Protein AF-A0A2N6G264-F1 (afdb_monomer)

Sequence (601 aa):
MFINRYLQTLRTTRLFMIGFGLAMGFVFPFYSAVFFGASAFNPLYAVGCVIAGLLVGLFSYWCIRQVLSNNLANQCNELTSLIGMDTERMLTGEGDHLTVQTELQRELNQRVGRLIEVVQTIADEFTPIHRILDQGAIHLADGNRAQIDKFVETSVAAENMARAFREIIKEVEDLAARASDRTALSTEMSATTDEISERADQFHASILETSASIEEMAASIRETAQNVEYLSESTEQTSGSIIQISATTGHMRDNAQRTAEASRKVREQAQEGITAMNSMQRAVEQIETNSQQSLHAIKRLAEHTTEIGSFLSIITEIVEQTNLLSLNASIIAAQAGDKGRAFAVVAEEVRSLAQRTAASTQEIEGLVENIQRETKAVEKTVSDGVQSVSDGVETSRSANDALHRIDQSAEEASEMVQRIATGTIEQATGSNLIAKEAEKNLDRVRQSRQAIQEQEGRILHIVHALEQMKILAQQINTATTEQAKGNRKYLESVVNDNEKAQLLKEAAIQQLVYGDQVKTFVTETSEVLQHNSNTADDLIAQIADALRLTEKLEKEVALFRSHDSQPVESEDDSKNSGGGGELSEENLDAQLDEFFSETTN

Structure (mmCIF, N/CA/C/O backbone):
data_AF-A0A2N6G264-F1
#
_entry.id   AF-A0A2N6G264-F1
#
loop_
_atom_site.group_PDB
_atom_site.id
_atom_site.type_symbol
_atom_site.label_atom_id
_atom_site.label_alt_id
_atom_site.label_comp_id
_atom_site.label_asym_id
_atom_site.label_entity_id
_atom_site.label_seq_id
_atom_site.pdbx_PDB_ins_code
_atom_site.Cartn_x
_atom_site.Cartn_y
_atom_site.Cartn_z
_atom_site.occupancy
_atom_site.B_iso_or_equiv
_atom_site.auth_seq_id
_atom_site.auth_comp_id
_atom_site.auth_asym_id
_atom_site.auth_atom_id
_atom_site.pdbx_PDB_model_num
ATOM 1 N N . MET A 1 1 ? 106.641 9.450 -156.238 1.00 45.97 1 MET A N 1
ATOM 2 C CA . MET A 1 1 ? 108.122 9.531 -156.367 1.00 45.97 1 MET A CA 1
ATOM 3 C C . MET A 1 1 ? 108.865 8.268 -155.885 1.00 45.97 1 MET A C 1
ATOM 5 O O . MET A 1 1 ? 109.874 7.921 -156.484 1.00 45.97 1 MET A O 1
ATOM 9 N N . PHE A 1 2 ? 108.366 7.529 -154.880 1.00 40.12 2 PHE A N 1
ATOM 10 C CA . PHE A 1 2 ? 108.993 6.298 -154.347 1.00 40.12 2 PHE A CA 1
ATOM 11 C C . PHE A 1 2 ? 108.910 5.063 -155.287 1.00 40.12 2 PHE A C 1
ATOM 13 O O . PHE A 1 2 ? 109.825 4.245 -155.327 1.00 40.12 2 PHE A O 1
ATOM 20 N N . ILE A 1 3 ? 107.857 4.958 -156.108 1.00 51.81 3 ILE A N 1
ATOM 21 C CA . ILE A 1 3 ? 107.565 3.778 -156.956 1.00 51.81 3 ILE A CA 1
ATOM 22 C C . ILE A 1 3 ? 108.454 3.699 -158.213 1.00 51.81 3 ILE A C 1
ATOM 24 O O . ILE A 1 3 ? 108.846 2.614 -158.641 1.00 51.81 3 ILE A O 1
ATOM 28 N N . ASN A 1 4 ? 108.851 4.838 -158.786 1.00 51.44 4 ASN A N 1
ATOM 29 C CA . ASN A 1 4 ? 109.628 4.839 -160.032 1.00 51.44 4 ASN A CA 1
ATOM 30 C C . ASN A 1 4 ? 111.089 4.385 -159.812 1.00 51.44 4 ASN A C 1
ATOM 32 O O . ASN A 1 4 ? 111.670 3.705 -160.655 1.00 51.44 4 ASN A O 1
ATOM 36 N N . ARG A 1 5 ? 111.657 4.660 -158.626 1.00 55.72 5 ARG A N 1
ATOM 37 C CA . ARG A 1 5 ? 112.966 4.119 -158.202 1.00 55.72 5 ARG A CA 1
ATOM 38 C C . ARG A 1 5 ? 112.918 2.608 -157.939 1.00 55.72 5 ARG A C 1
ATOM 40 O O . ARG A 1 5 ? 113.916 1.922 -158.131 1.00 55.72 5 ARG A O 1
ATOM 47 N N . TYR A 1 6 ? 111.760 2.089 -157.535 1.00 58.16 6 TYR A N 1
ATOM 48 C CA . TYR A 1 6 ? 111.543 0.677 -157.212 1.00 58.16 6 TYR A CA 1
ATOM 49 C C . TYR A 1 6 ? 111.500 -0.214 -158.466 1.00 58.16 6 TYR A C 1
ATOM 51 O O . TYR A 1 6 ? 112.130 -1.273 -158.510 1.00 58.16 6 TYR A O 1
ATOM 59 N N . LEU A 1 7 ? 110.832 0.247 -159.530 1.00 59.34 7 LEU A N 1
ATOM 60 C CA . LEU A 1 7 ? 110.725 -0.486 -160.800 1.00 59.34 7 LEU A CA 1
ATOM 61 C C . LEU A 1 7 ? 112.061 -0.590 -161.557 1.00 59.34 7 LEU A C 1
ATOM 63 O O . LEU A 1 7 ? 112.302 -1.585 -162.245 1.00 59.34 7 LEU A O 1
ATOM 67 N N . GLN A 1 8 ? 112.954 0.394 -161.408 1.00 63.66 8 GLN A N 1
ATOM 68 C CA . GLN A 1 8 ? 114.252 0.391 -162.087 1.00 63.66 8 GLN A CA 1
ATOM 69 C C . GLN A 1 8 ? 115.208 -0.665 -161.505 1.00 63.66 8 GLN A C 1
ATOM 71 O O . GLN A 1 8 ? 115.878 -1.366 -162.262 1.00 63.66 8 GLN A O 1
ATOM 76 N N . THR A 1 9 ? 115.209 -0.856 -160.182 1.00 61.34 9 THR A N 1
ATOM 77 C CA . THR A 1 9 ? 116.062 -1.843 -159.498 1.00 61.34 9 THR A CA 1
ATOM 78 C C . THR A 1 9 ? 115.693 -3.284 -159.873 1.00 61.34 9 THR A C 1
ATOM 80 O O . THR A 1 9 ? 116.575 -4.119 -160.060 1.00 61.34 9 THR A O 1
ATOM 83 N N . LEU A 1 10 ? 114.403 -3.571 -160.089 1.00 59.09 10 LEU A N 1
ATOM 84 C CA . LEU A 1 10 ? 113.899 -4.916 -160.407 1.00 59.09 10 LEU A CA 1
ATOM 85 C C . LEU A 1 10 ? 114.323 -5.427 -161.798 1.00 59.09 10 LEU A C 1
ATOM 87 O O . LEU A 1 10 ? 114.483 -6.635 -162.003 1.00 59.09 10 LEU A O 1
ATOM 91 N N . ARG A 1 11 ? 114.522 -4.522 -162.767 1.00 63.53 11 ARG A N 1
ATOM 92 C CA . ARG A 1 11 ? 114.963 -4.881 -164.128 1.00 63.53 11 ARG A CA 1
ATOM 93 C C . ARG A 1 11 ? 116.435 -5.299 -164.159 1.00 63.53 11 ARG A C 1
ATOM 95 O O . ARG A 1 11 ? 116.777 -6.241 -164.876 1.00 63.53 11 ARG A O 1
ATOM 102 N N . THR A 1 12 ? 117.279 -4.646 -163.361 1.00 65.44 12 THR A N 1
ATOM 103 C CA . THR A 1 12 ? 118.732 -4.882 -163.318 1.00 65.44 12 THR A CA 1
ATOM 104 C C . THR A 1 12 ? 119.071 -6.232 -162.683 1.00 65.44 12 THR A C 1
ATOM 106 O O . THR A 1 12 ? 119.936 -6.953 -163.178 1.00 65.44 12 THR A O 1
ATOM 109 N N . THR A 1 13 ? 118.329 -6.645 -161.651 1.00 64.06 13 THR A N 1
ATOM 110 C CA . THR A 1 13 ? 118.554 -7.925 -160.954 1.00 64.06 13 THR A CA 1
ATOM 111 C C . THR A 1 13 ? 118.198 -9.144 -161.815 1.00 64.06 13 THR A C 1
ATOM 113 O O . THR A 1 13 ? 118.854 -10.180 -161.718 1.00 64.06 13 THR A O 1
ATOM 116 N N . ARG A 1 14 ? 117.205 -9.022 -162.714 1.00 66.75 14 ARG A N 1
ATOM 117 C CA . ARG A 1 14 ? 116.789 -10.107 -163.625 1.00 66.75 14 ARG A CA 1
ATOM 118 C C . ARG A 1 14 ? 117.893 -10.491 -164.612 1.00 66.75 14 ARG A C 1
ATOM 120 O O . ARG A 1 14 ? 118.112 -11.673 -164.855 1.00 66.75 14 ARG A O 1
ATOM 127 N N . LEU A 1 15 ? 118.573 -9.499 -165.192 1.00 68.12 15 LEU A N 1
ATOM 128 C CA . LEU A 1 15 ? 119.595 -9.742 -166.215 1.00 68.12 15 LEU A CA 1
ATOM 129 C C . LEU A 1 15 ? 120.838 -10.417 -165.619 1.00 68.12 15 LEU A C 1
ATOM 131 O O . LEU A 1 15 ? 121.398 -11.334 -166.216 1.00 68.12 15 LEU A O 1
ATOM 135 N N . PHE A 1 16 ? 121.228 -9.988 -164.417 1.00 72.06 16 PHE A N 1
ATOM 136 C CA . PHE A 1 16 ? 122.414 -10.490 -163.732 1.00 72.06 16 PHE A CA 1
ATOM 137 C C . PHE A 1 16 ? 122.282 -11.973 -163.347 1.00 72.06 16 PHE A C 1
ATOM 139 O O . PHE A 1 16 ? 123.205 -12.756 -163.564 1.00 72.06 16 PHE A O 1
ATOM 146 N N . MET A 1 17 ? 121.110 -12.390 -162.854 1.00 72.44 17 MET A N 1
ATOM 147 C CA . MET A 1 17 ? 120.889 -13.773 -162.404 1.00 72.44 17 MET A CA 1
ATOM 148 C C . MET A 1 17 ? 120.764 -14.785 -163.553 1.00 72.44 17 MET A C 1
ATOM 150 O O . MET A 1 17 ? 121.235 -15.913 -163.422 1.00 72.44 17 MET A O 1
ATOM 154 N N . ILE A 1 18 ? 120.206 -14.384 -164.703 1.00 68.94 18 ILE A N 1
ATOM 155 C CA . ILE A 1 18 ? 120.155 -15.238 -165.906 1.00 68.94 18 ILE A CA 1
ATOM 156 C C . ILE A 1 18 ? 121.567 -15.449 -166.480 1.00 68.94 18 ILE A C 1
ATOM 158 O O . ILE A 1 18 ? 121.916 -16.565 -166.866 1.00 68.94 18 ILE A O 1
ATOM 162 N N . GLY A 1 19 ? 122.399 -14.399 -166.493 1.00 67.50 19 GLY A N 1
ATOM 163 C CA . GLY A 1 19 ? 123.782 -14.479 -166.978 1.00 67.50 19 GLY A CA 1
ATOM 164 C C . GLY A 1 19 ? 124.673 -15.383 -166.121 1.00 67.50 19 GLY A C 1
ATOM 165 O O . GLY A 1 19 ? 125.451 -16.171 -166.657 1.00 67.50 19 GLY A O 1
ATOM 166 N N . PHE A 1 20 ? 124.516 -15.331 -164.797 1.00 73.31 20 PHE A N 1
ATOM 167 C CA . PHE A 1 20 ? 125.292 -16.162 -163.875 1.00 73.31 20 PHE A CA 1
ATOM 168 C C . PHE A 1 20 ? 124.964 -17.663 -164.005 1.00 73.31 20 PHE A C 1
ATOM 170 O O . PHE A 1 20 ? 125.871 -18.496 -164.029 1.00 73.31 20 PHE A O 1
ATOM 177 N N . GLY A 1 21 ? 123.680 -18.014 -164.166 1.00 66.81 21 GLY A N 1
ATOM 178 C CA . GLY A 1 21 ? 123.245 -19.407 -164.354 1.00 66.81 21 GLY A CA 1
ATOM 179 C C . GLY A 1 21 ? 123.739 -20.035 -165.664 1.00 66.81 21 GLY A C 1
ATOM 180 O O . GLY A 1 21 ? 124.156 -21.193 -165.680 1.00 66.81 21 GLY A O 1
ATOM 181 N N . LEU A 1 22 ? 123.768 -19.255 -166.751 1.00 71.38 22 LEU A N 1
ATOM 182 C CA . LEU A 1 22 ? 124.309 -19.685 -168.048 1.00 71.38 22 LEU A CA 1
ATOM 183 C C . LEU A 1 22 ? 125.824 -19.923 -168.003 1.00 71.38 22 LEU A C 1
ATOM 185 O O . LEU A 1 22 ? 126.303 -20.914 -168.553 1.00 71.38 22 LEU A O 1
ATOM 189 N N . ALA A 1 23 ? 126.571 -19.046 -167.326 1.00 69.88 23 ALA A N 1
ATOM 190 C CA . ALA A 1 23 ? 128.021 -19.170 -167.203 1.00 69.88 23 ALA A CA 1
ATOM 191 C C . ALA A 1 23 ? 128.427 -20.447 -166.446 1.00 69.88 23 ALA A C 1
ATOM 193 O O . ALA A 1 23 ? 129.313 -21.176 -166.891 1.00 69.88 23 ALA A O 1
ATOM 194 N N . MET A 1 24 ? 127.733 -20.770 -165.349 1.00 70.56 24 MET A N 1
ATOM 195 C CA . MET A 1 24 ? 128.002 -21.995 -164.585 1.00 70.56 24 MET A CA 1
ATOM 196 C C . MET A 1 24 ? 127.630 -23.269 -165.352 1.00 70.56 24 MET A C 1
ATOM 198 O O . MET A 1 24 ?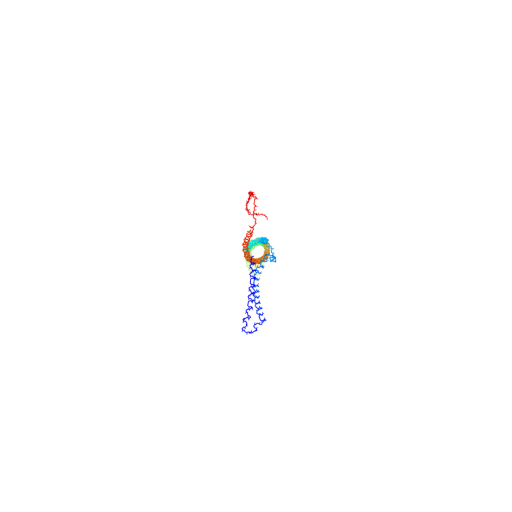 128.374 -24.248 -165.298 1.00 70.56 24 MET A O 1
ATOM 202 N N . GLY A 1 25 ? 126.536 -23.252 -166.124 1.00 67.44 25 GLY A N 1
ATOM 203 C CA . GLY A 1 25 ? 126.138 -24.390 -166.961 1.00 67.44 25 GLY A CA 1
ATOM 204 C C . GLY A 1 25 ? 127.162 -24.748 -168.046 1.00 67.44 25 GLY A C 1
ATOM 205 O O . GLY A 1 25 ? 127.277 -25.915 -168.415 1.00 67.44 25 GLY A O 1
ATOM 206 N N . PHE A 1 26 ? 127.939 -23.769 -168.524 1.00 72.50 26 PHE A N 1
ATOM 207 C CA . PHE A 1 26 ? 128.917 -23.958 -169.601 1.00 72.50 26 PHE A CA 1
ATOM 208 C C . PHE A 1 26 ? 130.279 -24.479 -169.119 1.00 72.50 26 PHE A C 1
ATOM 210 O O . PHE A 1 26 ? 130.958 -25.210 -169.836 1.00 72.50 26 PHE A O 1
ATOM 217 N N . VAL A 1 27 ? 130.692 -24.115 -167.903 1.00 70.69 27 VAL A N 1
ATOM 218 C CA . VAL A 1 27 ? 131.999 -24.506 -167.343 1.00 70.69 27 VAL A CA 1
ATOM 219 C C . VAL A 1 27 ? 131.971 -25.938 -166.791 1.00 70.69 27 VAL A C 1
ATOM 221 O O . VAL A 1 27 ? 132.986 -26.636 -166.784 1.00 70.69 27 VAL A O 1
ATOM 224 N N . PHE A 1 28 ? 130.799 -26.413 -166.374 1.00 69.75 28 PHE A N 1
ATOM 225 C CA . PHE A 1 28 ? 130.657 -27.691 -165.678 1.00 69.75 28 PHE A CA 1
ATOM 226 C C . PHE A 1 28 ? 131.028 -28.952 -166.495 1.00 69.75 28 PHE A C 1
ATOM 228 O O . PHE A 1 28 ? 131.689 -29.832 -165.935 1.00 69.75 28 PHE A O 1
ATOM 235 N N . PRO A 1 29 ? 130.703 -29.074 -167.803 1.00 64.38 29 PRO A N 1
ATOM 236 C CA . PRO A 1 29 ? 131.052 -30.259 -168.595 1.00 64.38 29 PRO A CA 1
ATOM 237 C C . PRO A 1 29 ? 132.562 -30.491 -168.674 1.00 64.38 29 PRO A C 1
ATOM 239 O O . PRO A 1 29 ? 133.025 -31.626 -168.551 1.00 64.38 29 PRO A O 1
ATOM 242 N N . PHE A 1 30 ? 133.337 -29.409 -168.782 1.00 66.06 30 PHE A N 1
ATOM 243 C CA . PHE A 1 30 ? 134.796 -29.477 -168.802 1.00 66.06 30 PHE A CA 1
ATOM 244 C C . PHE A 1 30 ? 135.370 -30.003 -167.488 1.00 66.06 30 PHE A C 1
ATOM 246 O O . PHE A 1 30 ? 136.318 -30.782 -167.503 1.00 66.06 30 PHE A O 1
ATOM 253 N N . TYR A 1 31 ? 134.763 -29.643 -166.358 1.00 68.88 31 TYR A N 1
ATOM 254 C CA . TYR A 1 31 ? 135.174 -30.175 -165.063 1.00 68.88 31 TYR A CA 1
ATOM 255 C C . TYR A 1 31 ? 134.807 -31.664 -164.913 1.00 68.88 31 TYR A C 1
ATOM 257 O O . TYR A 1 31 ? 135.575 -32.452 -164.363 1.00 68.88 31 TYR A O 1
ATOM 265 N N . SER A 1 32 ? 133.665 -32.084 -165.472 1.00 66.25 32 SER A N 1
ATOM 266 C CA . SER A 1 32 ? 133.183 -33.474 -165.406 1.00 66.25 32 SER A CA 1
ATOM 267 C C . SER A 1 32 ? 133.976 -34.484 -166.258 1.00 66.25 32 SER A C 1
ATOM 269 O O . SER A 1 32 ? 133.820 -35.695 -166.085 1.00 66.25 32 SER A O 1
ATOM 271 N N . ALA A 1 33 ? 134.882 -34.016 -167.125 1.00 57.28 33 ALA A N 1
ATOM 272 C CA . ALA A 1 33 ? 135.723 -34.859 -167.980 1.00 57.28 33 ALA A CA 1
ATOM 273 C C . ALA A 1 33 ? 136.740 -35.731 -167.209 1.00 57.28 33 ALA A C 1
ATOM 275 O O . ALA A 1 33 ? 137.192 -36.746 -167.736 1.00 57.28 33 ALA A O 1
ATOM 276 N N . VAL A 1 34 ? 137.065 -35.384 -165.956 1.00 56.84 34 VAL A N 1
ATOM 277 C CA . VAL A 1 34 ? 138.061 -36.095 -165.125 1.00 56.84 34 VAL A CA 1
ATOM 278 C C . VAL A 1 34 ? 137.615 -37.513 -164.720 1.00 56.84 34 VAL A C 1
ATOM 280 O O . VAL A 1 34 ? 138.468 -38.368 -164.499 1.00 56.84 34 VAL A O 1
ATOM 283 N N . PHE A 1 35 ? 136.307 -37.803 -164.663 1.00 56.50 35 PHE A N 1
ATOM 284 C CA . PHE A 1 35 ? 135.786 -39.086 -164.153 1.00 56.50 35 PHE A CA 1
ATOM 285 C C . PHE A 1 35 ? 135.198 -40.035 -165.213 1.00 56.50 35 PHE A C 1
ATOM 287 O O . PHE A 1 35 ? 135.209 -41.244 -165.002 1.00 56.50 35 PHE A O 1
ATOM 294 N N . PHE A 1 36 ? 134.687 -39.536 -166.343 1.00 58.56 36 PHE A N 1
ATOM 295 C CA . PHE A 1 36 ? 133.864 -40.343 -167.266 1.00 58.56 36 PHE A CA 1
ATOM 296 C C . PHE A 1 36 ? 134.476 -40.611 -168.651 1.00 58.56 36 PHE A C 1
ATOM 298 O O . PHE A 1 36 ? 133.818 -41.217 -169.503 1.00 58.56 36 PHE A O 1
ATOM 305 N N . GLY A 1 37 ? 135.715 -40.183 -168.914 1.00 56.53 37 GLY A N 1
ATOM 306 C CA . GLY A 1 37 ? 136.307 -40.306 -170.251 1.00 56.53 37 GLY A CA 1
ATOM 307 C C . GLY A 1 37 ? 135.387 -39.719 -171.338 1.00 56.53 37 GLY A C 1
ATOM 308 O O . GLY A 1 37 ? 134.671 -38.749 -171.092 1.00 56.53 37 GLY A O 1
ATOM 309 N N . ALA A 1 38 ? 135.346 -40.318 -172.533 1.00 57.91 38 ALA A N 1
ATOM 310 C CA . ALA A 1 38 ? 134.622 -39.777 -173.695 1.00 57.91 38 ALA A CA 1
ATOM 311 C C . ALA A 1 38 ? 133.098 -39.521 -173.506 1.00 57.91 38 ALA A C 1
ATOM 313 O O . ALA A 1 38 ? 132.507 -38.818 -174.322 1.00 57.91 38 ALA A O 1
ATOM 314 N N . SER A 1 39 ? 132.448 -40.014 -172.438 1.00 58.53 39 SER A N 1
ATOM 315 C CA . SER A 1 39 ? 130.998 -39.838 -172.195 1.00 58.53 39 SER A CA 1
ATOM 316 C C . SER A 1 39 ? 130.609 -38.529 -171.496 1.00 58.53 39 SER A C 1
ATOM 318 O O . SER A 1 39 ? 129.432 -38.168 -171.502 1.00 58.53 39 SER A O 1
ATOM 320 N N . ALA A 1 40 ? 131.567 -37.785 -170.931 1.00 56.97 40 ALA A N 1
ATOM 321 C CA . ALA A 1 40 ? 131.306 -36.463 -170.343 1.00 56.97 40 ALA A CA 1
ATOM 322 C C . ALA A 1 40 ? 130.782 -35.440 -171.378 1.00 56.97 40 ALA A C 1
ATOM 324 O O . ALA A 1 40 ? 130.179 -34.432 -171.016 1.00 56.97 40 ALA A O 1
ATOM 325 N N . PHE A 1 41 ? 130.968 -35.735 -172.670 1.00 63.28 41 PHE A N 1
ATOM 326 C CA . PHE A 1 41 ? 130.506 -34.938 -173.809 1.00 63.28 41 PHE A CA 1
ATOM 327 C C . PHE A 1 41 ? 129.245 -35.500 -174.475 1.00 63.28 41 PHE A C 1
ATOM 329 O O . PHE A 1 41 ? 128.941 -35.170 -175.621 1.00 63.28 41 PHE A O 1
ATOM 336 N N . ASN A 1 42 ? 128.483 -36.343 -173.771 1.00 70.69 42 ASN A N 1
ATOM 337 C CA . ASN A 1 42 ? 127.180 -36.759 -174.264 1.00 70.69 42 ASN A CA 1
ATOM 338 C C . ASN A 1 42 ? 126.252 -35.527 -174.342 1.00 70.69 42 ASN A C 1
ATOM 340 O O . ASN A 1 42 ? 126.074 -34.841 -173.328 1.00 70.69 42 ASN A O 1
ATOM 344 N N . PRO A 1 43 ? 125.649 -35.227 -175.510 1.00 69.88 43 PRO A N 1
ATOM 345 C CA . PRO A 1 43 ? 124.820 -34.037 -175.684 1.00 69.88 43 PRO A CA 1
ATOM 346 C C . PRO A 1 43 ? 123.657 -33.975 -174.685 1.00 69.88 43 PRO A C 1
ATOM 348 O O . PRO A 1 43 ? 123.301 -32.883 -174.251 1.00 69.88 43 PRO A O 1
ATOM 351 N N . LEU A 1 44 ? 123.126 -35.121 -174.233 1.00 70.31 44 LEU A N 1
ATOM 352 C CA . LEU A 1 44 ? 122.068 -35.154 -173.215 1.00 70.31 44 LEU A CA 1
ATOM 353 C C . LEU A 1 44 ? 122.538 -34.624 -171.847 1.00 70.31 44 LEU A C 1
ATOM 355 O O . LEU A 1 44 ? 121.773 -33.990 -171.125 1.00 70.31 44 LEU A O 1
ATOM 359 N N . TYR A 1 45 ? 123.804 -34.856 -171.500 1.00 73.75 45 TYR A N 1
ATOM 360 C CA . TYR A 1 45 ? 124.385 -34.462 -170.218 1.00 73.75 45 TYR A CA 1
ATOM 361 C C . TYR A 1 45 ? 124.777 -32.978 -170.200 1.00 73.75 45 TYR A C 1
ATOM 363 O O . TYR A 1 45 ? 124.445 -32.263 -169.257 1.00 73.75 45 TYR A O 1
ATOM 371 N N . ALA A 1 46 ? 125.384 -32.478 -171.283 1.00 69.25 46 ALA A N 1
ATOM 372 C CA . ALA A 1 46 ? 125.686 -31.053 -171.438 1.00 69.25 46 ALA A CA 1
ATOM 373 C C . ALA A 1 46 ? 124.406 -30.194 -171.452 1.00 69.25 46 ALA A C 1
ATOM 375 O O . ALA A 1 46 ? 124.349 -29.147 -170.805 1.00 69.25 46 ALA A O 1
ATOM 376 N N . VAL A 1 47 ? 123.348 -30.675 -1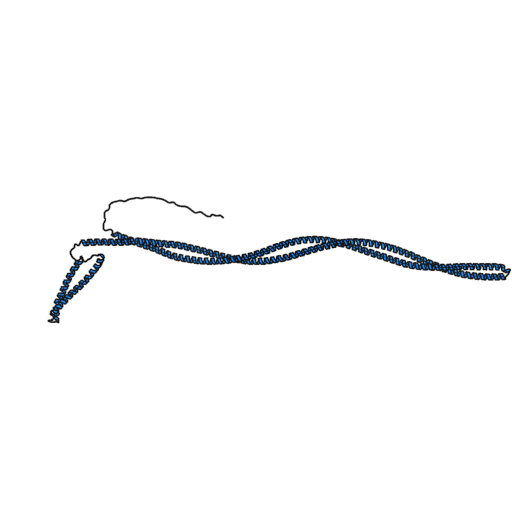72.117 1.00 71.56 47 VAL A N 1
ATOM 377 C CA . VAL A 1 47 ? 122.017 -30.049 -172.072 1.00 71.56 47 VAL A CA 1
ATOM 378 C C . VAL A 1 47 ? 121.432 -30.110 -170.655 1.00 71.56 47 VAL A C 1
ATOM 380 O O . VAL A 1 47 ? 120.887 -29.113 -170.183 1.00 71.56 47 VAL A O 1
ATOM 383 N N . GLY A 1 48 ? 121.621 -31.217 -169.930 1.00 69.19 48 GLY A N 1
ATOM 384 C CA . GLY A 1 48 ? 121.230 -31.346 -168.522 1.00 69.19 48 GLY A CA 1
ATOM 385 C C . GLY A 1 48 ? 121.887 -30.309 -167.600 1.00 69.19 48 GLY A C 1
ATOM 386 O O . GLY A 1 48 ? 121.200 -29.696 -166.783 1.00 69.19 48 GLY A O 1
ATOM 387 N N . CYS A 1 49 ? 123.184 -30.037 -167.766 1.00 71.69 49 CYS A N 1
ATOM 388 C CA . CYS A 1 49 ? 123.901 -29.029 -166.975 1.00 71.69 49 CYS A CA 1
ATOM 389 C C . CYS A 1 49 ? 123.428 -27.593 -167.257 1.00 71.69 49 CYS A C 1
ATOM 391 O O . CYS A 1 49 ? 123.289 -26.796 -166.327 1.00 71.69 49 CYS A O 1
ATOM 393 N N . VAL A 1 50 ? 123.129 -27.262 -168.518 1.00 72.94 50 VAL A N 1
ATOM 394 C CA . VAL A 1 50 ? 122.605 -25.936 -168.898 1.00 72.94 50 VAL A CA 1
ATOM 395 C C . VAL A 1 50 ? 121.173 -25.735 -168.388 1.00 72.94 50 VAL A C 1
ATOM 397 O O . VAL A 1 50 ? 120.847 -24.660 -167.880 1.00 72.94 50 VAL A O 1
ATOM 400 N N . ILE A 1 51 ? 120.330 -26.772 -168.446 1.00 72.38 51 ILE A N 1
ATOM 401 C CA . ILE A 1 51 ? 118.958 -26.729 -167.914 1.00 72.38 51 ILE A CA 1
ATOM 402 C C . ILE A 1 51 ? 118.966 -26.590 -166.384 1.00 72.38 51 ILE A C 1
ATOM 404 O O . ILE A 1 51 ? 118.224 -25.768 -165.843 1.00 72.38 51 ILE A O 1
ATOM 408 N N . ALA A 1 52 ? 119.835 -27.321 -165.680 1.00 71.62 52 ALA A N 1
ATOM 409 C CA . ALA A 1 52 ? 119.977 -27.200 -164.228 1.00 71.62 52 ALA A CA 1
ATOM 410 C C . ALA A 1 52 ? 120.455 -25.794 -163.806 1.00 71.62 52 ALA A C 1
ATOM 412 O O . ALA A 1 52 ? 119.910 -25.217 -162.864 1.00 71.62 52 ALA A O 1
ATOM 413 N N . GLY A 1 53 ? 121.405 -25.203 -164.543 1.00 67.88 53 GLY A N 1
ATOM 414 C CA . GLY A 1 53 ? 121.874 -23.829 -164.313 1.00 67.88 53 GLY A CA 1
ATOM 415 C C . GLY A 1 53 ? 120.791 -22.761 -164.525 1.00 67.88 53 GLY A C 1
ATOM 416 O O . GLY A 1 53 ? 120.700 -21.807 -163.749 1.00 67.88 53 GLY A O 1
ATOM 417 N N . LEU A 1 54 ? 119.915 -22.940 -165.522 1.00 74.00 54 LEU A N 1
ATOM 418 C CA . LEU A 1 54 ? 118.772 -22.052 -165.780 1.00 74.00 54 LEU A CA 1
ATOM 419 C C . LEU A 1 54 ? 117.680 -22.147 -164.703 1.00 74.00 54 LEU A C 1
ATOM 421 O O . LEU A 1 54 ? 117.114 -21.123 -164.313 1.00 74.00 54 LEU A O 1
ATOM 425 N N . LEU A 1 55 ? 117.400 -23.350 -164.193 1.00 73.12 55 LEU A N 1
ATOM 426 C CA . LEU A 1 55 ? 116.378 -23.566 -163.163 1.00 73.12 55 LEU A CA 1
ATOM 427 C C . LEU A 1 55 ? 116.761 -22.934 -161.818 1.00 73.12 55 LEU A C 1
ATOM 429 O O . LEU A 1 55 ? 115.922 -22.294 -161.183 1.00 73.12 55 LEU A O 1
ATOM 433 N N . VAL A 1 56 ? 118.033 -23.029 -161.417 1.00 74.00 56 VAL A N 1
ATOM 434 C CA . VAL A 1 56 ? 118.535 -22.385 -160.189 1.00 74.00 56 VAL A CA 1
ATOM 435 C C . VAL A 1 56 ? 118.484 -20.854 -160.305 1.00 74.00 56 VAL A C 1
ATOM 437 O O . VAL A 1 56 ? 118.084 -20.173 -159.358 1.00 74.00 56 VAL A O 1
ATOM 440 N N . GLY A 1 57 ? 118.805 -20.302 -161.483 1.00 66.88 57 GLY A N 1
ATOM 441 C CA . GLY A 1 57 ? 118.701 -18.863 -161.754 1.00 66.88 57 GLY A CA 1
ATOM 442 C C . GLY A 1 57 ? 117.262 -18.325 -161.712 1.00 66.88 57 GLY A C 1
ATOM 443 O O . GLY A 1 57 ? 117.023 -17.238 -161.181 1.00 66.88 57 GLY A O 1
ATOM 444 N N . LEU A 1 58 ? 116.286 -19.089 -162.216 1.00 73.25 58 LEU A N 1
ATOM 445 C CA . LEU A 1 58 ? 114.861 -18.722 -162.193 1.00 73.25 58 LEU A CA 1
ATOM 446 C C . LEU A 1 58 ? 114.242 -18.817 -160.790 1.00 73.25 58 LEU A C 1
ATOM 448 O O . LEU A 1 58 ? 113.438 -17.960 -160.420 1.00 73.25 58 LEU A O 1
ATOM 452 N N . PHE A 1 59 ? 114.641 -19.811 -159.993 1.00 72.75 59 PHE A N 1
ATOM 453 C CA . PHE A 1 59 ? 114.119 -20.004 -158.638 1.00 72.75 59 PHE A CA 1
ATOM 454 C C . PHE A 1 59 ? 114.575 -18.896 -157.670 1.00 72.75 59 PHE A C 1
ATOM 456 O O . PHE A 1 59 ? 113.759 -18.340 -156.934 1.00 72.75 59 PHE A O 1
ATOM 463 N N . SER A 1 60 ? 115.845 -18.477 -157.743 1.00 66.88 60 SER A N 1
ATOM 464 C CA . SER A 1 60 ? 116.352 -17.337 -156.958 1.00 66.88 60 SER A CA 1
ATOM 465 C C . SER A 1 60 ? 115.667 -16.008 -157.310 1.00 66.88 60 SER A C 1
ATOM 467 O O . SER A 1 60 ? 115.410 -15.193 -156.423 1.00 66.88 60 SER A O 1
ATOM 469 N N . TYR A 1 61 ? 115.314 -15.786 -158.583 1.00 72.75 61 TYR A N 1
ATOM 470 C CA . TYR A 1 61 ? 114.540 -14.609 -159.007 1.00 72.75 61 TYR A CA 1
ATOM 471 C C . TYR A 1 61 ? 113.105 -14.620 -158.449 1.00 72.75 61 TYR A C 1
ATOM 473 O O . TYR A 1 61 ? 112.580 -13.575 -158.056 1.00 72.75 61 TYR A O 1
ATOM 481 N N . TRP A 1 62 ? 112.479 -15.797 -158.377 1.00 74.44 62 TRP A N 1
ATOM 482 C CA . TRP A 1 62 ? 111.117 -15.959 -157.870 1.00 74.44 62 TRP A CA 1
ATOM 483 C C . TRP A 1 62 ? 111.000 -15.635 -156.367 1.00 74.44 62 TRP A C 1
ATOM 485 O O . TRP A 1 62 ? 110.113 -14.871 -155.984 1.00 74.44 62 TRP A O 1
ATOM 495 N N . CYS A 1 63 ? 111.942 -16.092 -155.530 1.00 70.38 63 CYS A N 1
ATOM 496 C CA . CYS A 1 63 ? 111.938 -15.789 -154.088 1.00 70.38 63 CYS A CA 1
ATOM 497 C C . CYS A 1 63 ? 112.066 -14.286 -153.774 1.00 70.38 63 CYS A C 1
ATOM 499 O O . CYS A 1 63 ? 111.368 -13.775 -152.897 1.00 70.38 63 CYS A O 1
ATOM 501 N N . ILE A 1 64 ? 112.913 -13.551 -154.506 1.00 68.81 64 ILE A N 1
ATOM 502 C CA . ILE A 1 64 ? 113.119 -12.107 -154.279 1.00 68.81 64 ILE A CA 1
ATOM 503 C C . ILE A 1 64 ? 111.867 -11.301 -154.662 1.00 68.81 64 ILE A C 1
ATOM 505 O O . ILE A 1 64 ? 111.517 -10.337 -153.981 1.00 68.81 64 ILE A O 1
ATOM 509 N N . ARG A 1 65 ? 111.151 -11.712 -155.717 1.00 69.06 65 ARG A N 1
ATOM 510 C CA . ARG A 1 65 ? 109.905 -11.064 -156.156 1.00 69.06 65 ARG A CA 1
ATOM 511 C C . ARG A 1 65 ? 108.770 -11.226 -155.136 1.00 69.06 65 ARG A C 1
ATOM 513 O O . ARG A 1 65 ? 108.005 -10.286 -154.936 1.00 69.06 65 ARG A O 1
ATOM 520 N N . GLN A 1 66 ? 108.673 -12.384 -154.483 1.00 67.94 66 GLN A N 1
ATOM 521 C CA . GLN A 1 66 ? 107.566 -12.698 -153.575 1.00 67.94 66 GLN A CA 1
ATOM 522 C C . GLN A 1 66 ? 107.632 -11.907 -152.252 1.00 67.94 66 GLN A C 1
ATOM 524 O O . GLN A 1 66 ? 106.615 -11.401 -151.784 1.00 67.94 66 GLN A O 1
ATOM 529 N N . VAL A 1 67 ? 108.824 -11.732 -151.670 1.00 67.81 67 VAL A N 1
ATOM 530 C CA . VAL A 1 67 ? 108.999 -11.028 -150.379 1.00 67.81 67 VAL A CA 1
ATOM 531 C C . VAL A 1 67 ? 108.763 -9.516 -150.505 1.00 67.81 67 VAL A C 1
ATOM 533 O O . VAL A 1 67 ? 108.212 -8.885 -149.606 1.00 67.81 67 VAL A O 1
ATOM 536 N N . LEU A 1 68 ? 109.118 -8.931 -151.649 1.00 61.62 68 LEU A N 1
ATOM 537 C CA . LEU A 1 68 ? 108.958 -7.500 -151.927 1.00 61.62 68 LEU A CA 1
ATOM 538 C C . LEU A 1 68 ? 107.510 -7.107 -152.288 1.00 61.62 68 LEU A C 1
ATOM 540 O O . LEU A 1 68 ? 107.120 -5.965 -152.050 1.00 61.62 68 LEU A O 1
ATOM 544 N N . SER A 1 69 ? 106.706 -8.057 -152.779 1.00 58.22 69 SER A N 1
ATOM 545 C CA . SER A 1 69 ? 105.283 -7.878 -153.112 1.00 58.22 69 SER A CA 1
ATOM 546 C C . SER A 1 69 ? 104.370 -7.775 -151.882 1.00 58.22 69 SER A C 1
ATOM 548 O O . SER A 1 69 ? 103.380 -7.052 -151.920 1.00 58.22 69 SER A O 1
ATOM 550 N N . ASN A 1 70 ? 104.685 -8.467 -150.782 1.00 63.59 70 ASN A N 1
ATOM 551 C CA . ASN A 1 70 ? 103.783 -8.528 -149.623 1.00 63.59 70 ASN A CA 1
ATOM 552 C C . ASN A 1 70 ? 103.896 -7.327 -148.671 1.00 63.59 70 ASN A C 1
ATOM 554 O O . ASN A 1 70 ? 102.938 -7.022 -147.968 1.00 63.59 70 ASN A O 1
ATOM 558 N N . ASN A 1 71 ? 105.027 -6.614 -148.654 1.00 58.38 71 ASN A N 1
ATOM 559 C CA . ASN A 1 71 ? 105.230 -5.522 -147.693 1.00 58.38 71 ASN A CA 1
ATOM 560 C C . ASN A 1 71 ? 104.667 -4.167 -148.178 1.00 58.38 71 ASN A C 1
ATOM 562 O O . ASN A 1 71 ? 104.313 -3.323 -147.364 1.00 58.38 71 ASN A O 1
ATOM 566 N N . LEU A 1 72 ? 104.511 -3.972 -149.497 1.00 55.69 72 LEU A N 1
ATOM 567 C CA . LEU A 1 72 ? 103.852 -2.778 -150.055 1.00 55.69 72 LEU A CA 1
ATOM 568 C C . LEU A 1 72 ? 102.315 -2.903 -150.081 1.00 55.69 72 LEU A C 1
ATOM 570 O O . LEU A 1 72 ? 101.621 -1.900 -149.945 1.00 55.69 72 LEU A O 1
ATOM 574 N N . ALA A 1 73 ? 101.778 -4.122 -150.214 1.00 56.56 73 ALA A N 1
ATOM 575 C CA . ALA A 1 73 ? 100.333 -4.366 -150.269 1.00 56.56 73 ALA A CA 1
ATOM 576 C C . ALA A 1 73 ? 99.622 -4.092 -148.927 1.00 56.56 73 ALA A C 1
ATOM 578 O O . ALA A 1 73 ? 98.501 -3.590 -148.917 1.00 56.56 73 ALA A O 1
ATOM 579 N N . ASN A 1 74 ? 100.287 -4.338 -147.793 1.00 58.44 74 ASN A N 1
ATOM 580 C CA . ASN A 1 74 ? 99.682 -4.105 -146.477 1.00 58.44 74 ASN A CA 1
ATOM 581 C C . ASN A 1 74 ? 99.641 -2.620 -146.083 1.00 58.44 74 ASN A C 1
ATOM 583 O O . ASN A 1 74 ? 98.670 -2.196 -145.468 1.00 58.44 74 ASN A O 1
ATOM 587 N N . GLN A 1 75 ? 100.619 -1.804 -146.496 1.00 47.94 75 GLN A N 1
ATOM 588 C CA . GLN A 1 75 ? 100.596 -0.359 -146.216 1.00 47.94 75 GLN A CA 1
ATOM 589 C C . GLN A 1 75 ? 99.622 0.420 -147.122 1.00 47.94 75 GLN A C 1
ATOM 591 O O . GLN A 1 75 ? 99.179 1.504 -146.752 1.00 47.94 75 GLN A O 1
ATOM 596 N N . CYS A 1 76 ? 99.225 -0.131 -148.276 1.00 47.66 76 CYS A N 1
ATOM 597 C CA . CYS A 1 76 ? 98.191 0.466 -149.130 1.00 47.66 76 CYS A CA 1
ATOM 598 C C . CYS A 1 76 ? 96.753 0.083 -148.726 1.00 47.66 76 CYS A C 1
ATOM 600 O O . CYS A 1 76 ? 95.831 0.844 -149.022 1.00 47.66 76 CYS A O 1
ATOM 602 N N . ASN A 1 77 ? 96.534 -1.027 -148.011 1.00 47.88 77 ASN A N 1
ATOM 603 C CA . ASN A 1 77 ? 95.185 -1.433 -147.588 1.00 47.88 77 ASN A CA 1
ATOM 604 C C . ASN A 1 77 ? 94.607 -0.580 -146.442 1.00 47.88 77 ASN A C 1
ATOM 606 O O . ASN A 1 77 ? 93.396 -0.382 -146.404 1.00 47.88 77 ASN A O 1
ATOM 610 N N . GLU A 1 78 ? 95.434 0.012 -145.572 1.00 50.81 78 GLU A N 1
ATOM 611 C CA . GLU A 1 78 ? 94.952 0.975 -144.562 1.00 50.81 78 GLU A CA 1
ATOM 612 C C . GLU A 1 78 ? 94.668 2.369 -145.144 1.00 50.81 78 GLU A C 1
ATOM 614 O O . GLU A 1 78 ? 93.717 3.024 -144.725 1.00 50.81 78 GLU A O 1
ATOM 619 N N . LEU A 1 79 ? 95.400 2.808 -146.178 1.00 45.16 79 LEU A N 1
ATOM 620 C CA . LEU A 1 79 ? 95.061 4.057 -146.879 1.00 45.16 79 LEU A CA 1
ATOM 621 C C . LEU A 1 79 ? 93.799 3.930 -147.754 1.00 45.16 79 LEU A C 1
ATOM 623 O O . LEU A 1 79 ? 93.145 4.934 -148.034 1.00 45.16 79 LEU A O 1
ATOM 627 N N . THR A 1 80 ? 93.420 2.712 -148.154 1.00 46.94 80 THR A N 1
ATOM 628 C CA . THR A 1 80 ? 92.250 2.466 -149.016 1.00 46.94 80 THR A CA 1
ATOM 629 C C . THR A 1 80 ? 90.922 2.521 -148.243 1.00 46.94 80 THR A C 1
ATOM 631 O O . THR A 1 80 ? 89.909 2.913 -148.822 1.00 46.94 80 THR A O 1
ATOM 634 N N . SER A 1 81 ? 90.903 2.252 -146.929 1.00 51.19 81 SER A N 1
ATOM 635 C CA . SER A 1 81 ? 89.684 2.415 -146.111 1.00 51.19 81 SER A CA 1
ATOM 636 C C . SER A 1 81 ? 89.381 3.880 -145.760 1.00 51.19 81 SER A C 1
ATOM 638 O O . SER A 1 81 ? 88.217 4.242 -145.584 1.00 51.19 81 SER A O 1
ATOM 640 N N . LEU A 1 82 ? 90.400 4.749 -145.725 1.00 46.84 82 LEU A N 1
ATOM 641 C CA . LEU A 1 82 ? 90.220 6.180 -145.463 1.00 46.84 82 LEU A CA 1
ATOM 642 C C . LEU A 1 82 ? 89.903 7.017 -146.717 1.00 46.84 82 LEU A C 1
ATOM 644 O O . LEU A 1 82 ? 89.267 8.061 -146.569 1.00 46.84 82 LEU A O 1
ATOM 648 N N . ILE A 1 83 ? 90.308 6.589 -147.924 1.00 50.34 83 ILE A N 1
ATOM 649 C CA . ILE A 1 83 ? 90.314 7.453 -149.129 1.00 50.34 83 ILE A CA 1
ATOM 650 C C . ILE A 1 83 ? 89.291 7.053 -150.213 1.00 50.34 83 ILE A C 1
ATOM 652 O O . ILE A 1 83 ? 88.962 7.889 -151.046 1.00 50.34 83 ILE A O 1
ATOM 656 N N . GLY A 1 84 ? 88.710 5.845 -150.196 1.00 49.00 84 GLY A N 1
ATOM 657 C CA . GLY A 1 84 ? 87.512 5.528 -151.000 1.00 49.00 84 GLY A CA 1
ATOM 658 C C . GLY A 1 84 ? 87.587 5.864 -152.502 1.00 49.00 84 GLY A C 1
ATOM 659 O O . GLY A 1 84 ? 86.594 6.311 -153.068 1.00 49.00 84 GLY A O 1
ATOM 660 N N . MET A 1 85 ? 88.744 5.670 -153.144 1.00 45.50 85 MET A N 1
ATOM 661 C CA . MET A 1 85 ? 88.919 5.854 -154.591 1.00 45.50 85 MET A CA 1
ATOM 662 C C . MET A 1 85 ? 89.512 4.603 -155.249 1.00 45.50 85 MET A C 1
ATOM 664 O O . MET A 1 85 ? 90.534 4.081 -154.797 1.00 45.50 85 MET A O 1
ATOM 668 N N . ASP A 1 86 ? 88.882 4.172 -156.349 1.00 45.12 86 ASP A N 1
ATOM 669 C CA . ASP A 1 86 ? 89.335 3.108 -157.254 1.00 45.12 86 ASP A CA 1
ATOM 670 C C . ASP A 1 86 ? 90.739 3.414 -157.797 1.00 45.12 86 ASP A C 1
ATOM 672 O O . ASP A 1 86 ? 90.943 4.222 -158.708 1.00 45.12 86 ASP A O 1
ATOM 676 N N . THR A 1 87 ? 91.737 2.735 -157.240 1.00 45.75 87 THR A N 1
ATOM 677 C CA . THR A 1 87 ? 93.160 2.892 -157.581 1.00 45.75 87 THR A CA 1
ATOM 678 C C . THR A 1 87 ? 93.559 2.179 -158.879 1.00 45.75 87 THR A C 1
ATOM 680 O O . THR A 1 87 ? 94.733 2.165 -159.248 1.00 45.75 87 THR A O 1
ATOM 683 N N . GLU A 1 88 ? 92.590 1.654 -159.633 1.00 45.66 88 GLU A N 1
ATOM 684 C CA . GLU A 1 88 ? 92.816 0.970 -160.911 1.00 45.66 88 GLU A CA 1
ATOM 685 C C . GLU A 1 88 ? 93.071 1.944 -162.084 1.00 45.66 88 GLU A C 1
ATOM 687 O O . GLU A 1 88 ? 93.609 1.547 -163.115 1.00 45.66 88 GLU A O 1
ATOM 692 N N . ARG A 1 89 ? 92.786 3.249 -161.922 1.00 46.09 89 ARG A N 1
ATOM 693 C CA . ARG A 1 89 ? 92.969 4.278 -162.974 1.00 46.09 89 ARG A CA 1
ATOM 694 C C . ARG A 1 89 ? 94.295 5.050 -162.946 1.00 46.09 89 ARG A C 1
ATOM 696 O O . ARG A 1 89 ? 94.569 5.795 -163.879 1.00 46.09 89 ARG A O 1
ATOM 703 N N . MET A 1 90 ? 95.139 4.878 -161.926 1.00 42.09 90 MET A N 1
ATOM 704 C CA . MET A 1 90 ? 96.402 5.634 -161.787 1.00 42.09 90 MET A CA 1
ATOM 705 C C . MET A 1 90 ? 97.630 4.961 -162.428 1.00 42.09 90 MET A C 1
ATOM 707 O O . MET A 1 90 ? 98.710 5.549 -162.449 1.00 42.09 90 MET A O 1
ATOM 711 N N . LEU A 1 91 ? 97.501 3.739 -162.957 1.00 46.59 91 LEU A N 1
ATOM 712 C CA . LEU A 1 91 ? 98.639 2.954 -163.463 1.00 46.59 91 LEU A CA 1
ATOM 713 C C . LEU A 1 91 ? 98.787 2.943 -164.994 1.00 46.59 91 LEU A C 1
ATOM 715 O O . LEU A 1 91 ? 99.689 2.283 -165.512 1.00 46.59 91 LEU A O 1
ATOM 719 N N . THR A 1 92 ? 97.978 3.707 -165.731 1.00 38.41 92 THR A N 1
ATOM 720 C CA . THR A 1 92 ? 98.011 3.716 -167.202 1.00 38.41 92 THR A CA 1
ATOM 721 C C . THR A 1 92 ? 97.824 5.121 -167.785 1.00 38.41 92 THR A C 1
ATOM 723 O O . THR A 1 92 ? 96.698 5.574 -167.930 1.00 38.41 92 THR A O 1
ATOM 726 N N . GLY A 1 93 ? 98.928 5.759 -168.186 1.00 35.12 93 GLY A N 1
ATOM 727 C CA . GLY A 1 93 ? 98.969 6.723 -169.300 1.00 35.12 93 GLY A CA 1
ATOM 728 C C . GLY A 1 93 ? 98.509 8.168 -169.042 1.00 35.12 93 GLY A C 1
ATOM 729 O O . GLY A 1 93 ? 97.330 8.426 -168.863 1.00 35.12 93 GLY A O 1
ATOM 730 N N . GLU A 1 94 ? 99.475 9.091 -169.120 1.00 39.25 94 GLU A N 1
ATOM 731 C CA . GLU A 1 94 ? 99.366 10.494 -169.579 1.00 39.25 94 GLU A CA 1
ATOM 732 C C . GLU A 1 94 ? 98.118 11.317 -169.177 1.00 39.25 94 GLU A C 1
ATOM 734 O O . GLU A 1 94 ? 97.138 11.402 -169.911 1.00 39.25 94 GLU A O 1
ATOM 739 N N . GLY A 1 95 ? 98.217 12.041 -168.053 1.00 38.34 95 GLY A N 1
ATOM 740 C CA . GLY A 1 95 ? 97.294 13.111 -167.652 1.00 38.34 95 GLY A CA 1
ATOM 741 C C . GLY A 1 95 ? 97.880 13.971 -166.521 1.00 38.34 95 GLY A C 1
ATOM 742 O O . GLY A 1 95 ? 98.530 13.446 -165.622 1.00 38.34 95 GLY A O 1
ATOM 743 N N . ASP A 1 96 ? 97.705 15.289 -166.613 1.00 39.56 96 ASP A N 1
ATOM 744 C CA . ASP A 1 96 ? 98.394 16.352 -165.864 1.00 39.56 96 ASP A CA 1
ATOM 745 C C . ASP A 1 96 ? 98.203 16.302 -164.325 1.00 39.56 96 ASP A C 1
ATOM 747 O O . ASP A 1 96 ? 97.117 16.051 -163.806 1.00 39.56 96 ASP A O 1
ATOM 751 N N . HIS A 1 97 ? 99.279 16.555 -163.573 1.00 46.31 97 HIS A N 1
ATOM 752 C CA . HIS A 1 97 ? 99.428 16.242 -162.138 1.00 46.31 97 HIS A CA 1
ATOM 753 C C . HIS A 1 97 ? 98.727 17.238 -161.183 1.00 46.31 97 HIS A C 1
ATOM 755 O O . HIS A 1 97 ? 98.781 17.058 -159.965 1.00 46.31 97 HIS A O 1
ATOM 761 N N . LEU A 1 98 ? 98.075 18.282 -161.711 1.00 50.97 98 LEU A N 1
ATOM 762 C CA . LEU A 1 98 ? 97.533 19.406 -160.935 1.00 50.97 98 LEU A CA 1
ATOM 763 C C . LEU A 1 98 ? 96.050 19.237 -160.543 1.00 50.97 98 LEU A C 1
ATOM 765 O O . LEU A 1 98 ? 95.623 19.780 -159.527 1.00 50.97 98 LEU A O 1
ATOM 769 N N . THR A 1 99 ? 95.272 18.438 -161.283 1.00 53.66 99 THR A N 1
ATOM 770 C CA . THR A 1 99 ? 93.828 18.228 -161.030 1.00 53.66 99 THR A CA 1
ATOM 771 C C . THR A 1 99 ? 93.563 17.223 -159.901 1.00 53.66 99 THR A C 1
ATOM 773 O O . THR A 1 99 ? 92.578 17.326 -159.181 1.00 53.66 99 THR A O 1
ATOM 776 N N . VAL A 1 100 ? 94.484 16.282 -159.671 1.00 56.34 100 VAL A N 1
ATOM 777 C CA . VAL A 1 100 ? 94.368 15.261 -158.608 1.00 56.34 100 VAL A CA 1
ATOM 778 C C . VAL A 1 100 ? 94.682 15.836 -157.216 1.00 56.34 100 VAL A C 1
ATOM 780 O O . VAL A 1 100 ? 94.202 15.324 -156.208 1.00 56.34 100 VAL A O 1
ATOM 783 N N . GLN A 1 101 ? 95.447 16.930 -157.135 1.00 52.69 101 GLN A N 1
ATOM 784 C CA . GLN A 1 101 ? 95.795 17.574 -155.863 1.00 52.69 101 GLN A CA 1
ATOM 785 C C . GLN A 1 101 ? 94.665 18.472 -155.323 1.00 52.69 101 GLN A C 1
ATOM 787 O O . GLN A 1 101 ? 94.495 18.577 -154.111 1.00 52.69 101 GLN A O 1
ATOM 792 N N . THR A 1 102 ? 93.856 19.075 -156.200 1.00 55.84 102 THR A N 1
ATOM 793 C CA . THR A 1 102 ? 92.720 19.930 -155.810 1.00 55.84 102 THR A CA 1
ATOM 794 C C . THR A 1 102 ? 91.512 19.113 -155.342 1.00 55.84 102 THR A C 1
ATOM 796 O O . THR A 1 102 ? 90.862 19.494 -154.368 1.00 55.84 102 THR A O 1
ATOM 799 N N . GLU A 1 103 ? 91.260 17.951 -155.952 1.00 56.81 103 GLU A N 1
ATOM 800 C CA . GLU A 1 103 ? 90.192 17.035 -155.522 1.00 56.81 103 GLU A CA 1
ATOM 801 C C . GLU A 1 103 ? 90.486 16.429 -154.130 1.00 56.81 103 GLU A C 1
ATOM 803 O O . GLU A 1 103 ? 89.599 16.344 -153.282 1.00 56.81 103 GLU A O 1
ATOM 808 N N . LEU A 1 104 ? 91.755 16.098 -153.837 1.00 55.38 104 LEU A N 1
ATOM 809 C CA . LEU A 1 104 ? 92.172 15.521 -152.548 1.00 55.38 104 LEU A CA 1
ATOM 810 C C . LEU A 1 104 ? 92.043 16.513 -151.375 1.00 55.38 104 LEU A C 1
ATOM 812 O O . LEU A 1 104 ? 91.692 16.128 -150.261 1.00 55.38 104 LEU A O 1
ATOM 816 N N . GLN A 1 105 ? 92.308 17.798 -151.619 1.00 54.91 105 GLN A N 1
ATOM 817 C CA . GLN A 1 105 ? 92.230 18.844 -150.596 1.00 54.91 105 GLN A CA 1
ATOM 818 C C . GLN A 1 105 ? 90.770 19.220 -150.270 1.00 54.91 105 GLN A C 1
ATOM 820 O O . GLN A 1 105 ? 90.443 19.510 -149.118 1.00 54.91 105 GLN A O 1
ATOM 825 N N . ARG A 1 106 ? 89.870 19.136 -151.260 1.00 56.44 106 ARG A N 1
ATOM 826 C CA . ARG A 1 106 ? 88.428 19.373 -151.087 1.00 56.44 106 ARG A CA 1
ATOM 827 C C . ARG A 1 106 ? 87.747 18.261 -150.276 1.00 56.44 106 ARG A C 1
ATOM 829 O O . ARG A 1 106 ? 86.942 18.566 -149.397 1.00 56.44 106 ARG A O 1
ATOM 836 N N . GLU A 1 107 ? 88.112 17.000 -150.504 1.00 58.06 107 GLU A N 1
ATOM 837 C CA . GLU A 1 107 ? 87.540 15.855 -149.776 1.00 58.06 107 GLU A CA 1
ATOM 838 C C . GLU A 1 107 ? 88.033 15.778 -148.311 1.00 58.06 107 GLU A C 1
ATOM 840 O O . GLU A 1 107 ? 87.266 15.434 -147.406 1.00 58.06 107 GLU A O 1
ATOM 845 N N . LEU A 1 108 ? 89.289 16.170 -148.037 1.00 59.34 108 LEU A N 1
ATOM 846 C CA . LEU A 1 108 ? 89.847 16.212 -146.675 1.00 59.34 108 LEU A CA 1
ATOM 847 C C . LEU A 1 108 ? 89.150 17.274 -145.802 1.00 59.34 108 LEU A C 1
ATOM 849 O O . LEU A 1 108 ? 88.754 16.976 -144.673 1.00 59.34 108 LEU A O 1
ATOM 853 N N . ASN A 1 109 ? 88.920 18.478 -146.341 1.00 58.69 109 ASN A N 1
ATOM 854 C CA . ASN A 1 109 ? 88.202 19.541 -145.626 1.00 58.69 109 ASN A CA 1
ATOM 855 C C . ASN A 1 109 ? 86.738 19.165 -145.334 1.00 58.69 109 ASN A C 1
ATOM 857 O O . ASN A 1 109 ? 86.234 19.466 -144.252 1.00 58.69 109 ASN A O 1
ATOM 861 N N . GLN A 1 110 ? 86.061 18.434 -146.230 1.00 60.59 110 GLN A N 1
ATOM 862 C CA . GLN A 1 110 ? 84.698 17.950 -145.968 1.00 60.59 110 GLN A C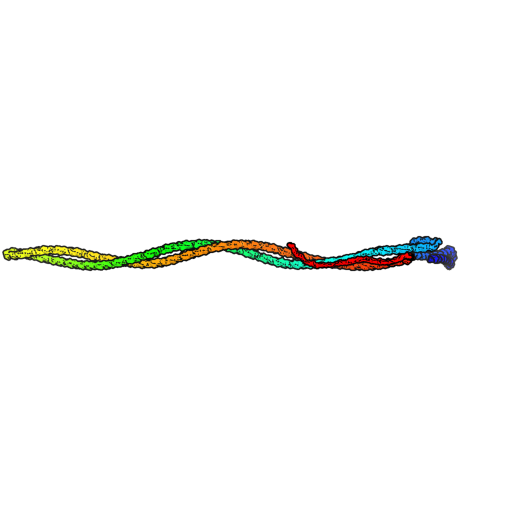A 1
ATOM 863 C C . GLN A 1 110 ? 84.617 16.896 -144.853 1.00 60.59 110 GLN A C 1
ATOM 865 O O . GLN A 1 110 ? 83.609 16.828 -144.145 1.00 60.59 110 GLN A O 1
ATOM 870 N N . ARG A 1 111 ? 85.644 16.057 -144.669 1.00 60.50 111 ARG A N 1
ATOM 871 C CA . ARG A 1 111 ? 85.649 15.052 -143.591 1.00 60.50 111 ARG A CA 1
ATOM 872 C C . ARG A 1 111 ? 86.064 15.627 -142.235 1.00 60.50 111 ARG A C 1
ATOM 874 O O . ARG A 1 111 ? 85.463 15.235 -141.239 1.00 60.50 111 ARG A O 1
ATOM 881 N N . VAL A 1 112 ? 86.999 16.582 -142.186 1.00 64.06 112 VAL A N 1
ATOM 882 C CA . VAL A 1 112 ? 87.320 17.319 -140.943 1.00 64.06 112 VAL A CA 1
ATOM 883 C C . VAL A 1 112 ? 86.111 18.135 -140.470 1.00 64.06 112 VAL A C 1
ATOM 885 O O . VAL A 1 112 ? 85.796 18.109 -139.283 1.00 64.06 112 VAL A O 1
ATOM 888 N N . GLY A 1 113 ? 85.359 18.749 -141.395 1.00 59.69 113 GLY A N 1
ATOM 889 C CA . GLY A 1 113 ? 84.091 19.418 -141.079 1.00 59.69 113 GLY A CA 1
ATOM 890 C C . GLY A 1 113 ? 83.052 18.487 -140.439 1.00 59.69 113 GLY A C 1
ATOM 891 O O . GLY A 1 113 ? 82.472 18.837 -139.417 1.00 59.69 113 GLY A O 1
ATOM 892 N N . ARG A 1 114 ? 82.885 17.262 -140.963 1.00 64.56 114 ARG A N 1
ATOM 893 C CA . ARG A 1 114 ? 81.976 16.254 -140.378 1.00 64.56 114 ARG A CA 1
ATOM 894 C C . ARG A 1 114 ? 82.408 15.761 -138.995 1.00 64.56 114 ARG A C 1
ATOM 896 O O . ARG A 1 114 ? 81.562 15.447 -138.169 1.00 64.56 114 ARG A O 1
ATOM 903 N N . LEU A 1 115 ? 83.710 15.653 -138.734 1.00 61.97 115 LEU A N 1
ATOM 904 C CA . LEU A 1 115 ? 84.218 15.158 -137.449 1.00 61.97 115 LEU A CA 1
ATOM 905 C C . LEU A 1 115 ? 84.033 16.205 -136.336 1.00 61.97 115 LEU A C 1
ATOM 907 O O . LEU A 1 115 ? 83.651 15.852 -135.224 1.00 61.97 115 LEU A O 1
ATOM 911 N N . ILE A 1 116 ? 84.207 17.490 -136.666 1.00 63.69 116 ILE A N 1
ATOM 912 C CA . ILE A 1 116 ? 83.870 18.622 -135.786 1.00 63.69 116 ILE A CA 1
ATOM 913 C C . ILE A 1 116 ? 82.366 18.639 -135.469 1.00 63.69 116 ILE A C 1
ATOM 915 O O . ILE A 1 116 ? 81.991 18.804 -134.312 1.00 63.69 116 ILE A O 1
ATOM 919 N N . GLU A 1 117 ? 81.516 18.384 -136.467 1.00 61.94 117 GLU A N 1
ATOM 920 C CA . GLU A 1 117 ? 80.057 18.328 -136.302 1.00 61.94 117 GLU A CA 1
ATOM 921 C C . GLU A 1 117 ? 79.608 17.173 -135.380 1.00 61.94 117 GLU A C 1
ATOM 923 O O . GLU A 1 117 ? 78.748 17.366 -134.522 1.00 61.94 117 GLU A O 1
ATOM 928 N N . VAL A 1 118 ? 80.239 15.992 -135.464 1.00 70.12 118 VAL A N 1
ATOM 929 C CA . VAL A 1 118 ? 79.947 14.852 -134.566 1.00 70.12 118 VAL A CA 1
ATOM 930 C C . VAL A 1 118 ? 80.396 15.118 -133.126 1.00 70.12 118 VAL A C 1
ATOM 932 O O . VAL A 1 118 ? 79.652 14.814 -132.197 1.00 70.12 118 VAL A O 1
ATOM 935 N N . VAL A 1 119 ? 81.585 15.695 -132.914 1.00 67.56 119 VAL A N 1
ATOM 936 C CA . VAL A 1 119 ? 82.062 16.023 -131.556 1.00 67.56 119 VAL A CA 1
ATOM 937 C C . VAL A 1 119 ? 81.205 17.125 -130.925 1.00 67.56 119 VAL A C 1
ATOM 939 O O . VAL A 1 119 ? 80.899 17.028 -129.739 1.00 67.56 119 VAL A O 1
ATOM 942 N N . GLN A 1 120 ? 80.753 18.114 -131.707 1.00 63.50 120 GLN A N 1
ATOM 943 C CA . GLN A 1 120 ? 79.775 19.101 -131.235 1.00 63.50 120 GLN A CA 1
ATOM 944 C C . GLN A 1 120 ? 78.435 18.461 -130.892 1.00 63.50 120 GLN A C 1
ATOM 946 O O . GLN A 1 120 ? 77.917 18.731 -129.822 1.00 63.50 120 GLN A O 1
ATOM 951 N N . THR A 1 121 ? 77.919 17.552 -131.722 1.00 68.81 121 THR A N 1
ATOM 952 C CA . THR A 1 121 ? 76.652 16.863 -131.423 1.00 68.81 121 THR A CA 1
ATOM 953 C C . THR A 1 121 ? 76.742 16.067 -130.114 1.00 68.81 121 THR A C 1
ATOM 955 O O . THR A 1 121 ? 75.819 16.106 -129.308 1.00 68.81 121 THR A O 1
ATOM 958 N N . ILE A 1 122 ? 77.871 15.395 -129.849 1.00 67.94 122 ILE A N 1
ATOM 959 C CA . ILE A 1 122 ? 78.082 14.666 -128.588 1.00 67.94 122 ILE A CA 1
ATOM 960 C C . ILE A 1 122 ? 78.189 15.630 -127.395 1.00 67.94 122 ILE A C 1
ATOM 962 O O . ILE A 1 122 ? 77.613 15.341 -126.352 1.00 67.94 122 ILE A O 1
ATOM 966 N N . ALA A 1 123 ? 78.885 16.765 -127.524 1.00 65.31 123 ALA A N 1
ATOM 967 C CA . ALA A 1 123 ? 78.971 17.775 -126.461 1.00 65.31 123 ALA A CA 1
ATOM 968 C C . ALA A 1 123 ? 77.610 18.456 -126.185 1.00 65.31 123 ALA A C 1
ATOM 970 O O . ALA A 1 123 ? 77.217 18.618 -125.023 1.00 65.31 123 ALA A O 1
ATOM 971 N N . ASP A 1 124 ? 76.854 18.755 -127.245 1.00 63.97 124 ASP A N 1
ATOM 972 C CA . ASP A 1 124 ? 75.499 19.312 -127.187 1.00 63.97 124 ASP A CA 1
ATOM 973 C C . ASP A 1 124 ? 74.499 18.315 -126.567 1.00 63.97 124 ASP A C 1
ATOM 975 O O . ASP A 1 124 ? 73.593 18.732 -125.846 1.00 63.97 124 ASP A O 1
ATOM 979 N N . GLU A 1 125 ? 74.672 17.000 -126.764 1.00 72.00 125 GLU A N 1
ATOM 980 C CA . GLU A 1 125 ? 73.861 15.955 -126.111 1.00 72.00 125 GLU A CA 1
ATOM 981 C C . GLU A 1 125 ? 74.299 15.645 -124.664 1.00 72.00 125 GLU A C 1
ATOM 983 O O . GLU A 1 125 ? 73.463 15.276 -123.835 1.00 72.00 125 GLU A O 1
ATOM 988 N N . PHE A 1 126 ? 75.576 15.827 -124.306 1.00 72.06 126 PHE A N 1
ATOM 989 C CA . PHE A 1 126 ? 76.081 15.560 -122.946 1.00 72.06 126 PHE A CA 1
ATOM 990 C C . PHE A 1 126 ? 75.660 16.635 -121.932 1.00 72.06 126 PHE A C 1
ATOM 992 O O . PHE A 1 126 ? 75.388 16.336 -120.765 1.00 72.06 126 PHE A O 1
ATOM 999 N N . THR A 1 127 ? 75.555 17.886 -122.380 1.00 67.12 127 THR A N 1
ATOM 1000 C CA . THR A 1 127 ? 75.156 19.034 -121.552 1.00 67.12 127 THR A CA 1
ATOM 1001 C C . THR A 1 127 ? 73.771 18.870 -120.893 1.00 67.12 127 THR A C 1
ATOM 1003 O O . THR A 1 127 ? 73.671 19.040 -119.671 1.00 67.12 127 THR A O 1
ATOM 1006 N N . PRO A 1 128 ? 72.687 18.499 -121.610 1.00 71.75 128 PRO A N 1
ATOM 1007 C CA . PRO A 1 128 ? 71.388 18.262 -120.981 1.00 71.75 128 PRO A CA 1
ATOM 1008 C C . PRO A 1 128 ? 71.384 17.037 -120.051 1.00 71.75 128 PRO A C 1
ATOM 1010 O O . PRO A 1 128 ? 70.702 17.075 -119.028 1.00 71.75 128 PRO A O 1
ATOM 1013 N N . ILE A 1 129 ? 72.164 15.985 -120.337 1.00 74.81 129 ILE A N 1
ATOM 1014 C CA . ILE A 1 129 ? 72.266 14.794 -119.471 1.00 74.81 129 ILE A CA 1
ATOM 1015 C C . ILE A 1 129 ? 72.906 15.149 -118.125 1.00 74.81 129 ILE A C 1
ATOM 1017 O O . ILE A 1 129 ? 72.373 14.776 -117.079 1.00 74.81 129 ILE A O 1
ATOM 1021 N N . HIS A 1 130 ? 73.999 15.917 -118.129 1.00 70.44 130 HIS A N 1
ATOM 1022 C CA . HIS A 1 130 ? 74.620 16.394 -116.892 1.00 70.44 130 HIS A CA 1
ATOM 1023 C C . HIS A 1 130 ? 73.687 17.278 -116.081 1.00 70.44 130 HIS A C 1
ATOM 1025 O O . HIS A 1 130 ? 73.600 17.109 -114.870 1.00 70.44 130 HIS A O 1
ATOM 1031 N N . ARG A 1 131 ? 72.946 18.171 -116.742 1.00 70.50 131 ARG A N 1
ATOM 1032 C CA . ARG A 1 131 ? 71.977 19.033 -116.063 1.00 70.50 131 ARG A CA 1
ATOM 1033 C C . ARG A 1 131 ? 70.868 18.228 -115.379 1.00 70.50 131 ARG A C 1
ATOM 1035 O O . ARG A 1 131 ? 70.456 18.592 -114.285 1.00 70.50 131 ARG A O 1
ATOM 1042 N N . ILE A 1 132 ? 70.412 17.131 -115.989 1.00 78.44 132 ILE A N 1
ATOM 1043 C CA . ILE A 1 132 ? 69.429 16.221 -115.380 1.00 78.44 132 ILE A CA 1
ATOM 1044 C C . ILE A 1 132 ? 70.044 15.449 -114.206 1.00 78.44 132 ILE A C 1
ATOM 1046 O O . ILE A 1 132 ? 69.391 15.310 -113.174 1.00 78.44 132 ILE A O 1
ATOM 1050 N N . LEU A 1 133 ? 71.281 14.957 -114.334 1.00 77.81 133 LEU A N 1
ATOM 1051 C CA . LEU A 1 133 ? 71.962 14.242 -113.249 1.00 77.81 133 LEU A CA 1
ATOM 1052 C C . LEU A 1 133 ? 72.248 15.155 -112.047 1.00 77.81 133 LEU A C 1
ATOM 1054 O O . LEU A 1 133 ? 72.035 14.739 -110.914 1.00 77.81 133 LEU A O 1
ATOM 1058 N N . ASP A 1 134 ? 72.677 16.392 -112.300 1.00 76.88 134 ASP A N 1
ATOM 1059 C CA . ASP A 1 134 ? 72.941 17.414 -111.282 1.00 76.88 134 ASP A CA 1
ATOM 1060 C C . ASP A 1 134 ? 71.650 17.790 -110.545 1.00 76.88 134 ASP A C 1
ATOM 1062 O O . ASP A 1 134 ? 71.572 17.701 -109.321 1.00 76.88 134 ASP A O 1
ATOM 1066 N N . GLN A 1 135 ? 70.573 18.068 -111.291 1.00 77.88 135 GLN A N 1
ATOM 1067 C CA . GLN A 1 135 ? 69.252 18.302 -110.704 1.00 77.88 135 GLN A CA 1
ATOM 1068 C C . GLN A 1 135 ? 68.735 17.088 -109.924 1.00 77.88 135 GLN A C 1
ATOM 1070 O O . GLN A 1 135 ? 68.149 17.257 -108.858 1.00 77.88 135 GLN A O 1
ATOM 1075 N N . GLY A 1 136 ? 68.956 15.868 -110.419 1.00 79.12 136 GLY A N 1
ATOM 1076 C CA . GLY A 1 136 ? 68.570 14.634 -109.736 1.00 79.12 136 GLY A CA 1
ATOM 1077 C C . GLY A 1 136 ? 69.336 14.406 -108.432 1.00 79.12 136 GLY A C 1
ATOM 1078 O O . GLY A 1 136 ? 68.733 14.010 -107.437 1.00 79.12 136 GLY A O 1
ATOM 1079 N N . ALA A 1 137 ? 70.640 14.692 -108.413 1.00 79.62 137 ALA A N 1
ATOM 1080 C CA . ALA A 1 137 ? 71.479 14.556 -107.228 1.00 79.62 137 ALA A CA 1
ATOM 1081 C C . ALA A 1 137 ? 71.169 15.639 -106.179 1.00 79.62 137 ALA A C 1
ATOM 1083 O O . ALA A 1 137 ? 71.021 15.305 -105.005 1.00 79.62 137 ALA A O 1
ATOM 1084 N N . ILE A 1 138 ? 70.946 16.893 -106.597 1.00 80.69 138 ILE A N 1
ATOM 1085 C CA . ILE A 1 138 ? 70.475 17.975 -105.713 1.00 80.69 138 ILE A CA 1
ATOM 1086 C C . ILE A 1 138 ? 69.107 17.619 -105.115 1.00 80.69 138 ILE A C 1
ATOM 1088 O O . ILE A 1 138 ? 68.937 17.668 -103.900 1.00 80.69 138 ILE A O 1
ATOM 1092 N N . HIS A 1 139 ? 68.150 17.161 -105.932 1.00 83.19 139 HIS A N 1
ATOM 1093 C CA . HIS A 1 139 ? 66.844 16.718 -105.430 1.00 83.19 139 HIS A CA 1
ATOM 1094 C C . HIS A 1 139 ? 66.940 15.531 -104.462 1.00 83.19 139 HIS A C 1
ATOM 1096 O O . HIS A 1 139 ? 66.137 15.444 -103.532 1.00 83.19 139 HIS A O 1
ATOM 1102 N N . LEU A 1 140 ? 67.894 14.616 -104.659 1.00 84.50 140 LEU A N 1
ATOM 1103 C CA . LEU A 1 140 ? 68.115 13.482 -103.764 1.00 84.50 140 LEU A CA 1
ATOM 1104 C C . LEU A 1 140 ? 68.736 13.923 -102.429 1.00 84.50 140 LEU A C 1
ATOM 1106 O O . LEU A 1 140 ? 68.291 13.459 -101.380 1.00 84.50 140 LEU A O 1
ATOM 1110 N N . ALA A 1 141 ? 69.720 14.826 -102.453 1.00 80.94 141 ALA A N 1
ATOM 1111 C CA . ALA A 1 141 ? 70.327 15.399 -101.252 1.00 80.94 141 ALA A CA 1
ATOM 1112 C C . ALA A 1 141 ? 69.296 16.199 -100.437 1.00 80.94 141 ALA A C 1
ATOM 1114 O O . ALA A 1 141 ? 69.082 15.913 -99.257 1.00 80.94 141 ALA A O 1
ATOM 1115 N N . ASP A 1 142 ? 68.574 17.119 -101.084 1.00 83.31 142 ASP A N 1
ATOM 1116 C CA . ASP A 1 142 ? 67.530 17.927 -100.445 1.00 83.31 142 ASP A CA 1
ATOM 1117 C C . ASP A 1 142 ? 66.367 17.058 -99.942 1.00 83.31 142 ASP A C 1
ATOM 1119 O O . ASP A 1 142 ? 65.866 17.262 -98.834 1.00 83.31 142 ASP A O 1
ATOM 1123 N N . GLY A 1 143 ? 65.963 16.044 -100.716 1.00 83.88 143 GLY A N 1
ATOM 1124 C CA . GLY A 1 143 ? 64.917 15.095 -100.337 1.00 83.88 143 GLY A CA 1
ATOM 1125 C C . GLY A 1 143 ? 65.286 14.255 -99.113 1.00 83.88 143 GLY A C 1
ATOM 1126 O O . GLY A 1 143 ? 64.472 14.119 -98.198 1.00 83.88 143 GLY A O 1
ATOM 1127 N N . ASN A 1 144 ? 66.517 13.738 -99.051 1.00 86.31 144 ASN A N 1
ATOM 1128 C CA . ASN A 1 144 ? 67.007 12.993 -97.888 1.00 86.31 144 ASN A CA 1
ATOM 1129 C C . ASN A 1 144 ? 67.132 13.897 -96.658 1.00 86.31 144 ASN A C 1
ATOM 1131 O O . ASN A 1 144 ? 66.756 13.487 -95.562 1.00 86.31 144 ASN A O 1
ATOM 1135 N N . ARG A 1 145 ? 67.592 15.141 -96.829 1.00 83.56 145 ARG A N 1
ATOM 1136 C CA . ARG A 1 145 ? 67.718 16.112 -95.735 1.00 83.56 145 ARG A CA 1
ATOM 1137 C C . ARG A 1 145 ? 66.357 16.512 -95.164 1.00 83.56 145 ARG A C 1
ATOM 1139 O O . ARG A 1 145 ? 66.169 16.469 -93.952 1.00 83.56 145 ARG A O 1
ATOM 1146 N N . ALA A 1 146 ? 65.376 16.771 -96.029 1.00 84.81 146 ALA A N 1
ATOM 1147 C CA . ALA A 1 146 ? 63.994 17.015 -95.618 1.00 84.81 146 ALA A CA 1
ATOM 1148 C C . ALA A 1 146 ? 63.361 15.795 -94.918 1.00 84.81 146 ALA A C 1
ATOM 1150 O O . ALA A 1 146 ? 62.571 15.953 -93.985 1.00 84.81 146 ALA A O 1
ATOM 1151 N N . GLN A 1 147 ? 63.703 14.570 -95.337 1.00 85.06 147 GLN A N 1
ATOM 1152 C CA . GLN A 1 147 ? 63.261 13.357 -94.644 1.00 85.06 147 GLN A CA 1
ATOM 1153 C C . GLN A 1 147 ? 63.918 13.201 -93.268 1.00 85.06 147 GLN A C 1
ATOM 1155 O O . GLN A 1 147 ? 63.213 12.859 -92.321 1.00 85.06 147 GLN A O 1
ATOM 1160 N N . ILE A 1 148 ? 65.215 13.496 -93.121 1.00 85.06 148 ILE A N 1
ATOM 1161 C CA . ILE A 1 148 ? 65.908 13.488 -91.819 1.00 85.06 148 ILE A CA 1
ATOM 1162 C C . ILE A 1 148 ? 65.215 14.441 -90.838 1.00 85.06 148 ILE A C 1
ATOM 1164 O O . ILE A 1 148 ? 64.916 14.032 -89.718 1.00 85.06 148 ILE A O 1
ATOM 1168 N N . ASP A 1 149 ? 64.862 15.658 -91.261 1.00 84.69 149 ASP A N 1
ATOM 1169 C CA . ASP A 1 149 ? 64.144 16.614 -90.405 1.00 84.69 149 ASP A CA 1
ATOM 1170 C C . ASP A 1 149 ? 62.784 16.061 -89.933 1.00 84.69 149 ASP A C 1
ATOM 1172 O O . ASP A 1 149 ? 62.416 16.190 -88.762 1.00 84.69 149 ASP A O 1
ATOM 1176 N N . LYS A 1 150 ? 62.053 15.363 -90.814 1.00 86.06 150 LYS A N 1
ATOM 1177 C CA . LYS A 1 150 ? 60.788 14.688 -90.464 1.00 86.06 150 LYS A CA 1
ATOM 1178 C C . LYS A 1 150 ? 60.984 13.496 -89.523 1.00 86.06 150 LYS A C 1
ATOM 1180 O O . LYS A 1 150 ? 60.146 13.250 -88.651 1.00 86.06 150 LYS A O 1
ATOM 1185 N N . PHE A 1 151 ? 62.087 12.766 -89.657 1.00 86.69 151 PHE A N 1
ATOM 1186 C CA . PHE A 1 151 ? 62.460 11.693 -88.737 1.00 86.69 151 PHE A CA 1
ATOM 1187 C C . PHE A 1 151 ? 62.856 12.237 -87.356 1.00 86.69 151 PHE A C 1
ATOM 1189 O O . PHE A 1 151 ? 62.440 11.674 -86.343 1.00 86.69 151 PHE A O 1
ATOM 1196 N N . VAL A 1 152 ? 63.550 13.377 -87.291 1.00 85.12 152 VAL A N 1
ATOM 1197 C CA . VAL A 1 152 ? 63.832 14.087 -86.031 1.00 85.12 152 VAL A CA 1
ATOM 1198 C C . VAL A 1 152 ? 62.531 14.524 -85.350 1.00 85.12 152 VAL A C 1
ATOM 1200 O O . VAL A 1 152 ? 62.354 14.268 -84.159 1.00 85.12 152 VAL A O 1
ATOM 1203 N N . GLU A 1 153 ? 61.582 15.096 -86.098 1.00 86.31 153 GLU A N 1
ATOM 1204 C CA . GLU A 1 153 ? 60.248 15.450 -85.587 1.00 86.31 153 GLU A CA 1
ATOM 1205 C C . GLU A 1 153 ? 59.508 14.218 -85.025 1.00 86.31 153 GLU A C 1
ATOM 1207 O O . GLU A 1 153 ? 58.945 14.263 -83.928 1.00 86.31 153 GLU A O 1
ATOM 1212 N N . THR A 1 154 ? 59.589 13.081 -85.724 1.00 86.50 154 THR A N 1
ATOM 1213 C CA . THR A 1 154 ? 59.006 11.798 -85.287 1.00 86.50 154 THR A CA 1
ATOM 1214 C C . THR A 1 154 ? 59.666 11.269 -84.008 1.00 86.50 154 THR A C 1
ATOM 1216 O O . THR A 1 154 ? 58.972 10.777 -83.118 1.00 86.50 154 THR A O 1
ATOM 1219 N N . SER A 1 155 ? 60.988 11.413 -83.870 1.00 85.19 155 SER A N 1
ATOM 1220 C CA . SER A 1 155 ? 61.732 11.041 -82.656 1.00 85.1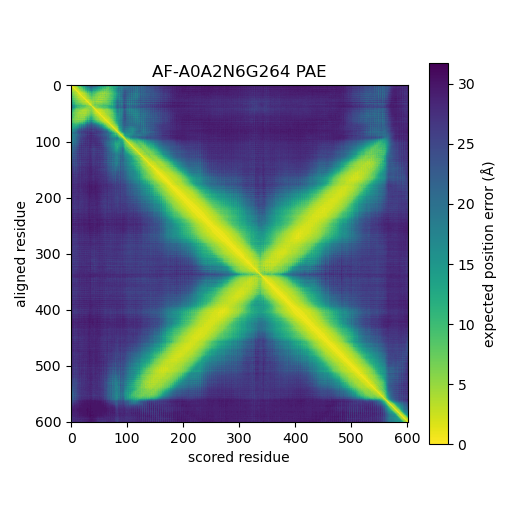9 155 SER A CA 1
ATOM 1221 C C . SER A 1 155 ? 61.271 11.853 -81.442 1.00 85.19 155 SER A C 1
ATOM 1223 O O . SER A 1 155 ? 60.958 11.293 -80.391 1.00 85.19 155 SER A O 1
ATOM 1225 N N . VAL A 1 156 ? 61.131 13.174 -81.604 1.00 87.69 156 VAL A N 1
ATOM 1226 C CA . VAL A 1 156 ? 60.646 14.070 -80.542 1.00 87.69 156 VAL A CA 1
ATOM 1227 C C . VAL A 1 156 ? 59.204 13.731 -80.148 1.00 87.69 156 VAL A C 1
ATOM 1229 O O . VAL A 1 156 ? 58.876 13.700 -78.959 1.00 87.69 156 VAL A O 1
ATOM 1232 N N . ALA A 1 157 ? 58.339 13.428 -81.120 1.00 86.50 157 ALA A N 1
ATOM 1233 C CA . ALA A 1 157 ? 56.973 12.982 -80.852 1.00 86.50 157 ALA A CA 1
ATOM 1234 C C . ALA A 1 157 ? 56.940 11.653 -80.072 1.00 86.50 157 ALA A C 1
ATOM 1236 O O . ALA A 1 157 ? 56.199 11.540 -79.092 1.00 86.50 157 ALA A O 1
ATOM 1237 N N . ALA A 1 158 ? 57.780 10.679 -80.442 1.00 87.25 158 ALA A N 1
ATOM 1238 C CA . ALA A 1 158 ? 57.907 9.405 -79.733 1.00 87.25 158 ALA A CA 1
ATOM 1239 C C . ALA A 1 158 ? 58.422 9.587 -78.291 1.00 87.25 158 ALA A C 1
ATOM 1241 O O . ALA A 1 158 ? 57.915 8.948 -77.368 1.00 87.25 158 ALA A O 1
ATOM 1242 N N . GLU A 1 159 ? 59.366 10.503 -78.057 1.00 86.50 159 GLU A N 1
ATOM 1243 C CA . GLU A 1 159 ? 59.862 10.816 -76.710 1.00 86.50 159 GLU A CA 1
ATOM 1244 C C . GLU A 1 159 ? 58.816 11.517 -75.834 1.00 86.50 159 GLU A C 1
ATOM 1246 O O . GLU A 1 159 ? 58.681 11.191 -74.650 1.00 86.50 159 GLU A O 1
ATOM 1251 N N . ASN A 1 160 ? 58.040 12.442 -76.405 1.00 89.12 160 ASN A N 1
ATOM 1252 C CA . ASN A 1 160 ? 56.923 13.077 -75.706 1.00 89.12 160 ASN A CA 1
ATOM 1253 C C . ASN A 1 160 ? 55.832 12.056 -75.357 1.00 89.12 160 ASN A C 1
ATOM 1255 O O . ASN A 1 160 ? 55.343 12.045 -74.227 1.00 89.12 160 ASN A O 1
ATOM 1259 N N . MET A 1 161 ? 55.515 11.144 -76.279 1.00 89.31 161 MET A N 1
ATOM 1260 C CA . MET A 1 161 ? 54.596 10.032 -76.038 1.00 89.31 161 MET A CA 1
ATOM 1261 C C . MET A 1 161 ? 55.116 9.105 -74.926 1.00 89.31 161 MET A C 1
ATOM 1263 O O . MET A 1 161 ? 54.369 8.735 -74.021 1.00 89.31 161 MET A O 1
ATOM 1267 N N . ALA A 1 162 ? 56.418 8.805 -74.912 1.00 88.31 162 ALA A N 1
ATOM 1268 C CA . ALA A 1 162 ? 57.037 8.013 -73.853 1.00 88.31 162 ALA A CA 1
ATOM 1269 C C . ALA A 1 162 ? 57.076 8.728 -72.490 1.00 88.31 162 ALA A C 1
ATOM 1271 O O . ALA A 1 162 ? 57.114 8.078 -71.442 1.00 88.31 162 ALA A O 1
ATOM 1272 N N . ARG A 1 163 ? 57.092 10.065 -72.459 1.00 90.69 163 ARG A N 1
ATOM 1273 C CA . ARG A 1 163 ? 56.919 10.834 -71.217 1.00 90.69 163 ARG A CA 1
ATOM 1274 C C . ARG A 1 163 ? 55.475 10.735 -70.722 1.00 90.69 163 ARG A C 1
ATOM 1276 O O . ARG A 1 163 ? 55.274 10.359 -69.572 1.00 90.69 163 ARG A O 1
ATOM 1283 N N . ALA A 1 164 ? 54.500 10.956 -71.604 1.00 90.81 164 ALA A N 1
ATOM 1284 C CA . ALA A 1 164 ? 53.077 10.872 -71.277 1.00 90.81 164 ALA A CA 1
ATOM 1285 C C . ALA A 1 164 ? 52.674 9.480 -70.754 1.00 90.81 164 ALA A C 1
ATOM 1287 O O . ALA A 1 164 ? 52.001 9.376 -69.733 1.00 90.81 164 ALA A O 1
ATOM 1288 N N . PHE A 1 165 ? 53.144 8.390 -71.375 1.00 91.94 165 PHE A N 1
ATOM 1289 C CA . PHE A 1 165 ? 52.854 7.039 -70.876 1.00 91.94 165 PHE A CA 1
ATOM 1290 C C . PHE A 1 165 ? 53.526 6.726 -69.534 1.00 91.94 165 PHE A C 1
ATOM 1292 O O . PHE A 1 165 ? 52.947 6.008 -68.721 1.00 91.94 165 PHE A O 1
ATOM 1299 N N . ARG A 1 166 ? 54.708 7.292 -69.250 1.00 90.81 166 ARG A N 1
ATOM 1300 C CA . ARG A 1 166 ? 55.332 7.181 -67.917 1.00 90.81 166 ARG A CA 1
ATOM 1301 C C . ARG A 1 166 ? 54.535 7.923 -66.844 1.00 90.81 166 ARG A C 1
ATOM 1303 O O . ARG A 1 166 ? 54.406 7.412 -65.735 1.00 90.81 166 ARG A O 1
ATOM 1310 N N . GLU A 1 167 ? 53.979 9.086 -67.173 1.00 91.81 167 GLU A N 1
ATOM 1311 C CA . GLU A 1 167 ? 53.060 9.809 -66.287 1.00 91.81 167 GLU A CA 1
ATOM 1312 C C . GLU A 1 167 ? 51.768 9.014 -66.053 1.00 91.81 167 GLU A C 1
ATOM 1314 O O . GLU A 1 167 ? 51.377 8.837 -64.903 1.00 91.81 167 GLU A O 1
ATOM 1319 N N . ILE A 1 168 ? 51.175 8.425 -67.101 1.00 91.44 168 ILE A N 1
ATOM 1320 C CA . ILE A 1 168 ? 49.998 7.543 -66.978 1.00 91.44 168 ILE A CA 1
ATOM 1321 C C . ILE A 1 168 ? 50.279 6.361 -66.040 1.00 91.44 168 ILE A C 1
ATOM 1323 O O . ILE A 1 168 ? 49.452 6.062 -65.184 1.00 91.44 168 ILE A O 1
ATOM 1327 N N . ILE A 1 169 ? 51.439 5.703 -66.157 1.00 91.25 169 ILE A N 1
ATOM 1328 C CA . ILE A 1 169 ? 51.810 4.593 -65.261 1.00 91.25 169 ILE A CA 1
ATOM 1329 C C . ILE A 1 169 ? 51.855 5.059 -63.801 1.00 91.25 169 ILE A C 1
ATOM 1331 O O . ILE A 1 169 ? 51.329 4.367 -62.931 1.00 91.25 169 ILE A O 1
ATOM 1335 N N . LYS A 1 170 ? 52.436 6.233 -63.531 1.00 91.50 170 LYS A N 1
ATOM 1336 C CA . LYS A 1 170 ? 52.510 6.800 -62.178 1.00 91.50 170 LYS A CA 1
ATOM 1337 C C . LYS A 1 170 ? 51.121 7.127 -61.615 1.00 91.50 170 LYS A C 1
ATOM 1339 O O . LYS A 1 170 ? 50.842 6.789 -60.469 1.00 91.50 170 LYS A O 1
ATOM 1344 N N . GLU A 1 171 ? 50.252 7.749 -62.410 1.00 90.06 171 GLU A N 1
ATOM 1345 C CA . GLU A 1 171 ? 48.868 8.053 -62.012 1.00 90.06 171 GLU A CA 1
ATOM 1346 C C . GLU A 1 171 ? 48.056 6.777 -61.743 1.00 90.06 171 GLU A C 1
ATOM 1348 O O . GLU A 1 171 ? 47.275 6.712 -60.797 1.00 90.06 171 GLU A O 1
ATOM 1353 N N . VAL A 1 172 ? 48.272 5.724 -62.534 1.00 91.31 172 VAL A N 1
ATOM 1354 C CA . VAL A 1 172 ? 47.640 4.414 -62.334 1.00 91.31 172 VAL A CA 1
ATOM 1355 C C . VAL A 1 172 ? 48.131 3.725 -61.055 1.00 91.31 172 VAL A C 1
ATOM 1357 O O . VAL A 1 172 ? 47.337 3.097 -60.355 1.00 91.31 172 VAL A O 1
ATOM 1360 N N . GLU A 1 173 ? 49.417 3.842 -60.718 1.00 88.81 173 GLU A N 1
ATOM 1361 C CA . GLU A 1 173 ? 49.961 3.326 -59.455 1.00 88.81 173 GLU A CA 1
ATOM 1362 C C . GLU A 1 173 ? 49.386 4.062 -58.239 1.00 88.81 173 GLU A C 1
ATOM 1364 O O . GLU A 1 173 ? 49.019 3.418 -57.254 1.00 88.81 173 GLU A O 1
ATOM 1369 N N . ASP A 1 174 ? 49.233 5.386 -58.325 1.00 89.50 174 ASP A N 1
ATOM 1370 C CA . ASP A 1 174 ? 48.564 6.177 -57.288 1.00 89.50 174 ASP A CA 1
ATOM 1371 C C . ASP A 1 174 ? 47.074 5.811 -57.169 1.00 89.50 174 ASP A C 1
ATOM 1373 O O . ASP A 1 174 ? 46.552 5.628 -56.067 1.00 89.50 174 ASP A O 1
ATOM 1377 N N . LEU A 1 175 ? 46.388 5.601 -58.299 1.00 89.44 175 LEU A N 1
ATOM 1378 C CA . LEU A 1 175 ? 45.002 5.133 -58.318 1.00 89.44 175 LEU A CA 1
ATOM 1379 C C . LEU A 1 175 ? 44.850 3.755 -57.655 1.00 89.44 175 LEU A C 1
ATOM 1381 O O . LEU A 1 175 ? 43.897 3.553 -56.901 1.00 89.44 175 LEU A O 1
ATOM 1385 N N . ALA A 1 176 ? 45.787 2.831 -57.884 1.00 87.00 176 ALA A N 1
ATOM 1386 C CA . ALA A 1 176 ? 45.787 1.509 -57.256 1.00 87.00 176 ALA A CA 1
ATOM 1387 C C . ALA A 1 176 ? 45.986 1.592 -55.731 1.00 87.00 176 ALA A C 1
ATOM 1389 O O . ALA A 1 176 ? 45.287 0.907 -54.980 1.00 87.00 176 ALA A O 1
ATOM 1390 N N . ALA A 1 177 ? 46.877 2.469 -55.255 1.00 87.94 177 ALA A N 1
ATOM 1391 C CA . ALA A 1 177 ? 47.049 2.722 -53.823 1.00 87.94 177 ALA A CA 1
ATOM 1392 C C . ALA A 1 177 ? 45.754 3.270 -53.194 1.00 87.94 177 ALA A C 1
ATOM 1394 O O . ALA A 1 177 ? 45.249 2.715 -52.216 1.00 87.94 177 ALA A O 1
ATOM 1395 N N . ARG A 1 178 ? 45.135 4.277 -53.826 1.00 88.94 178 ARG A N 1
ATOM 1396 C CA . ARG A 1 178 ? 43.844 4.833 -53.383 1.00 88.94 178 ARG A CA 1
ATOM 1397 C C . ARG A 1 178 ? 42.711 3.801 -53.424 1.00 88.94 178 ARG A C 1
ATOM 1399 O O . ARG A 1 178 ? 41.823 3.835 -52.574 1.00 88.94 178 ARG A O 1
ATOM 1406 N N . ALA A 1 179 ? 42.703 2.888 -54.396 1.00 89.31 179 ALA A N 1
ATOM 1407 C CA . ALA A 1 179 ? 41.719 1.807 -54.474 1.00 89.31 179 ALA A CA 1
ATOM 1408 C C . ALA A 1 179 ? 41.870 0.805 -53.315 1.00 89.31 179 ALA A C 1
ATOM 1410 O O . ALA A 1 179 ? 40.866 0.356 -52.753 1.00 89.31 179 ALA A O 1
ATOM 1411 N N . SER A 1 180 ? 43.106 0.505 -52.907 1.00 87.69 180 SER A N 1
ATOM 1412 C CA . SER A 1 180 ? 43.387 -0.305 -51.717 1.00 87.69 180 SER A CA 1
ATOM 1413 C C . SER A 1 180 ? 42.859 0.365 -50.443 1.00 87.69 180 SER A C 1
ATOM 1415 O O . SER A 1 180 ? 42.139 -0.272 -49.671 1.00 87.69 180 SER A O 1
ATOM 1417 N N . ASP A 1 181 ? 43.118 1.662 -50.256 1.00 90.56 181 ASP A N 1
ATOM 1418 C CA . ASP A 1 181 ? 42.611 2.419 -49.101 1.00 90.56 181 ASP A CA 1
ATOM 1419 C C . ASP A 1 181 ? 41.073 2.448 -49.069 1.00 90.56 181 ASP A C 1
ATOM 1421 O O . ASP A 1 181 ? 40.451 2.192 -48.036 1.00 90.56 181 ASP A O 1
ATOM 1425 N N . ARG A 1 182 ? 40.429 2.672 -50.224 1.00 90.88 182 ARG A N 1
ATOM 1426 C CA . ARG A 1 182 ? 38.960 2.618 -50.363 1.00 90.88 182 ARG A CA 1
ATOM 1427 C C . ARG A 1 182 ? 38.392 1.233 -50.041 1.00 90.88 182 ARG A C 1
ATOM 1429 O O . ARG A 1 182 ? 37.301 1.144 -49.480 1.00 90.88 182 ARG A O 1
ATOM 1436 N N . THR A 1 183 ? 39.113 0.163 -50.374 1.00 91.44 183 THR A N 1
ATOM 1437 C CA . THR A 1 183 ? 38.727 -1.221 -50.053 1.00 91.44 183 THR A CA 1
ATOM 1438 C C . THR A 1 183 ? 38.778 -1.479 -48.547 1.00 91.44 183 THR A C 1
ATOM 1440 O O . THR A 1 183 ? 37.846 -2.066 -47.990 1.00 91.44 183 THR A O 1
ATOM 1443 N N . ALA A 1 184 ? 39.827 -1.001 -47.871 1.00 90.00 184 ALA A N 1
ATOM 1444 C CA . ALA A 1 184 ? 39.945 -1.096 -46.418 1.00 90.00 184 ALA A CA 1
ATOM 1445 C C . ALA A 1 184 ? 38.803 -0.343 -45.714 1.00 90.00 184 ALA A C 1
ATOM 1447 O O . ALA A 1 184 ? 38.101 -0.935 -44.894 1.00 90.00 184 ALA A O 1
ATOM 1448 N N . LEU A 1 185 ? 38.539 0.906 -46.120 1.00 91.00 185 LEU A N 1
ATOM 1449 C CA . LEU A 1 185 ? 37.425 1.712 -45.602 1.00 91.00 185 LEU A CA 1
ATOM 1450 C C . LEU A 1 185 ? 36.064 1.049 -45.842 1.00 91.00 185 LEU A C 1
ATOM 1452 O O . LEU A 1 185 ? 35.211 1.034 -44.960 1.00 91.00 185 LEU A O 1
ATOM 1456 N N . SER A 1 186 ? 35.849 0.467 -47.023 1.00 92.56 186 SER A N 1
ATOM 1457 C CA . SER A 1 186 ? 34.616 -0.264 -47.323 1.00 92.56 186 SER A CA 1
ATOM 1458 C C . SER A 1 186 ? 34.471 -1.522 -46.457 1.00 92.56 186 SER A C 1
ATOM 1460 O O . SER A 1 186 ? 33.376 -1.837 -45.997 1.00 92.56 186 SER A O 1
ATOM 1462 N N . THR A 1 187 ? 35.562 -2.226 -46.157 1.00 91.44 187 THR A N 1
ATOM 1463 C CA . THR A 1 187 ? 35.528 -3.390 -45.256 1.00 91.44 187 THR A CA 1
ATOM 1464 C C . THR A 1 187 ? 35.175 -2.978 -43.825 1.00 91.44 187 THR A C 1
ATOM 1466 O O . THR A 1 187 ? 34.301 -3.588 -43.209 1.00 91.44 187 THR A O 1
ATOM 1469 N N . GLU A 1 188 ? 35.775 -1.897 -43.325 1.00 92.75 188 GLU A N 1
ATOM 1470 C CA . GLU A 1 188 ? 35.434 -1.304 -42.026 1.00 92.75 188 GLU A CA 1
ATOM 1471 C C . GLU A 1 188 ? 33.972 -0.821 -41.989 1.00 92.75 188 GLU A C 1
ATOM 1473 O O . GLU A 1 188 ? 33.243 -1.067 -41.026 1.00 92.75 188 GLU A O 1
ATOM 1478 N N . MET A 1 189 ? 33.486 -0.221 -43.080 1.00 92.81 189 MET A N 1
ATOM 1479 C CA . MET A 1 189 ? 32.089 0.192 -43.211 1.00 92.81 189 MET A CA 1
ATOM 1480 C C . MET A 1 189 ? 31.121 -1.001 -43.187 1.00 92.81 189 MET A C 1
ATOM 1482 O O . MET A 1 189 ? 30.030 -0.887 -42.633 1.00 92.81 189 MET A O 1
ATOM 1486 N N . SER A 1 190 ? 31.503 -2.161 -43.735 1.00 92.12 190 SER A N 1
ATOM 1487 C CA . SER A 1 190 ? 30.696 -3.387 -43.615 1.00 92.12 190 SER A CA 1
ATOM 1488 C C . SER A 1 190 ? 30.614 -3.842 -42.162 1.00 92.12 190 SER A C 1
ATOM 1490 O O . SER A 1 190 ? 29.514 -4.038 -41.659 1.00 92.12 190 SER A O 1
ATOM 1492 N N . ALA A 1 191 ? 31.757 -3.926 -41.472 1.00 92.69 191 ALA A N 1
ATOM 1493 C CA . ALA A 1 191 ? 31.806 -4.362 -40.077 1.00 92.69 191 ALA A CA 1
ATOM 1494 C C . ALA A 1 191 ? 30.982 -3.450 -39.151 1.00 92.69 191 ALA A C 1
ATOM 1496 O O . ALA A 1 191 ? 30.224 -3.931 -38.314 1.00 92.69 191 ALA A O 1
ATOM 1497 N N . THR A 1 192 ? 31.073 -2.131 -39.341 1.00 93.75 192 THR A N 1
ATOM 1498 C CA . THR A 1 192 ? 30.268 -1.165 -38.574 1.00 93.75 192 THR A CA 1
ATOM 1499 C C . THR A 1 192 ? 28.778 -1.260 -38.899 1.00 93.75 192 THR A C 1
ATOM 1501 O O . THR A 1 192 ? 27.950 -1.120 -38.005 1.00 93.75 192 THR A O 1
ATOM 1504 N N . THR A 1 193 ? 28.411 -1.536 -40.154 1.00 94.00 193 THR A N 1
ATOM 1505 C CA . THR A 1 193 ? 27.006 -1.738 -40.543 1.00 94.00 193 THR A CA 1
ATOM 1506 C C . THR A 1 193 ? 26.428 -3.006 -39.903 1.00 94.00 193 THR A C 1
ATOM 1508 O O . THR A 1 193 ? 25.304 -2.969 -39.403 1.00 94.00 193 THR A O 1
ATOM 1511 N N . ASP A 1 194 ? 27.200 -4.095 -39.852 1.00 91.56 194 ASP A N 1
ATOM 1512 C CA . ASP A 1 194 ? 26.799 -5.332 -39.170 1.00 91.56 194 ASP A CA 1
ATOM 1513 C C . ASP A 1 194 ? 26.616 -5.098 -37.658 1.00 91.56 194 ASP A C 1
ATOM 1515 O O . ASP A 1 194 ? 25.594 -5.491 -37.093 1.00 91.56 194 ASP A O 1
ATOM 1519 N N . GLU A 1 195 ? 27.539 -4.371 -37.014 1.00 93.88 195 GLU A N 1
ATOM 1520 C CA . GLU A 1 195 ? 27.425 -4.012 -35.592 1.00 93.88 195 GLU A CA 1
ATOM 1521 C C . GLU A 1 195 ? 26.195 -3.127 -35.314 1.00 93.88 195 GLU A C 1
ATOM 1523 O O . GLU A 1 195 ? 25.484 -3.331 -34.326 1.00 93.88 195 GLU A O 1
ATOM 1528 N N . ILE A 1 196 ? 25.903 -2.152 -36.186 1.00 94.44 196 ILE A N 1
ATOM 1529 C CA . ILE A 1 196 ? 24.697 -1.319 -36.069 1.00 94.44 196 ILE A CA 1
ATOM 1530 C C . ILE A 1 196 ? 23.437 -2.181 -36.202 1.00 94.44 196 ILE A C 1
ATOM 1532 O O . ILE A 1 196 ? 22.488 -1.958 -35.452 1.00 94.44 196 ILE A O 1
ATOM 1536 N N . SER A 1 197 ? 23.416 -3.154 -37.118 1.00 91.81 197 SER A N 1
ATOM 1537 C CA . SER A 1 197 ? 22.272 -4.059 -37.293 1.00 91.81 197 SER A CA 1
ATOM 1538 C C . SER A 1 197 ? 22.018 -4.884 -36.033 1.00 91.81 197 SER A C 1
ATOM 1540 O O . SER A 1 197 ? 20.889 -4.938 -35.552 1.00 91.81 197 SER A O 1
ATOM 1542 N N . GLU A 1 198 ? 23.068 -5.468 -35.449 1.00 93.38 198 GLU A N 1
ATOM 1543 C CA . GLU A 1 198 ? 22.950 -6.242 -34.210 1.00 93.38 198 GLU A CA 1
ATOM 1544 C C . GLU A 1 198 ? 22.433 -5.373 -33.052 1.00 93.38 198 GLU A C 1
ATOM 1546 O O . GLU A 1 198 ? 21.509 -5.758 -32.329 1.00 93.38 198 GLU A O 1
ATOM 1551 N N . ARG A 1 199 ? 22.979 -4.160 -32.897 1.00 93.69 199 ARG A N 1
ATOM 1552 C CA . ARG A 1 199 ? 22.532 -3.212 -31.865 1.00 93.69 199 ARG A CA 1
ATOM 1553 C C . ARG A 1 199 ? 21.097 -2.734 -32.090 1.00 93.69 199 ARG A C 1
ATOM 1555 O O . ARG A 1 199 ? 20.382 -2.507 -31.116 1.00 93.69 199 ARG A O 1
ATOM 1562 N N . ALA A 1 200 ? 20.665 -2.574 -33.338 1.00 92.31 200 ALA A N 1
ATOM 1563 C CA . ALA A 1 200 ? 19.298 -2.185 -33.669 1.00 92.31 200 ALA A CA 1
ATOM 1564 C C . ALA A 1 200 ? 18.289 -3.291 -33.317 1.00 92.31 200 ALA A C 1
ATOM 1566 O O . ALA A 1 200 ? 17.233 -2.990 -32.757 1.00 92.31 200 ALA A O 1
ATOM 1567 N N . ASP A 1 201 ? 18.638 -4.559 -33.544 1.00 91.69 201 ASP A N 1
ATOM 1568 C CA . ASP A 1 201 ? 17.815 -5.701 -33.135 1.00 91.69 201 ASP A CA 1
ATOM 1569 C C . ASP A 1 201 ? 17.724 -5.818 -31.605 1.00 91.69 201 ASP A C 1
ATOM 1571 O O . ASP A 1 201 ? 16.633 -5.995 -31.054 1.00 91.69 201 ASP A O 1
ATOM 1575 N N . GLN A 1 202 ? 18.842 -5.630 -30.893 1.00 93.56 202 GLN A N 1
ATOM 1576 C CA . GLN A 1 202 ? 18.848 -5.565 -29.424 1.00 93.56 202 GLN A CA 1
ATOM 1577 C C . GLN A 1 202 ? 17.996 -4.398 -28.902 1.00 93.56 202 GLN A C 1
ATOM 1579 O O . GLN A 1 202 ? 17.223 -4.559 -27.955 1.00 93.56 202 GLN A O 1
ATOM 1584 N N . PHE A 1 203 ? 18.093 -3.227 -29.536 1.00 93.88 203 PHE A N 1
ATOM 1585 C CA . PHE A 1 203 ? 17.279 -2.064 -29.191 1.00 93.88 203 PHE A CA 1
ATOM 1586 C C . PHE A 1 203 ? 15.784 -2.335 -29.412 1.00 93.88 203 PHE A C 1
ATOM 1588 O O . PHE A 1 203 ? 14.966 -2.002 -28.555 1.00 93.88 203 PHE A O 1
ATOM 1595 N N . HIS A 1 204 ? 15.420 -3.011 -30.505 1.00 92.50 204 HIS A N 1
ATOM 1596 C CA . HIS A 1 204 ? 14.042 -3.423 -30.763 1.00 92.50 204 HIS A CA 1
ATOM 1597 C C . HIS A 1 204 ? 13.510 -4.386 -29.693 1.00 92.50 204 HIS A C 1
ATOM 1599 O O . HIS A 1 204 ? 12.400 -4.195 -29.191 1.00 92.50 204 HIS A O 1
ATOM 1605 N N . ALA A 1 205 ? 14.307 -5.380 -29.290 1.00 93.88 205 ALA A N 1
ATOM 1606 C CA . ALA A 1 205 ? 13.945 -6.289 -28.205 1.00 93.88 205 ALA A CA 1
ATOM 1607 C C . ALA A 1 205 ? 13.720 -5.538 -26.878 1.00 93.88 205 ALA A C 1
ATOM 1609 O O . ALA A 1 205 ? 12.726 -5.783 -26.194 1.00 93.88 205 ALA A O 1
ATOM 1610 N N . SER A 1 206 ? 14.577 -4.562 -26.559 1.00 95.44 206 SER A N 1
ATOM 1611 C CA . SER A 1 206 ? 14.437 -3.724 -25.360 1.00 95.44 206 SER A CA 1
ATOM 1612 C C . SER A 1 206 ? 13.165 -2.860 -25.379 1.00 95.44 206 SER A C 1
ATOM 1614 O O . SER A 1 206 ? 12.517 -2.689 -24.343 1.00 95.44 206 SER A O 1
ATOM 1616 N N . ILE A 1 207 ? 12.743 -2.366 -26.551 1.00 95.88 207 ILE A N 1
ATOM 1617 C CA . ILE A 1 207 ? 11.461 -1.655 -26.709 1.00 95.88 207 ILE A CA 1
ATOM 1618 C C . ILE A 1 207 ? 10.276 -2.582 -26.402 1.00 95.88 207 ILE A C 1
ATOM 1620 O O . ILE A 1 207 ? 9.339 -2.162 -25.720 1.00 95.88 207 ILE A O 1
ATOM 1624 N N . LEU A 1 208 ? 10.300 -3.831 -26.885 1.00 93.44 208 LEU A N 1
ATOM 1625 C CA . LEU A 1 208 ? 9.232 -4.807 -26.626 1.00 93.44 208 LEU A CA 1
ATOM 1626 C C . LEU A 1 208 ? 9.139 -5.166 -25.140 1.00 93.44 208 LEU A C 1
ATOM 1628 O O . LEU A 1 208 ? 8.043 -5.178 -24.584 1.00 93.44 208 LEU A O 1
ATOM 1632 N N . GLU A 1 209 ? 10.280 -5.394 -24.490 1.00 95.56 209 GLU A N 1
ATOM 1633 C CA . GLU A 1 209 ? 10.343 -5.651 -23.049 1.00 95.56 209 GLU A CA 1
ATOM 1634 C C . GLU A 1 209 ? 9.797 -4.461 -22.248 1.00 95.56 209 GLU A C 1
ATOM 1636 O O . GLU A 1 209 ? 8.911 -4.626 -21.409 1.00 95.56 209 GLU A O 1
ATOM 1641 N N . THR A 1 210 ? 10.238 -3.243 -22.578 1.00 95.31 210 THR A N 1
ATOM 1642 C CA . THR A 1 210 ? 9.751 -2.020 -21.922 1.00 95.31 210 THR A CA 1
ATOM 1643 C C . THR A 1 210 ? 8.247 -1.825 -22.141 1.00 95.31 210 THR A C 1
ATOM 1645 O O . THR A 1 210 ? 7.543 -1.392 -21.229 1.00 95.31 210 THR A O 1
ATOM 1648 N N . SER A 1 211 ? 7.728 -2.176 -23.322 1.00 95.06 211 SER A N 1
ATOM 1649 C CA . SER A 1 211 ? 6.290 -2.116 -23.615 1.00 95.06 211 SER A CA 1
ATOM 1650 C C . SER A 1 211 ? 5.493 -3.064 -22.719 1.00 95.06 211 SER A C 1
ATOM 1652 O O . SER A 1 211 ? 4.505 -2.640 -22.122 1.00 95.06 211 SER A O 1
ATOM 1654 N N . ALA A 1 212 ? 5.960 -4.304 -22.547 1.00 94.88 212 ALA A N 1
ATOM 1655 C CA . ALA A 1 212 ? 5.330 -5.266 -21.645 1.00 94.88 212 ALA A CA 1
ATOM 1656 C C . ALA A 1 212 ? 5.342 -4.777 -20.184 1.00 94.88 212 ALA A C 1
ATOM 1658 O O . ALA A 1 212 ? 4.314 -4.828 -19.507 1.00 94.88 212 ALA A O 1
ATOM 1659 N N . SER A 1 213 ? 6.463 -4.217 -19.710 1.00 96.31 213 SER A N 1
ATOM 1660 C CA . SER A 1 213 ? 6.541 -3.630 -18.363 1.00 96.31 213 SER A CA 1
ATOM 1661 C C . SER A 1 213 ? 5.574 -2.457 -18.167 1.00 96.31 213 SER A C 1
ATOM 1663 O O . SER A 1 213 ? 5.048 -2.262 -17.072 1.00 96.31 213 SER A O 1
ATOM 1665 N N . ILE A 1 214 ? 5.313 -1.669 -19.213 1.00 95.62 214 ILE A N 1
ATOM 1666 C CA . ILE A 1 214 ? 4.359 -0.555 -19.154 1.00 95.62 214 ILE A CA 1
ATOM 1667 C C . ILE A 1 214 ? 2.909 -1.038 -19.127 1.00 95.62 214 ILE A C 1
ATOM 1669 O O . ILE A 1 214 ? 2.095 -0.457 -18.407 1.00 95.62 214 ILE A O 1
ATOM 1673 N N . GLU A 1 215 ? 2.577 -2.113 -19.841 1.00 93.62 215 GLU A N 1
ATOM 1674 C CA . GLU A 1 215 ? 1.258 -2.747 -19.740 1.00 93.62 215 GLU A CA 1
ATOM 1675 C C . GLU A 1 215 ? 0.998 -3.296 -18.330 1.00 93.62 215 GLU A C 1
ATOM 1677 O O . GLU A 1 215 ? -0.078 -3.069 -17.765 1.00 93.62 215 GLU A O 1
ATOM 1682 N N . GLU A 1 216 ? 1.995 -3.951 -17.728 1.00 95.81 216 GLU A N 1
ATOM 1683 C CA . GLU A 1 216 ? 1.930 -4.433 -16.345 1.00 95.81 216 GLU A CA 1
ATOM 1684 C C . GLU A 1 216 ? 1.788 -3.270 -15.352 1.00 95.81 216 GLU A C 1
ATOM 1686 O O . GLU A 1 216 ? 0.925 -3.298 -14.471 1.00 95.81 216 GLU A O 1
ATOM 1691 N N . MET A 1 217 ? 2.549 -2.189 -15.546 1.00 95.62 217 MET A N 1
ATOM 1692 C CA . MET A 1 217 ? 2.427 -0.972 -14.740 1.00 95.62 217 MET A CA 1
ATOM 1693 C C . MET A 1 217 ? 1.022 -0.362 -14.845 1.00 95.62 217 MET A C 1
ATOM 1695 O O . MET A 1 217 ? 0.432 0.014 -13.834 1.00 95.62 217 MET A O 1
ATOM 1699 N N . ALA A 1 218 ? 0.441 -0.318 -16.047 1.00 94.62 218 ALA A N 1
ATOM 1700 C CA . ALA A 1 218 ? -0.919 0.175 -16.260 1.00 94.62 218 ALA A CA 1
ATOM 1701 C C . ALA A 1 218 ? -1.982 -0.712 -15.595 1.00 94.62 218 ALA A C 1
ATOM 1703 O O . ALA A 1 218 ? -3.035 -0.216 -15.184 1.00 94.62 218 ALA A O 1
ATOM 1704 N N . ALA A 1 219 ? -1.751 -2.023 -15.507 1.00 95.44 219 ALA A N 1
ATOM 1705 C CA . ALA A 1 219 ? -2.611 -2.933 -14.755 1.00 95.44 219 ALA A CA 1
ATOM 1706 C C . ALA A 1 219 ? -2.486 -2.698 -13.240 1.00 95.44 219 ALA A C 1
ATOM 1708 O O . ALA A 1 219 ? -3.503 -2.543 -12.564 1.00 95.44 219 ALA A O 1
ATOM 1709 N N . SER A 1 220 ? -1.258 -2.569 -12.732 1.00 96.88 220 SER A N 1
ATOM 1710 C CA . SER A 1 220 ? -0.974 -2.320 -11.313 1.00 96.88 220 SER A CA 1
ATOM 1711 C C . SER A 1 220 ? -1.551 -0.987 -10.814 1.00 96.88 220 SER A C 1
ATOM 1713 O O . SER A 1 220 ? -2.111 -0.919 -9.717 1.00 96.88 220 SER A O 1
ATOM 1715 N N . ILE A 1 221 ? -1.513 0.070 -11.632 1.00 96.69 221 ILE A N 1
ATOM 1716 C CA . ILE A 1 221 ? -2.159 1.351 -11.300 1.00 96.69 221 ILE A CA 1
ATOM 1717 C C . ILE A 1 221 ? -3.677 1.198 -11.196 1.00 96.69 221 ILE A C 1
ATOM 1719 O O . ILE A 1 221 ? -4.271 1.707 -10.247 1.00 96.69 221 ILE A O 1
ATOM 1723 N N . ARG A 1 222 ? -4.313 0.474 -12.127 1.00 94.81 222 ARG A N 1
ATOM 1724 C CA . ARG A 1 222 ? -5.764 0.221 -12.084 1.00 94.81 222 ARG A CA 1
ATOM 1725 C C . ARG A 1 222 ? -6.172 -0.561 -10.837 1.00 94.81 222 ARG A C 1
ATOM 1727 O O . ARG A 1 222 ? -7.166 -0.216 -10.206 1.00 94.81 222 ARG A O 1
ATOM 1734 N N . GLU A 1 223 ? -5.400 -1.575 -10.461 1.00 96.88 223 GLU A N 1
ATOM 1735 C CA . GLU A 1 223 ? -5.614 -2.323 -9.217 1.00 96.88 223 GLU A CA 1
ATOM 1736 C C . GLU A 1 223 ? -5.437 -1.422 -7.985 1.00 96.88 223 GLU A C 1
ATOM 1738 O O . GLU A 1 223 ? -6.278 -1.404 -7.087 1.00 96.88 223 GLU A O 1
ATOM 1743 N N . THR A 1 224 ? -4.384 -0.602 -7.964 1.00 96.62 224 THR A N 1
ATOM 1744 C CA . THR A 1 224 ? -4.145 0.363 -6.882 1.00 96.62 224 THR A CA 1
ATOM 1745 C C . THR A 1 224 ? -5.297 1.364 -6.768 1.00 96.62 224 THR A C 1
ATOM 1747 O O . THR A 1 224 ? -5.728 1.674 -5.659 1.00 96.62 224 THR A O 1
ATOM 1750 N N . ALA A 1 225 ? -5.858 1.820 -7.891 1.00 95.94 225 ALA A N 1
ATOM 1751 C CA . ALA A 1 225 ? -7.026 2.694 -7.912 1.00 95.94 225 ALA A CA 1
ATOM 1752 C C . ALA A 1 225 ? -8.262 2.041 -7.283 1.00 95.94 225 ALA A C 1
ATOM 1754 O O . ALA A 1 225 ? -8.937 2.670 -6.468 1.00 95.94 225 ALA A O 1
ATOM 1755 N N . GLN A 1 226 ? -8.519 0.770 -7.597 1.00 96.50 226 GLN A N 1
ATOM 1756 C CA . GLN A 1 226 ? -9.598 0.004 -6.968 1.00 96.50 226 GLN A CA 1
ATOM 1757 C C . GLN A 1 226 ? -9.373 -0.145 -5.459 1.00 96.50 226 GLN A C 1
ATOM 1759 O O . GLN A 1 226 ? -10.292 0.078 -4.675 1.00 96.50 226 GLN A O 1
ATOM 1764 N N . ASN A 1 227 ? -8.144 -0.449 -5.037 1.00 96.69 227 ASN A N 1
ATOM 1765 C CA . ASN A 1 227 ? -7.794 -0.567 -3.621 1.00 96.69 227 ASN A CA 1
ATOM 1766 C C . ASN A 1 227 ? -7.973 0.754 -2.858 1.00 96.69 227 ASN A C 1
ATOM 1768 O O . ASN A 1 227 ? -8.423 0.744 -1.713 1.00 96.69 227 ASN A O 1
ATOM 1772 N N . VAL A 1 228 ? -7.657 1.892 -3.481 1.00 97.50 228 VAL A N 1
ATOM 1773 C CA . VAL A 1 228 ? -7.882 3.223 -2.894 1.00 97.50 228 VAL A CA 1
ATOM 1774 C C . VAL A 1 228 ? -9.375 3.521 -2.735 1.00 97.50 228 VAL A C 1
ATOM 1776 O O . VAL A 1 228 ? -9.762 4.087 -1.713 1.00 97.50 228 VAL A O 1
ATOM 1779 N N . GLU A 1 229 ? -10.219 3.103 -3.681 1.00 95.44 229 GLU A N 1
ATOM 1780 C CA . GLU A 1 229 ? -11.677 3.247 -3.570 1.00 95.44 229 GLU A CA 1
ATOM 1781 C C . GLU A 1 229 ? -12.238 2.392 -2.422 1.00 95.44 229 GLU A C 1
ATOM 1783 O O . GLU A 1 229 ? -12.939 2.912 -1.553 1.00 95.44 229 GLU A O 1
ATOM 1788 N N . TYR A 1 230 ? -11.841 1.116 -2.335 1.00 96.81 230 TYR A N 1
ATOM 1789 C CA . TYR A 1 230 ? -12.222 0.245 -1.215 1.00 96.81 230 TYR A CA 1
ATOM 1790 C C . TYR A 1 230 ? -11.753 0.794 0.136 1.00 96.81 230 TYR A C 1
ATOM 1792 O O . TYR A 1 230 ? -12.478 0.726 1.131 1.00 96.81 230 TYR A O 1
ATOM 1800 N N . LEU A 1 231 ? -10.544 1.360 0.190 1.00 95.69 231 LEU A N 1
ATOM 1801 C CA . LEU A 1 231 ? -10.031 1.990 1.403 1.00 95.69 231 LEU A CA 1
ATOM 1802 C C . LEU A 1 231 ? -10.863 3.220 1.794 1.00 95.69 231 LEU A C 1
ATOM 1804 O O . LEU A 1 231 ? -11.090 3.436 2.987 1.00 95.69 231 LEU A O 1
ATOM 1808 N N . SER A 1 232 ? -11.336 3.999 0.816 1.00 96.75 232 SER A N 1
ATOM 1809 C CA . SER A 1 232 ? -12.245 5.127 1.043 1.00 96.75 232 SER A CA 1
ATOM 1810 C C . SER A 1 232 ? -13.544 4.658 1.695 1.00 96.75 232 SER A C 1
ATOM 1812 O O . SER A 1 232 ? -13.872 5.105 2.794 1.00 96.75 232 SER A O 1
ATOM 1814 N N . GLU A 1 233 ? -14.231 3.697 1.071 1.00 96.56 233 GLU A N 1
ATOM 1815 C CA . GLU A 1 233 ? -15.502 3.146 1.559 1.00 96.56 233 GLU A CA 1
ATOM 1816 C C . GLU A 1 233 ? -15.351 2.539 2.963 1.00 96.56 233 GLU A C 1
ATOM 1818 O O . GLU A 1 233 ? -16.110 2.853 3.884 1.00 96.56 233 GLU A O 1
ATOM 1823 N N . SER A 1 234 ? -14.303 1.737 3.177 1.00 96.44 234 SER A N 1
ATOM 1824 C CA . SER A 1 234 ? -14.018 1.140 4.484 1.00 96.44 234 SER A CA 1
ATOM 1825 C C . SER A 1 234 ? -13.736 2.196 5.560 1.00 96.44 234 SER A C 1
ATOM 1827 O O . SER A 1 234 ? -14.086 1.997 6.730 1.00 96.44 234 SER A O 1
ATOM 1829 N N . THR A 1 235 ? -13.094 3.310 5.202 1.00 96.38 235 THR A N 1
ATOM 1830 C CA . THR A 1 235 ? -12.807 4.403 6.143 1.00 96.38 235 THR A CA 1
ATOM 1831 C C . THR A 1 235 ? -14.076 5.188 6.478 1.00 96.38 235 THR A C 1
ATOM 1833 O O . THR A 1 235 ? -14.298 5.518 7.646 1.00 96.38 235 THR A O 1
ATOM 1836 N N . GLU A 1 236 ? -14.957 5.422 5.504 1.00 93.94 236 GLU A N 1
ATOM 1837 C CA . GLU A 1 236 ? -16.272 6.036 5.728 1.00 93.94 236 GLU A CA 1
ATOM 1838 C C . GLU A 1 236 ? -17.162 5.168 6.629 1.00 93.94 236 GLU A C 1
ATOM 1840 O O . GLU A 1 236 ? -17.735 5.671 7.601 1.00 93.94 236 GLU A O 1
ATOM 1845 N N . GLN A 1 237 ? -17.206 3.853 6.396 1.00 95.62 237 GLN A N 1
ATOM 1846 C CA . GLN A 1 237 ? -17.933 2.916 7.258 1.00 95.62 237 GLN A CA 1
ATOM 1847 C C . GLN A 1 237 ? -17.373 2.903 8.691 1.00 95.62 237 GLN A C 1
ATOM 1849 O O . GLN A 1 237 ? -18.127 2.857 9.672 1.00 95.62 237 GLN A O 1
ATOM 1854 N N . THR A 1 238 ? -16.047 2.974 8.826 1.00 94.69 238 THR A N 1
ATOM 1855 C CA . THR A 1 238 ? -15.375 3.088 10.127 1.00 94.69 238 THR A CA 1
ATOM 1856 C C . THR A 1 238 ? -15.788 4.379 10.837 1.00 94.69 238 THR A C 1
ATOM 1858 O O . THR A 1 238 ? -16.172 4.337 12.006 1.00 94.69 238 THR A O 1
ATOM 1861 N N . SER A 1 239 ? -15.809 5.509 10.125 1.00 93.56 239 SER A N 1
ATOM 1862 C CA . SER A 1 239 ? -16.284 6.796 10.649 1.00 93.56 239 SER A CA 1
ATOM 1863 C C . SER A 1 239 ? -17.738 6.722 11.135 1.00 93.56 239 SER A C 1
ATOM 1865 O O . SER A 1 239 ? -18.040 7.106 12.268 1.00 93.56 239 SER A O 1
ATOM 1867 N N . GLY A 1 240 ? -18.631 6.120 10.340 1.00 92.19 240 GLY A N 1
ATOM 1868 C CA . GLY A 1 240 ? -20.026 5.889 10.732 1.00 92.19 240 GLY A CA 1
ATOM 1869 C C . GLY A 1 240 ? -20.160 5.043 12.003 1.00 92.19 240 GLY A C 1
ATOM 1870 O O . GLY A 1 240 ? -20.918 5.389 12.913 1.00 92.19 240 GLY A O 1
ATOM 1871 N N . SER A 1 241 ? -19.359 3.981 12.120 1.00 95.50 241 SER A N 1
ATOM 1872 C CA . SER A 1 241 ? -19.330 3.125 13.315 1.00 95.50 241 SER A CA 1
ATOM 1873 C C . SER A 1 241 ? -18.884 3.897 14.562 1.00 95.50 241 SER A C 1
ATOM 1875 O O . SER A 1 241 ? -19.442 3.714 15.643 1.00 95.50 241 SER A O 1
ATOM 1877 N N . ILE A 1 242 ? -17.926 4.817 14.425 1.00 94.69 242 ILE A N 1
ATOM 1878 C CA . ILE A 1 242 ? -17.432 5.642 15.538 1.00 94.69 242 ILE A CA 1
ATOM 1879 C C . ILE A 1 242 ? -18.482 6.651 16.012 1.00 94.69 242 ILE A C 1
ATOM 1881 O O . ILE A 1 242 ? -18.596 6.890 17.218 1.00 94.69 242 ILE A O 1
ATOM 1885 N N . ILE A 1 243 ? -19.291 7.205 15.105 1.00 91.44 243 ILE A N 1
ATOM 1886 C CA . ILE A 1 243 ? -20.433 8.058 15.474 1.00 91.44 243 ILE A CA 1
ATOM 1887 C C . ILE A 1 243 ? -21.419 7.262 16.342 1.00 91.44 243 ILE A C 1
ATOM 1889 O O . ILE A 1 243 ? -21.852 7.740 17.394 1.00 91.44 243 ILE A O 1
ATOM 1893 N N . GLN A 1 244 ? -21.716 6.016 15.962 1.00 94.19 244 GLN A N 1
ATOM 1894 C CA . GLN A 1 244 ? -22.594 5.140 16.740 1.00 94.19 244 GLN A CA 1
ATOM 1895 C C . GLN A 1 244 ? -21.988 4.755 18.101 1.00 94.19 244 GLN A C 1
ATOM 1897 O O . GLN A 1 244 ? -22.695 4.759 19.116 1.00 94.19 244 GLN A O 1
ATOM 1902 N N . ILE A 1 245 ? -20.683 4.467 18.161 1.00 94.44 245 ILE A N 1
ATOM 1903 C CA . ILE A 1 245 ? -19.980 4.210 19.428 1.00 94.44 245 ILE A CA 1
ATOM 1904 C C . ILE A 1 245 ? -20.032 5.451 20.323 1.00 94.44 245 ILE A C 1
ATOM 1906 O O . ILE A 1 245 ? -20.302 5.325 21.518 1.00 94.44 245 ILE A O 1
ATOM 1910 N N . SER A 1 246 ? -19.840 6.646 19.766 1.00 91.44 246 SER A N 1
ATOM 1911 C CA . SER A 1 246 ? -19.897 7.907 20.515 1.00 91.44 246 SER A CA 1
ATOM 1912 C C . SER A 1 246 ? -21.278 8.128 21.136 1.00 91.44 246 SER A C 1
ATOM 1914 O O . SER A 1 246 ? -21.376 8.442 22.324 1.00 91.44 246 SER A O 1
ATOM 1916 N N . ALA A 1 247 ? -22.350 7.871 20.379 1.00 92.25 247 ALA A N 1
ATOM 1917 C CA . ALA A 1 247 ? -23.719 7.922 20.892 1.00 92.25 247 ALA A CA 1
ATOM 1918 C C . ALA A 1 247 ? -23.951 6.892 22.015 1.00 92.25 247 ALA A C 1
ATOM 1920 O O . ALA A 1 247 ? -24.443 7.234 23.091 1.00 92.25 247 ALA A O 1
ATOM 1921 N N . THR A 1 248 ? -23.526 5.643 21.803 1.00 94.75 248 THR A N 1
ATOM 1922 C CA . THR A 1 248 ? -23.665 4.552 22.786 1.00 94.75 248 THR A CA 1
ATOM 1923 C C . THR A 1 248 ? -22.901 4.849 24.078 1.00 94.75 248 THR A C 1
ATOM 1925 O O . THR A 1 248 ? -23.408 4.623 25.174 1.00 94.75 248 THR A O 1
ATOM 1928 N N . THR A 1 249 ? -21.707 5.426 23.961 1.00 94.81 249 THR A N 1
ATOM 1929 C CA . THR A 1 249 ? -20.877 5.860 25.093 1.00 94.81 249 THR A CA 1
ATOM 1930 C C . THR A 1 249 ? -21.561 6.994 25.867 1.00 94.81 249 THR A C 1
ATOM 1932 O O . THR A 1 249 ? -21.569 6.996 27.099 1.00 94.81 249 THR A O 1
ATOM 1935 N N . GLY A 1 250 ? -22.232 7.916 25.165 1.00 90.88 250 GLY A N 1
ATOM 1936 C CA . GLY A 1 250 ? -23.086 8.935 25.779 1.00 90.88 250 GLY A CA 1
ATOM 1937 C C . GLY A 1 250 ? -24.239 8.340 26.598 1.00 90.88 250 GLY A C 1
ATOM 1938 O O . GLY A 1 250 ? -24.442 8.743 27.744 1.00 90.88 250 GLY A O 1
ATOM 1939 N N . HIS A 1 251 ? -24.945 7.344 26.053 1.00 93.88 251 HIS A N 1
ATOM 1940 C CA . HIS A 1 251 ? -26.008 6.627 26.769 1.00 93.88 251 HIS A CA 1
ATOM 1941 C C . HIS A 1 251 ? -25.482 5.832 27.970 1.00 93.88 251 HIS A C 1
ATOM 1943 O O . HIS A 1 251 ? -26.114 5.816 29.024 1.00 93.88 251 HIS A O 1
ATOM 1949 N N . MET A 1 252 ? -24.313 5.200 27.842 1.00 95.69 252 MET A N 1
ATOM 1950 C CA . MET A 1 252 ? -23.687 4.452 28.933 1.00 95.69 252 MET A CA 1
ATOM 1951 C C . MET A 1 252 ? -23.326 5.365 30.107 1.00 95.69 252 MET A C 1
ATOM 1953 O O . MET A 1 252 ? -23.570 5.002 31.256 1.00 95.69 252 MET A O 1
ATOM 1957 N N . ARG A 1 253 ? -22.840 6.581 29.825 1.00 93.06 253 ARG A N 1
ATOM 1958 C CA . ARG A 1 253 ? -22.575 7.599 30.849 1.00 93.06 253 ARG A CA 1
ATOM 1959 C C . ARG A 1 253 ? -23.845 7.999 31.606 1.00 93.06 253 ARG A C 1
ATOM 1961 O O . ARG A 1 253 ? -23.816 8.051 32.832 1.00 93.06 253 ARG A O 1
ATOM 1968 N N . ASP A 1 254 ? -24.942 8.265 30.893 1.00 93.06 254 ASP A N 1
ATOM 1969 C CA . ASP A 1 254 ? -26.231 8.609 31.519 1.00 93.06 254 ASP A CA 1
ATOM 1970 C C . ASP A 1 254 ? -26.762 7.454 32.384 1.00 93.06 254 ASP A C 1
ATOM 1972 O O . ASP A 1 254 ? -27.124 7.645 33.546 1.00 93.06 254 ASP A O 1
ATOM 1976 N N . ASN A 1 255 ? -26.716 6.227 31.859 1.00 94.62 255 ASN A N 1
ATOM 1977 C CA . ASN A 1 255 ? -27.132 5.033 32.593 1.00 94.62 255 ASN A CA 1
ATOM 1978 C C . ASN A 1 255 ? -26.278 4.790 33.842 1.00 94.62 255 ASN A C 1
ATOM 1980 O O . ASN A 1 255 ? -26.827 4.463 34.895 1.00 94.62 255 ASN A O 1
ATOM 1984 N N . ALA A 1 256 ? -24.959 4.979 33.757 1.00 94.88 256 ALA A N 1
ATOM 1985 C CA . ALA A 1 256 ? -24.073 4.893 34.912 1.00 94.88 256 ALA A CA 1
ATOM 1986 C C . ALA A 1 256 ? -24.472 5.932 35.972 1.00 94.88 256 ALA A C 1
ATOM 1988 O O . ALA A 1 256 ? -24.726 5.571 37.117 1.00 94.88 256 ALA A O 1
ATOM 1989 N N . GLN A 1 257 ? -24.651 7.201 35.594 1.00 91.69 257 GLN A N 1
ATOM 1990 C CA . GLN A 1 257 ? -25.057 8.252 36.533 1.00 91.69 257 GLN A CA 1
ATOM 1991 C C . GLN A 1 257 ? -26.400 7.942 37.217 1.00 91.69 257 GLN A C 1
ATOM 1993 O O . GLN A 1 257 ? -26.518 8.054 38.439 1.00 91.69 257 GLN A O 1
ATOM 1998 N N . ARG A 1 258 ? -27.400 7.492 36.451 1.00 94.94 258 ARG A N 1
ATOM 1999 C CA . ARG A 1 258 ? -28.718 7.108 36.982 1.00 94.94 258 ARG A CA 1
ATOM 2000 C C . ARG A 1 258 ? -28.639 5.904 37.921 1.00 94.94 258 ARG A C 1
ATOM 2002 O O . ARG A 1 258 ? -29.329 5.881 38.938 1.00 94.94 258 ARG A O 1
ATOM 2009 N N . THR A 1 259 ? -27.791 4.925 37.610 1.00 95.62 259 THR A N 1
ATOM 2010 C CA . THR A 1 259 ? -27.606 3.727 38.447 1.00 95.62 259 THR A CA 1
ATOM 2011 C C . THR A 1 259 ? -26.866 4.060 39.744 1.00 95.62 259 THR A C 1
ATOM 2013 O O . THR A 1 259 ? -27.244 3.551 40.798 1.00 95.62 259 THR A O 1
ATOM 2016 N N . ALA A 1 260 ? -25.876 4.960 39.708 1.00 94.25 260 ALA A N 1
ATOM 2017 C CA . ALA A 1 260 ? -25.207 5.460 40.912 1.00 94.25 260 ALA A CA 1
ATOM 2018 C C . ALA A 1 260 ? -26.197 6.180 41.840 1.00 94.25 260 ALA A C 1
ATOM 2020 O O . ALA A 1 260 ? -26.225 5.925 43.043 1.00 94.25 260 ALA A O 1
ATOM 2021 N N . GLU A 1 261 ? -27.055 7.043 41.286 1.00 95.12 261 GLU A N 1
ATOM 2022 C CA . GLU A 1 261 ? -28.077 7.738 42.073 1.00 95.12 261 GLU A CA 1
ATOM 2023 C C . GLU A 1 261 ? -29.098 6.764 42.678 1.00 95.12 261 GLU A C 1
ATOM 2025 O O . GLU A 1 261 ? -29.445 6.891 43.854 1.00 95.12 261 GLU A O 1
ATOM 2030 N N . ALA A 1 262 ? -29.561 5.780 41.900 1.00 96.75 262 ALA A N 1
ATOM 2031 C CA . ALA A 1 262 ? -30.477 4.751 42.382 1.00 96.75 262 ALA A CA 1
ATOM 2032 C C . ALA A 1 262 ? -29.849 3.908 43.502 1.00 96.75 262 ALA A C 1
ATOM 2034 O O . ALA A 1 262 ? -30.481 3.713 44.537 1.00 96.75 262 ALA A O 1
ATOM 2035 N N . SER A 1 263 ? -28.593 3.483 43.338 1.00 97.38 263 SER A N 1
ATOM 2036 C CA . SER A 1 263 ? -27.858 2.712 44.351 1.00 97.38 263 SER A CA 1
ATOM 2037 C C . SER A 1 263 ? -27.695 3.513 45.644 1.00 97.38 263 SER A C 1
ATOM 2039 O O . SER A 1 263 ? -27.958 2.998 46.727 1.00 97.38 263 SER A O 1
ATOM 2041 N N . ARG A 1 264 ? -27.376 4.812 45.541 1.00 95.38 264 ARG A N 1
ATOM 2042 C CA . ARG A 1 264 ? -27.315 5.711 46.703 1.00 95.38 264 ARG A CA 1
ATOM 2043 C C . ARG A 1 264 ? -28.658 5.806 47.431 1.00 95.38 264 ARG A C 1
ATOM 2045 O O . ARG A 1 264 ? -28.672 5.735 48.653 1.00 95.38 264 ARG A O 1
ATOM 2052 N N . LYS A 1 265 ? -29.773 5.939 46.702 1.00 97.12 265 LYS A N 1
ATOM 2053 C CA . LYS A 1 265 ? -31.122 5.985 47.302 1.00 97.12 265 LYS A CA 1
ATOM 2054 C C . LYS A 1 265 ? -31.487 4.677 48.003 1.00 97.12 265 LYS A C 1
ATOM 2056 O O . LYS A 1 265 ? -32.009 4.721 49.109 1.00 97.12 265 LYS A O 1
ATOM 2061 N N . VAL A 1 266 ? -31.190 3.527 47.390 1.00 98.00 266 VAL A N 1
ATOM 2062 C CA . VAL A 1 266 ? -31.423 2.209 48.011 1.00 98.00 266 VAL A CA 1
ATOM 2063 C C . VAL A 1 266 ? -30.644 2.084 49.316 1.00 98.00 266 VAL A C 1
ATOM 2065 O O . VAL A 1 266 ? -31.191 1.626 50.313 1.00 98.00 266 VAL A O 1
ATOM 2068 N N . ARG A 1 267 ? -29.390 2.537 49.322 1.00 96.81 267 ARG A N 1
ATOM 2069 C CA . ARG A 1 267 ? -28.531 2.530 50.506 1.00 96.81 267 ARG A CA 1
ATOM 2070 C C . ARG A 1 267 ? -29.089 3.406 51.633 1.00 96.81 267 ARG A C 1
ATOM 2072 O O . ARG A 1 267 ? -29.207 2.964 52.769 1.00 96.81 267 ARG A O 1
ATOM 2079 N N . GLU A 1 268 ? -29.515 4.623 51.301 1.00 96.94 268 GLU A N 1
ATOM 2080 C CA . GLU A 1 268 ? -30.149 5.552 52.246 1.00 96.94 268 GLU A CA 1
ATOM 2081 C C . GLU A 1 268 ? -31.423 4.937 52.863 1.00 96.94 268 GLU A C 1
ATOM 2083 O O . GLU A 1 268 ? -31.569 4.901 54.084 1.00 96.94 268 GLU A O 1
ATOM 2088 N N . GLN A 1 269 ? -32.279 4.325 52.037 1.00 97.44 269 GLN A N 1
ATOM 2089 C CA . GLN A 1 269 ? -33.489 3.621 52.483 1.00 97.44 269 GLN A CA 1
ATOM 2090 C C . GLN A 1 269 ? -33.189 2.376 53.333 1.00 97.44 269 GLN A C 1
ATOM 2092 O O . GLN A 1 269 ? -33.895 2.107 54.307 1.00 97.44 269 GLN A O 1
ATOM 2097 N N . ALA A 1 270 ? -32.151 1.608 52.994 1.00 97.62 270 ALA A N 1
ATOM 2098 C CA . ALA A 1 270 ? -31.726 0.457 53.785 1.00 97.62 270 ALA A CA 1
ATOM 2099 C C . ALA A 1 270 ? -31.227 0.896 55.169 1.00 97.62 270 ALA A C 1
ATOM 2101 O O . ALA A 1 270 ? -31.616 0.305 56.176 1.00 97.62 270 ALA A O 1
ATOM 2102 N N . GLN A 1 271 ? -30.447 1.979 55.237 1.00 96.06 271 GLN A N 1
ATOM 2103 C CA . GLN A 1 271 ? -29.940 2.544 56.487 1.00 96.06 271 GLN A CA 1
ATOM 2104 C C . GLN A 1 271 ? -31.057 3.111 57.382 1.00 96.06 271 GLN A C 1
ATOM 2106 O O . GLN A 1 271 ? -31.030 2.930 58.608 1.00 96.06 271 GLN A O 1
ATOM 2111 N N . GLU A 1 272 ? -32.066 3.756 56.790 1.00 97.00 272 GLU A N 1
ATOM 2112 C CA . GLU A 1 272 ? -33.298 4.146 57.490 1.00 97.00 272 GLU A CA 1
ATOM 2113 C C . GLU A 1 272 ? -34.032 2.915 58.043 1.00 97.00 272 GLU A C 1
ATOM 2115 O O . GLU A 1 272 ? -34.399 2.885 59.222 1.00 97.00 272 GLU A O 1
ATOM 2120 N N . GLY A 1 273 ? -34.171 1.862 57.230 1.00 96.75 273 GLY A N 1
ATOM 2121 C CA . GLY A 1 273 ? -34.762 0.586 57.634 1.00 96.75 273 GLY A CA 1
ATOM 2122 C C . GLY A 1 273 ? -34.028 -0.072 58.806 1.00 96.75 273 GLY A C 1
ATOM 2123 O O . GLY A 1 273 ? -34.671 -0.495 59.766 1.00 96.75 273 GLY A O 1
ATOM 2124 N N . ILE A 1 274 ? -32.691 -0.116 58.770 1.00 96.19 274 ILE A N 1
ATOM 2125 C CA . ILE A 1 274 ? -31.843 -0.652 59.852 1.00 96.19 274 ILE A CA 1
ATOM 2126 C C . ILE A 1 274 ? -32.097 0.128 61.146 1.00 96.19 274 ILE A C 1
ATOM 2128 O O . ILE A 1 274 ? -32.270 -0.443 62.223 1.00 96.19 274 ILE A O 1
ATOM 2132 N N . THR A 1 275 ? -32.183 1.456 61.055 1.00 95.94 275 THR A N 1
ATOM 2133 C CA . THR A 1 275 ? -32.455 2.320 62.214 1.00 95.94 275 THR A CA 1
ATOM 2134 C C . THR A 1 275 ? -33.844 2.056 62.809 1.00 95.94 275 THR A C 1
ATOM 2136 O O . THR A 1 275 ? -34.003 2.002 64.038 1.00 95.94 275 THR A O 1
ATOM 2139 N N . ALA A 1 276 ? -34.849 1.845 61.954 1.00 95.31 276 ALA A N 1
ATOM 2140 C CA . ALA A 1 276 ? -36.199 1.479 62.370 1.00 95.31 276 ALA A CA 1
ATOM 2141 C C . ALA A 1 276 ? -36.240 0.086 63.024 1.00 95.31 276 ALA A C 1
ATOM 2143 O O . ALA A 1 276 ? -36.835 -0.058 64.093 1.00 95.31 276 ALA A O 1
ATOM 2144 N N . MET A 1 277 ? -35.555 -0.914 62.457 1.00 94.31 277 MET A N 1
ATOM 2145 C CA . MET A 1 277 ? -35.470 -2.269 63.021 1.00 94.31 277 MET A CA 1
ATOM 2146 C C . MET A 1 277 ? -34.747 -2.301 64.368 1.00 94.31 277 MET A C 1
ATOM 2148 O O . MET A 1 277 ? -35.248 -2.911 65.308 1.00 94.31 277 MET A O 1
ATOM 2152 N N . ASN A 1 278 ? -33.647 -1.563 64.524 1.00 92.00 278 ASN A N 1
ATOM 2153 C CA . ASN A 1 278 ? -32.969 -1.419 65.818 1.00 92.00 278 ASN A CA 1
ATOM 2154 C C . ASN A 1 278 ? -33.876 -0.778 66.883 1.00 92.00 278 ASN A C 1
ATOM 2156 O O . ASN A 1 278 ? -33.800 -1.093 68.071 1.00 92.00 278 ASN A O 1
ATOM 2160 N N . SER A 1 279 ? -34.756 0.139 66.476 1.00 92.88 279 SER A N 1
ATOM 2161 C CA . SER A 1 279 ? -35.737 0.748 67.382 1.00 92.88 279 SER A CA 1
ATOM 2162 C C . SER A 1 279 ? -36.875 -0.214 67.731 1.00 92.88 279 SER A C 1
ATOM 2164 O O . SER A 1 279 ? -37.259 -0.284 68.897 1.00 92.88 279 SER A O 1
ATOM 2166 N N . MET A 1 280 ? -37.348 -1.001 66.759 1.00 91.00 280 MET A N 1
ATOM 2167 C CA . MET A 1 280 ? -38.309 -2.089 66.962 1.00 91.00 280 MET A CA 1
ATOM 2168 C C . MET A 1 280 ? -37.760 -3.128 67.944 1.00 91.00 280 MET A C 1
ATOM 2170 O O . MET A 1 280 ? -38.438 -3.466 68.907 1.00 91.00 280 MET A O 1
ATOM 2174 N N . GLN A 1 281 ? -36.516 -3.574 67.759 1.00 89.62 281 GLN A N 1
ATOM 2175 C CA . GLN A 1 281 ? -35.892 -4.575 68.621 1.00 89.62 281 GLN A CA 1
ATOM 2176 C C . GLN A 1 281 ? -35.853 -4.114 70.086 1.00 89.62 281 GLN A C 1
ATOM 2178 O O . GLN A 1 281 ? -36.303 -4.846 70.963 1.00 89.62 281 GLN A O 1
ATOM 2183 N N . ARG A 1 282 ? -35.445 -2.862 70.344 1.00 90.62 282 ARG A N 1
ATOM 2184 C CA . ARG A 1 282 ? -35.484 -2.273 71.697 1.00 90.62 282 ARG A CA 1
ATOM 2185 C C . ARG A 1 282 ? -36.896 -2.234 72.288 1.00 90.62 282 ARG A C 1
ATOM 2187 O O . ARG A 1 282 ? -37.073 -2.476 73.478 1.00 90.62 282 ARG A O 1
ATOM 2194 N N . ALA A 1 283 ? -37.908 -1.917 71.477 1.00 91.06 283 ALA A N 1
ATOM 2195 C CA . ALA A 1 283 ? -39.296 -1.898 71.934 1.00 91.06 283 ALA A CA 1
ATOM 2196 C C . ALA A 1 283 ? -39.802 -3.307 72.287 1.00 91.06 283 ALA A C 1
ATOM 2198 O O . ALA A 1 283 ? -40.477 -3.478 73.300 1.00 91.06 283 ALA A O 1
ATOM 2199 N N . VAL A 1 284 ? -39.445 -4.318 71.491 1.00 89.69 284 VAL A N 1
ATOM 2200 C CA . VAL A 1 284 ? -39.822 -5.719 71.726 1.00 89.69 284 VAL A CA 1
ATOM 2201 C C . VAL A 1 284 ? -39.112 -6.284 72.964 1.00 89.69 284 VAL A C 1
ATOM 2203 O O . VAL A 1 284 ? -39.774 -6.897 73.796 1.00 89.69 284 VAL A O 1
ATOM 2206 N N . GLU A 1 285 ? -37.822 -5.995 73.165 1.00 87.69 285 GLU A N 1
ATOM 2207 C CA . GLU A 1 285 ? -37.072 -6.354 74.388 1.00 87.69 285 GLU A CA 1
ATOM 2208 C C . GLU A 1 285 ? -37.706 -5.739 75.655 1.00 87.69 285 GLU A C 1
ATOM 2210 O O . GLU A 1 285 ? -37.811 -6.378 76.709 1.00 87.69 285 GLU A O 1
ATOM 2215 N N . GLN A 1 286 ? -38.212 -4.503 75.556 1.00 90.94 286 GLN A N 1
ATOM 2216 C CA . GLN A 1 286 ? -38.949 -3.872 76.652 1.00 90.94 286 GLN A CA 1
ATOM 2217 C C . GLN A 1 286 ? -40.295 -4.568 76.922 1.00 90.94 286 GLN A C 1
ATOM 2219 O O . GLN A 1 286 ? -40.678 -4.734 78.084 1.00 90.94 286 GLN A O 1
ATOM 2224 N N . ILE A 1 287 ? -41.019 -4.986 75.877 1.00 90.44 287 ILE A N 1
ATOM 2225 C CA . ILE A 1 287 ? -42.275 -5.744 76.012 1.00 90.44 287 ILE A CA 1
ATOM 2226 C C . ILE A 1 287 ? -42.010 -7.114 76.645 1.00 90.44 287 ILE A C 1
ATOM 2228 O O . ILE A 1 287 ? -42.781 -7.532 77.513 1.00 90.44 287 ILE A O 1
ATOM 2232 N N . GLU A 1 288 ? -40.924 -7.790 76.265 1.00 87.31 288 GLU A N 1
ATOM 2233 C CA . GLU A 1 288 ? -40.501 -9.060 76.862 1.00 87.31 288 GLU A CA 1
ATOM 2234 C C . GLU A 1 288 ? -40.301 -8.901 78.372 1.00 87.31 288 GLU A C 1
ATOM 2236 O O . GLU A 1 288 ? -40.917 -9.615 79.167 1.00 87.31 288 GLU A O 1
ATOM 2241 N N . THR A 1 289 ? -39.528 -7.885 78.769 1.00 90.12 289 THR A N 1
ATOM 2242 C CA . THR A 1 289 ? -39.258 -7.565 80.177 1.00 90.12 289 THR A CA 1
ATOM 2243 C C . THR A 1 289 ? -40.555 -7.293 80.950 1.00 90.12 289 THR A C 1
ATOM 2245 O O . THR A 1 289 ? -40.778 -7.862 82.023 1.00 90.12 289 THR A O 1
ATOM 2248 N N . ASN A 1 290 ? -41.454 -6.470 80.400 1.00 91.06 290 ASN A N 1
ATOM 2249 C CA . ASN A 1 290 ? -42.737 -6.144 81.035 1.00 91.06 290 ASN A CA 1
ATOM 2250 C C . ASN A 1 290 ? -43.662 -7.374 81.149 1.00 91.06 290 ASN A C 1
ATOM 2252 O O . ASN A 1 290 ? -44.386 -7.530 82.139 1.00 91.06 290 ASN A O 1
ATOM 2256 N N . SER A 1 291 ? -43.634 -8.265 80.156 1.00 90.75 291 SER A N 1
ATOM 2257 C CA . SER A 1 291 ? -44.439 -9.493 80.139 1.00 90.75 291 SER A CA 1
ATOM 2258 C C . SER A 1 291 ? -43.933 -10.507 81.165 1.00 90.75 291 SER A C 1
ATOM 2260 O O . SER A 1 291 ? -44.734 -11.082 81.903 1.00 90.75 291 SER A O 1
ATOM 2262 N N . GLN A 1 292 ? -42.611 -10.661 81.303 1.00 88.81 292 GLN A N 1
ATOM 2263 C CA . GLN A 1 292 ? -41.999 -11.491 82.348 1.00 88.81 292 GLN A CA 1
ATOM 2264 C C . GLN A 1 292 ? -42.339 -10.978 83.758 1.00 88.81 292 GLN A C 1
ATOM 2266 O O . GLN A 1 292 ? -42.699 -11.767 84.637 1.00 88.81 292 GLN A O 1
ATOM 2271 N N . GLN A 1 293 ? -42.294 -9.658 83.977 1.00 91.50 293 GLN A N 1
ATOM 2272 C CA . GLN A 1 293 ? -42.715 -9.047 85.245 1.00 91.50 293 GLN A CA 1
ATOM 2273 C C . GLN A 1 293 ? -44.199 -9.303 85.542 1.00 91.50 293 GLN A C 1
ATOM 2275 O O . GLN A 1 293 ? -44.554 -9.650 86.671 1.00 91.50 293 GLN A O 1
ATOM 2280 N N . SER A 1 294 ? -45.059 -9.183 84.527 1.00 92.44 294 SER A N 1
ATOM 2281 C CA . SER A 1 294 ? -46.495 -9.460 84.650 1.00 92.44 294 SER A CA 1
ATOM 2282 C C . SER A 1 294 ? -46.752 -10.922 85.017 1.00 92.44 294 SER A C 1
ATOM 2284 O O . SER A 1 294 ? -47.511 -11.196 85.946 1.00 92.44 294 SER A O 1
ATOM 2286 N N . LEU A 1 295 ? -46.055 -11.861 84.367 1.00 90.88 295 LEU A N 1
ATOM 2287 C CA . LEU A 1 295 ? -46.139 -13.289 84.674 1.00 90.88 295 LEU A CA 1
ATOM 2288 C C . LEU A 1 295 ? -45.752 -13.577 86.133 1.00 90.88 295 LEU A C 1
ATOM 2290 O O . LEU A 1 295 ? -46.437 -14.333 86.819 1.00 90.88 295 LEU A O 1
ATOM 2294 N N . HIS A 1 296 ? -44.695 -12.936 86.642 1.00 91.38 296 HIS A N 1
ATOM 2295 C CA . HIS A 1 296 ? -44.289 -13.071 88.043 1.00 91.38 296 HIS A CA 1
ATOM 2296 C C . HIS A 1 296 ? -45.339 -12.502 89.016 1.00 91.38 296 HIS A C 1
ATOM 2298 O O . HIS A 1 296 ? -45.586 -13.080 90.078 1.00 91.38 296 HIS A O 1
ATOM 2304 N N . ALA A 1 297 ? -45.968 -11.370 88.689 1.00 92.56 297 ALA A N 1
ATOM 2305 C CA . ALA A 1 297 ? -47.032 -10.792 89.511 1.00 92.56 297 ALA A CA 1
ATOM 2306 C C . ALA A 1 297 ? -48.281 -11.691 89.553 1.00 92.56 297 ALA A C 1
ATOM 2308 O O . ALA A 1 297 ? -48.861 -11.882 90.622 1.00 92.56 297 ALA A O 1
ATOM 2309 N N . ILE A 1 298 ? -48.650 -12.290 88.417 1.00 93.31 298 ILE A N 1
ATOM 2310 C CA . ILE A 1 298 ? -49.772 -13.233 88.303 1.00 93.31 298 ILE A CA 1
ATOM 2311 C C . ILE A 1 298 ? -49.506 -14.503 89.114 1.00 93.31 298 ILE A C 1
ATOM 2313 O O . ILE A 1 298 ? -50.386 -14.945 89.847 1.00 93.31 298 ILE A O 1
ATOM 2317 N N . LYS A 1 299 ? -48.286 -15.055 89.057 1.00 90.88 299 LYS A N 1
ATOM 2318 C CA . LYS A 1 299 ? -47.902 -16.223 89.870 1.00 90.88 299 LYS A CA 1
ATOM 2319 C C . LYS A 1 299 ? -48.035 -15.952 91.365 1.00 90.88 299 LYS A C 1
ATOM 2321 O O . LYS A 1 299 ? -48.655 -16.738 92.072 1.00 90.88 299 LYS A O 1
ATOM 2326 N N . ARG A 1 300 ? -47.557 -14.792 91.827 1.00 92.69 300 ARG A N 1
ATOM 2327 C CA . ARG A 1 300 ? -47.762 -14.357 93.217 1.00 92.69 300 ARG A CA 1
ATOM 2328 C C . ARG A 1 300 ? -49.243 -14.234 93.575 1.00 92.69 300 ARG A C 1
ATOM 2330 O O . ARG A 1 300 ? -49.643 -14.645 94.657 1.00 92.69 300 ARG A O 1
ATOM 2337 N N . LEU A 1 301 ? -50.073 -13.680 92.687 1.00 92.06 301 LEU A N 1
ATOM 2338 C CA . LEU A 1 301 ? -51.518 -13.602 92.920 1.00 92.06 301 LEU A CA 1
ATOM 2339 C C . LEU A 1 301 ? -52.147 -15.000 93.019 1.00 92.06 301 LEU A C 1
ATOM 2341 O O . LEU A 1 301 ? -52.977 -15.225 93.898 1.00 92.06 301 LEU A O 1
ATOM 2345 N N . ALA A 1 302 ? -51.734 -15.944 92.170 1.00 90.69 302 ALA A N 1
ATOM 2346 C CA . ALA A 1 302 ? -52.192 -17.331 92.223 1.00 90.69 302 ALA A CA 1
ATOM 2347 C C . ALA A 1 302 ? -51.815 -18.012 93.552 1.00 90.69 302 ALA A C 1
ATOM 2349 O O . ALA A 1 302 ? -52.656 -18.679 94.158 1.00 90.69 302 ALA A O 1
ATOM 2350 N N . GLU A 1 303 ? -50.588 -17.797 94.037 1.00 92.38 303 GLU A N 1
ATOM 2351 C CA . GLU A 1 303 ? -50.118 -18.277 95.345 1.00 92.38 303 GLU A CA 1
ATOM 2352 C C . GLU A 1 303 ? -50.954 -17.689 96.490 1.00 92.38 303 GLU A C 1
ATOM 2354 O O . GLU A 1 303 ? -51.536 -18.441 97.271 1.00 92.38 303 GLU A O 1
ATOM 2359 N N . HIS A 1 304 ? -51.109 -16.360 96.536 1.00 91.19 304 HIS A N 1
ATOM 2360 C CA . HIS A 1 304 ? -51.908 -15.675 97.560 1.00 91.19 304 HIS A CA 1
ATOM 2361 C C . HIS A 1 304 ? -53.376 -16.132 97.542 1.00 91.19 304 HIS A C 1
ATOM 2363 O O . HIS A 1 304 ? -53.991 -16.317 98.587 1.00 91.19 304 HIS A O 1
ATOM 2369 N N . THR A 1 305 ? -53.954 -16.344 96.357 1.00 91.50 305 THR A N 1
ATOM 2370 C CA . THR A 1 305 ? -55.346 -16.804 96.219 1.00 91.50 305 THR A CA 1
ATOM 2371 C C . THR A 1 305 ? -55.502 -18.264 96.663 1.00 91.50 305 THR A C 1
ATOM 2373 O O . THR A 1 305 ? -56.547 -18.650 97.185 1.00 91.50 305 THR A O 1
ATOM 2376 N N . THR A 1 306 ? -54.462 -19.086 96.497 1.00 90.25 306 THR A N 1
ATOM 2377 C CA . THR A 1 306 ? -54.423 -20.460 97.023 1.00 90.25 306 THR A CA 1
ATOM 2378 C C . THR A 1 306 ? -54.344 -20.458 98.551 1.00 90.25 306 THR A C 1
ATOM 2380 O O . THR A 1 306 ? -55.050 -21.223 99.207 1.00 90.25 306 THR A O 1
ATOM 2383 N N . GLU A 1 307 ? -53.540 -19.563 99.126 1.00 91.56 307 GLU A N 1
ATOM 2384 C CA . GLU A 1 307 ? -53.422 -19.377 100.576 1.00 91.56 307 GLU A CA 1
ATOM 2385 C C . GLU A 1 307 ? -54.737 -18.880 101.203 1.00 91.56 307 GLU A C 1
ATOM 2387 O O . GLU A 1 307 ? -55.181 -19.409 102.216 1.00 91.56 307 GLU A O 1
ATOM 2392 N N . ILE A 1 308 ? -55.436 -17.933 100.566 1.00 90.88 308 ILE A N 1
ATOM 2393 C CA . ILE A 1 308 ? -56.775 -17.508 101.013 1.00 90.88 308 ILE A CA 1
ATOM 2394 C C . ILE A 1 308 ? -57.757 -18.687 100.986 1.00 90.88 308 ILE A C 1
ATOM 2396 O O . ILE A 1 308 ? -58.534 -18.853 101.925 1.00 90.88 308 ILE A O 1
ATOM 2400 N N . GLY A 1 309 ? -57.705 -19.527 99.948 1.00 90.19 309 GLY A N 1
ATOM 2401 C CA . GLY A 1 309 ? -58.520 -20.741 99.871 1.00 90.19 309 GLY A CA 1
ATOM 2402 C C . GLY A 1 309 ? -58.288 -21.691 101.053 1.00 90.19 309 GLY A C 1
ATOM 2403 O O . GLY A 1 309 ? -59.249 -22.199 101.630 1.00 90.19 309 GLY A O 1
ATOM 2404 N N . SER A 1 310 ? -57.032 -21.880 101.480 1.00 89.75 310 SER A N 1
ATOM 2405 C CA . SER A 1 310 ? -56.727 -22.714 102.652 1.00 89.75 310 SER A CA 1
ATOM 2406 C C . SER A 1 310 ? -57.246 -22.093 103.957 1.00 89.75 310 SER A C 1
ATOM 2408 O O . SER A 1 310 ? -57.803 -22.809 104.790 1.00 89.75 310 SER A O 1
ATOM 2410 N N . PHE A 1 311 ? -57.166 -20.765 104.111 1.00 89.38 311 PHE A N 1
ATOM 2411 C CA . PHE A 1 311 ? -57.760 -20.063 105.254 1.00 89.38 311 PHE A CA 1
ATOM 2412 C C . PHE A 1 311 ? -59.285 -20.196 105.300 1.00 89.38 311 PHE A C 1
ATOM 2414 O O . PHE A 1 311 ? -59.839 -20.404 106.379 1.00 89.38 311 PHE A O 1
ATOM 2421 N N . LEU A 1 312 ? -59.969 -20.115 104.156 1.00 91.19 312 LEU A N 1
ATOM 2422 C CA . LEU A 1 312 ? -61.422 -20.305 104.092 1.00 91.19 312 LEU A CA 1
ATOM 2423 C C . LEU A 1 312 ? -61.823 -21.721 104.506 1.00 91.19 312 LEU A C 1
ATOM 2425 O O . LEU A 1 312 ? -62.765 -21.863 105.278 1.00 91.19 312 LEU A O 1
ATOM 2429 N N . SER A 1 313 ? -61.062 -22.745 104.102 1.00 87.06 313 SER A N 1
ATOM 2430 C CA . SER A 1 313 ? -61.286 -24.124 104.558 1.00 87.06 313 SER A CA 1
ATOM 2431 C C . SER A 1 313 ? -61.200 -24.252 106.085 1.00 87.06 313 SER A C 1
ATOM 2433 O O . SER A 1 313 ? -62.035 -24.926 106.685 1.00 87.06 313 SER A O 1
ATOM 2435 N N . ILE A 1 314 ? -60.229 -23.584 106.723 1.00 91.25 314 ILE A N 1
ATOM 2436 C CA . ILE A 1 314 ? -60.093 -23.561 108.191 1.00 91.25 314 ILE A CA 1
ATOM 2437 C C . ILE A 1 314 ? -61.279 -22.826 108.834 1.00 91.25 314 ILE A C 1
ATOM 2439 O O . ILE A 1 314 ? -61.805 -23.265 109.855 1.00 91.25 314 ILE A O 1
ATOM 2443 N N . ILE A 1 315 ? -61.731 -21.712 108.249 1.00 89.38 315 ILE A N 1
ATOM 2444 C CA . ILE A 1 315 ? -62.896 -20.968 108.754 1.00 89.38 315 ILE A CA 1
ATOM 2445 C C . ILE A 1 315 ? -64.159 -21.827 108.659 1.00 89.38 315 ILE A C 1
ATOM 2447 O O . ILE A 1 315 ? -64.916 -21.872 109.626 1.00 89.38 315 ILE A O 1
ATOM 2451 N N . THR A 1 316 ? -64.382 -22.523 107.542 1.00 88.62 316 THR A N 1
ATOM 2452 C CA . THR A 1 316 ? -65.513 -23.447 107.381 1.00 88.62 316 THR A CA 1
ATOM 2453 C C . THR A 1 316 ? -65.496 -24.521 108.468 1.00 88.62 316 THR A C 1
ATOM 2455 O O . THR A 1 316 ? -66.524 -24.747 109.106 1.00 88.62 316 THR A O 1
ATOM 2458 N N . GLU A 1 317 ? -64.325 -25.099 108.763 1.00 89.00 317 GLU A N 1
ATOM 2459 C CA . GLU A 1 317 ? -64.156 -26.067 109.855 1.00 89.00 317 GLU A CA 1
ATOM 2460 C C . GLU A 1 317 ? -64.507 -25.458 111.228 1.00 89.00 317 GLU A C 1
ATOM 2462 O O . GLU A 1 317 ? -65.280 -26.042 111.990 1.00 89.00 317 GLU A O 1
ATOM 2467 N N . ILE A 1 318 ? -64.009 -24.254 111.540 1.00 89.06 318 ILE A N 1
ATOM 2468 C CA . ILE A 1 318 ? -64.319 -23.547 112.798 1.00 89.06 318 ILE A CA 1
ATOM 2469 C C . ILE A 1 318 ? -65.817 -23.250 112.905 1.00 89.06 318 ILE A C 1
ATOM 2471 O O . ILE A 1 318 ? -66.407 -23.382 113.981 1.00 89.06 318 ILE A O 1
ATOM 2475 N N . VAL A 1 319 ? -66.448 -22.829 111.811 1.00 90.69 319 VAL A N 1
ATOM 2476 C CA . VAL A 1 319 ? -67.874 -22.507 111.779 1.00 90.69 319 VAL A CA 1
ATOM 2477 C C . VAL A 1 319 ? -68.723 -23.762 111.976 1.00 90.69 319 VAL A C 1
ATOM 2479 O O . VAL A 1 319 ? -69.685 -23.719 112.745 1.00 90.69 319 VAL A O 1
ATOM 2482 N N . GLU A 1 320 ? -68.359 -24.883 111.353 1.00 87.00 320 GLU A N 1
ATOM 2483 C CA . GLU A 1 320 ? -69.030 -26.171 111.547 1.00 87.00 320 GLU A CA 1
ATOM 2484 C C . GLU A 1 320 ? -68.899 -26.649 113.000 1.00 87.00 320 GLU A C 1
ATOM 2486 O O . GLU A 1 320 ? -69.903 -26.989 113.635 1.00 87.00 320 GLU A O 1
ATOM 2491 N N . GLN A 1 321 ? -67.694 -26.560 113.575 1.00 89.38 321 GLN A N 1
ATOM 2492 C CA . GLN A 1 321 ? -67.459 -26.837 114.994 1.00 89.38 321 GLN A CA 1
ATOM 2493 C C . GLN A 1 321 ? -68.287 -25.914 115.900 1.00 89.38 321 GLN A C 1
ATOM 2495 O O . GLN A 1 321 ? -68.905 -26.386 116.854 1.00 89.38 321 GLN A O 1
ATOM 2500 N N . THR A 1 322 ? -68.357 -24.615 115.594 1.00 90.25 322 THR A N 1
ATOM 2501 C CA . THR A 1 322 ? -69.118 -23.620 116.372 1.00 90.25 322 THR A CA 1
ATOM 2502 C C . THR A 1 322 ? -70.622 -23.879 116.296 1.00 90.25 322 THR A C 1
ATOM 2504 O O . THR A 1 322 ? -71.309 -23.807 117.316 1.00 90.25 322 THR A O 1
ATOM 2507 N N . ASN A 1 323 ? -71.135 -24.241 115.118 1.00 87.38 323 ASN A N 1
ATOM 2508 C CA . ASN A 1 323 ? -72.529 -24.626 114.907 1.00 87.38 323 ASN A CA 1
ATOM 2509 C C . ASN A 1 323 ? -72.889 -25.893 115.705 1.00 87.38 323 ASN A C 1
ATOM 2511 O O . ASN A 1 323 ? -73.929 -25.929 116.361 1.00 87.38 323 ASN A O 1
ATOM 2515 N N . LEU A 1 324 ? -72.008 -26.902 115.724 1.00 88.75 324 LEU A N 1
ATOM 2516 C CA . LEU A 1 324 ? -72.175 -28.108 116.546 1.00 88.75 324 LEU A CA 1
ATOM 2517 C C . LEU A 1 324 ? -72.125 -27.799 118.051 1.00 88.75 324 LEU A C 1
ATOM 2519 O O . LEU A 1 324 ? -72.947 -28.310 118.816 1.00 88.75 324 LEU A O 1
ATOM 2523 N N . LEU A 1 325 ? -71.198 -26.939 118.487 1.00 87.44 325 LEU A N 1
ATOM 2524 C CA . LEU A 1 325 ? -71.072 -26.525 119.889 1.00 87.44 325 LEU A CA 1
ATOM 2525 C C . LEU A 1 325 ? -72.321 -25.776 120.366 1.00 87.44 325 LEU A C 1
ATOM 2527 O O . LEU A 1 325 ? -72.847 -26.049 121.445 1.00 87.44 325 LEU A O 1
ATOM 2531 N N . SER A 1 326 ? -72.810 -24.851 119.542 1.00 88.56 326 SER A N 1
ATOM 2532 C CA . SER A 1 326 ? -74.022 -24.077 119.793 1.00 88.56 326 SER A CA 1
ATOM 2533 C C . SER A 1 326 ? -75.280 -24.951 119.781 1.00 88.56 326 SER A C 1
ATOM 2535 O O . SER A 1 326 ? -76.154 -24.770 120.632 1.00 88.56 326 SER A O 1
ATOM 2537 N N . LEU A 1 327 ? -75.367 -25.940 118.886 1.00 85.06 327 LEU A N 1
ATOM 2538 C CA . LEU A 1 327 ? -76.458 -26.914 118.881 1.00 85.06 327 LEU A CA 1
ATOM 2539 C C . LEU A 1 327 ? -76.478 -27.717 120.188 1.00 85.06 327 LEU A C 1
ATOM 2541 O O . LEU A 1 327 ? -77.523 -27.819 120.829 1.00 85.06 327 LEU A O 1
ATOM 2545 N N . ASN A 1 328 ? -75.320 -28.215 120.628 1.00 84.06 328 ASN A N 1
ATOM 2546 C CA . ASN A 1 328 ? -75.189 -28.914 121.908 1.00 84.06 328 ASN A CA 1
ATOM 2547 C C . ASN A 1 328 ? -75.562 -28.009 123.093 1.00 84.06 328 ASN A C 1
ATOM 2549 O O . ASN A 1 328 ? -76.287 -28.439 123.990 1.00 84.06 328 ASN A O 1
ATOM 2553 N N . ALA A 1 329 ? -75.136 -26.742 123.083 1.00 84.44 329 ALA A N 1
ATOM 2554 C CA . ALA A 1 329 ? -75.505 -25.764 124.106 1.00 84.44 329 ALA A CA 1
ATOM 2555 C C . ALA A 1 329 ? -77.015 -25.463 124.115 1.00 84.44 329 ALA A C 1
ATOM 2557 O O . ALA A 1 329 ? -77.610 -25.369 125.188 1.00 84.44 329 ALA A O 1
ATOM 2558 N N . SER A 1 330 ? -77.649 -25.380 122.942 1.00 84.06 330 SER A N 1
ATOM 2559 C CA . SER A 1 330 ? -79.097 -25.175 122.789 1.00 84.06 330 SER A CA 1
ATOM 2560 C C . SER A 1 330 ? -79.891 -26.367 123.327 1.00 84.06 330 SER A C 1
ATOM 2562 O O . SER A 1 330 ? -80.879 -26.177 124.038 1.00 84.06 330 SER A O 1
ATOM 2564 N N . ILE A 1 331 ? -79.424 -27.596 123.063 1.00 81.38 331 ILE A N 1
ATOM 2565 C CA . ILE A 1 331 ? -80.001 -28.835 123.608 1.00 81.38 331 ILE A CA 1
ATOM 2566 C C . ILE A 1 331 ? -79.905 -28.839 125.139 1.00 81.38 331 ILE A C 1
ATOM 2568 O O . ILE A 1 331 ? -80.921 -29.024 125.807 1.00 81.38 331 ILE A O 1
ATOM 2572 N N . ILE A 1 332 ? -78.720 -28.579 125.705 1.00 82.25 332 ILE A N 1
ATOM 2573 C CA . ILE A 1 332 ? -78.508 -28.554 127.165 1.00 82.25 332 ILE A CA 1
ATOM 2574 C C . ILE A 1 332 ? -79.352 -27.450 127.823 1.00 82.25 332 ILE A C 1
ATOM 2576 O O . ILE A 1 332 ? -79.941 -27.662 128.884 1.00 82.25 332 ILE A O 1
ATOM 2580 N N . ALA A 1 333 ? -79.463 -26.280 127.190 1.00 80.75 333 ALA A N 1
ATOM 2581 C CA . ALA A 1 333 ? -80.273 -25.176 127.690 1.00 80.75 333 ALA A CA 1
ATOM 2582 C C . ALA A 1 333 ? -81.781 -25.487 127.667 1.00 80.75 333 ALA A C 1
ATOM 2584 O O . ALA A 1 333 ? -82.482 -25.136 128.617 1.00 80.75 333 ALA A O 1
ATOM 2585 N N . ALA A 1 334 ? -82.271 -26.198 126.644 1.00 77.38 334 ALA A N 1
ATOM 2586 C CA . ALA A 1 334 ? -83.637 -26.725 126.612 1.00 77.38 334 ALA A CA 1
ATOM 2587 C C . ALA A 1 334 ? -83.863 -27.797 127.697 1.00 77.38 334 ALA A C 1
ATOM 2589 O O . ALA A 1 334 ? -84.922 -27.840 128.324 1.00 77.38 334 ALA A O 1
ATOM 2590 N N . GLN A 1 335 ? -82.845 -28.618 127.971 1.00 78.00 335 GLN A N 1
ATOM 2591 C CA . GLN A 1 335 ? -82.865 -29.671 128.991 1.00 78.00 335 GLN A CA 1
ATOM 2592 C C . GLN A 1 335 ? -82.901 -29.115 130.429 1.00 78.00 335 GLN A C 1
ATOM 2594 O O . GLN A 1 335 ? -83.457 -29.751 131.322 1.00 78.00 335 GLN A O 1
ATOM 2599 N N . ALA A 1 336 ? -82.362 -27.911 130.656 1.00 77.88 336 ALA A N 1
ATOM 2600 C CA . ALA A 1 336 ? -82.361 -27.212 131.946 1.00 77.88 336 ALA A CA 1
ATOM 2601 C C . ALA A 1 336 ? -83.671 -26.449 132.273 1.00 77.88 336 ALA A C 1
ATOM 2603 O O . ALA A 1 336 ? -83.768 -25.824 133.337 1.00 77.88 336 ALA A O 1
ATOM 2604 N N . GLY A 1 337 ? -84.679 -26.483 131.390 1.00 73.25 337 GLY A N 1
ATOM 2605 C CA . GLY A 1 337 ? -86.002 -25.882 131.619 1.00 73.25 337 GLY A CA 1
ATOM 2606 C C . GLY A 1 337 ? -85.958 -24.368 131.886 1.00 73.25 337 GLY A C 1
ATOM 2607 O O . GLY A 1 337 ? -85.200 -23.634 131.249 1.00 73.25 337 GLY A O 1
ATOM 2608 N N . ASP A 1 338 ? -86.739 -23.879 132.859 1.00 69.62 338 ASP A N 1
ATOM 2609 C CA . ASP A 1 338 ? -86.866 -22.438 133.165 1.00 69.62 338 ASP A CA 1
ATOM 2610 C C . ASP A 1 338 ? -85.536 -21.753 133.540 1.00 69.62 338 ASP A C 1
ATOM 2612 O O . ASP A 1 338 ? -85.361 -20.558 133.297 1.00 69.62 338 ASP A O 1
ATOM 2616 N N . LYS A 1 339 ? -84.566 -22.501 134.091 1.00 69.19 339 LYS A N 1
ATOM 2617 C CA . LYS A 1 339 ? -83.228 -21.997 134.460 1.00 69.19 339 LYS A CA 1
ATOM 2618 C C . LYS A 1 339 ? -82.302 -21.817 133.245 1.00 69.19 339 LYS A C 1
ATOM 2620 O O . LYS A 1 339 ? -81.347 -21.051 133.333 1.00 69.19 339 LYS A O 1
ATOM 2625 N N . GLY A 1 340 ? -82.571 -22.503 132.129 1.00 76.81 340 GLY A N 1
ATOM 2626 C CA . GLY A 1 340 ? -81.749 -22.500 130.911 1.00 76.81 340 GLY A CA 1
ATOM 2627 C C . GLY A 1 340 ? -82.188 -21.499 129.840 1.00 76.81 340 GLY A C 1
ATOM 2628 O O . GLY A 1 340 ? -81.475 -21.299 128.861 1.00 76.81 340 GLY A O 1
ATOM 2629 N N . ARG A 1 341 ? -83.329 -20.823 130.020 1.00 75.44 341 ARG A N 1
ATOM 2630 C CA . ARG A 1 341 ? -83.964 -19.987 128.985 1.00 75.44 341 ARG A CA 1
ATOM 2631 C C . ARG A 1 341 ? -83.074 -18.854 128.454 1.00 75.44 341 ARG A C 1
ATOM 2633 O O . ARG A 1 341 ? -83.067 -18.611 127.254 1.00 75.44 341 ARG A O 1
ATOM 2640 N N . ALA A 1 342 ? -82.294 -18.197 129.317 1.00 77.31 342 ALA A N 1
ATOM 2641 C CA . ALA A 1 342 ? -81.339 -17.164 128.894 1.00 77.31 342 ALA A CA 1
ATOM 2642 C C . ALA A 1 342 ? -80.157 -17.747 128.092 1.00 77.31 342 ALA A C 1
ATOM 2644 O O . ALA A 1 342 ? -79.722 -17.143 127.115 1.00 77.31 342 ALA A O 1
ATOM 2645 N N . PHE A 1 343 ? -79.679 -18.943 128.457 1.00 80.50 343 PHE A N 1
ATOM 2646 C CA . PHE A 1 343 ? -78.622 -19.649 127.727 1.00 80.50 343 PHE A CA 1
ATOM 2647 C C . PHE A 1 343 ? -79.106 -20.201 126.382 1.00 80.50 343 PHE A C 1
ATOM 2649 O O . PHE A 1 343 ? -78.344 -20.181 125.423 1.00 80.50 343 PHE A O 1
ATOM 2656 N N . ALA A 1 344 ? -80.367 -20.632 126.284 1.00 80.88 344 ALA A N 1
ATOM 2657 C CA . ALA A 1 344 ? -80.956 -21.120 125.037 1.00 80.88 344 ALA A CA 1
ATOM 2658 C C . ALA A 1 344 ? -81.021 -20.019 123.967 1.00 80.88 344 ALA A C 1
ATOM 2660 O O . ALA A 1 344 ? -80.720 -20.277 122.807 1.00 80.88 344 ALA A O 1
ATOM 2661 N N . VAL A 1 345 ? -81.355 -18.783 124.361 1.00 83.06 345 VAL A N 1
ATOM 2662 C CA . VAL A 1 345 ? -81.375 -17.627 123.445 1.00 83.06 345 VAL A CA 1
ATOM 2663 C C . VAL A 1 345 ? -79.971 -17.311 122.928 1.00 83.06 345 VAL A C 1
ATOM 2665 O O . VAL A 1 345 ? -79.796 -17.109 121.733 1.00 83.06 345 VAL A O 1
ATOM 2668 N N . VAL A 1 346 ? -78.959 -17.316 123.804 1.00 85.56 346 VAL A N 1
ATOM 2669 C CA . VAL A 1 346 ? -77.561 -17.091 123.395 1.00 85.56 346 VAL A CA 1
ATOM 2670 C C . VAL A 1 346 ? -77.066 -18.223 122.494 1.00 85.56 346 VAL A C 1
ATOM 2672 O O . VAL A 1 346 ? -76.406 -17.961 121.495 1.00 85.56 346 VAL A O 1
ATOM 2675 N N . ALA A 1 347 ? -77.395 -19.474 122.815 1.00 86.06 347 ALA A N 1
ATOM 2676 C CA . ALA A 1 347 ? -76.987 -20.618 122.016 1.00 86.06 347 ALA A CA 1
ATOM 2677 C C . ALA A 1 347 ? -77.619 -20.590 120.612 1.00 86.06 347 ALA A C 1
ATOM 2679 O O . ALA A 1 347 ? -76.883 -20.775 119.646 1.00 86.06 347 ALA A O 1
ATOM 2680 N N . GLU A 1 348 ? -78.911 -20.265 120.469 1.00 84.75 348 GLU A N 1
ATOM 2681 C CA . GLU A 1 348 ? -79.548 -20.116 119.148 1.00 84.75 348 GLU A CA 1
ATOM 2682 C C . GLU A 1 348 ? -78.986 -18.915 118.366 1.00 84.75 348 GLU A C 1
ATOM 2684 O O . GLU A 1 348 ? -78.785 -19.020 117.157 1.00 84.75 348 GLU A O 1
ATOM 2689 N N . GLU A 1 349 ? -78.642 -17.806 119.033 1.00 89.00 349 GLU A N 1
ATOM 2690 C CA . GLU A 1 349 ? -77.992 -16.656 118.383 1.00 89.00 349 GLU A CA 1
ATOM 2691 C C . GLU A 1 349 ? -76.592 -17.017 117.857 1.00 89.00 349 GLU A C 1
ATOM 2693 O O . GLU A 1 349 ? -76.247 -16.679 116.725 1.00 89.00 349 GLU A O 1
ATOM 2698 N N . VAL A 1 350 ? -75.801 -17.781 118.625 1.00 89.50 350 VAL A N 1
ATOM 2699 C CA . VAL A 1 350 ? -74.505 -18.315 118.163 1.00 89.50 350 VAL A CA 1
ATOM 2700 C C . VAL A 1 350 ? -74.701 -19.291 116.997 1.00 89.50 350 VAL A C 1
ATOM 2702 O O . VAL A 1 350 ? -73.887 -19.295 116.074 1.00 89.50 350 VAL A O 1
ATOM 2705 N N . ARG A 1 351 ? -75.791 -20.074 116.986 1.00 86.88 351 ARG A N 1
ATOM 2706 C CA . ARG A 1 351 ? -76.121 -21.001 115.888 1.00 86.88 351 ARG A CA 1
ATOM 2707 C C . ARG A 1 351 ? -76.413 -20.245 114.606 1.00 86.88 351 ARG A C 1
ATOM 2709 O O . ARG A 1 351 ? -75.831 -20.531 113.564 1.00 86.88 351 ARG A O 1
ATOM 2716 N N . SER A 1 352 ? -77.292 -19.253 114.712 1.00 88.50 352 SER A N 1
ATOM 2717 C CA . SER A 1 352 ? -77.660 -18.351 113.625 1.00 88.50 352 SER A CA 1
ATOM 2718 C C . SER A 1 352 ? -76.429 -17.619 113.084 1.00 88.50 352 SER A C 1
ATOM 2720 O O . SER A 1 352 ? -76.225 -17.557 111.871 1.00 88.50 352 SER A O 1
ATOM 2722 N N . LEU A 1 353 ? -75.545 -17.136 113.966 1.00 89.75 353 LEU A N 1
ATOM 2723 C CA . LEU A 1 353 ? -74.295 -16.487 113.573 1.00 89.75 353 LEU A CA 1
ATOM 2724 C C . LEU A 1 353 ? -73.341 -17.454 112.860 1.00 89.75 353 LEU A C 1
ATOM 2726 O O . LEU A 1 353 ? -72.779 -17.086 111.830 1.00 89.75 353 LEU A O 1
ATOM 2730 N N . ALA A 1 354 ? -73.192 -18.687 113.350 1.00 89.25 354 ALA A N 1
ATOM 2731 C CA . ALA A 1 354 ? -72.390 -19.719 112.697 1.00 89.25 354 ALA A CA 1
ATOM 2732 C C . ALA A 1 354 ? -72.954 -20.069 111.308 1.00 89.25 354 ALA A C 1
ATOM 2734 O O . ALA A 1 354 ? -72.220 -20.030 110.330 1.00 89.25 354 ALA A O 1
ATOM 2735 N N . GLN A 1 355 ? -74.264 -20.297 111.174 1.00 88.12 355 GLN A N 1
ATOM 2736 C CA . GLN A 1 355 ? -74.904 -20.562 109.877 1.00 88.12 355 GLN A CA 1
ATOM 2737 C C . GLN A 1 355 ? -74.744 -19.401 108.884 1.00 88.12 355 GLN A C 1
ATOM 2739 O O . GLN A 1 355 ? -74.437 -19.629 107.715 1.00 88.12 355 GLN A O 1
ATOM 2744 N N . ARG A 1 356 ? -74.898 -18.152 109.344 1.00 88.69 356 ARG A N 1
ATOM 2745 C CA . ARG A 1 356 ? -74.649 -16.960 108.517 1.00 88.69 356 ARG A CA 1
ATOM 2746 C C . ARG A 1 356 ? -73.183 -16.848 108.107 1.00 88.69 356 ARG A C 1
ATOM 2748 O O . ARG A 1 356 ? -72.909 -16.510 106.963 1.00 88.69 356 ARG A O 1
ATOM 2755 N N . THR A 1 357 ? -72.259 -17.162 109.015 1.00 90.81 357 THR A N 1
ATOM 2756 C CA . THR A 1 357 ? -70.819 -17.157 108.726 1.00 90.81 357 THR A CA 1
ATOM 2757 C C . THR A 1 357 ? -70.468 -18.259 107.725 1.00 90.81 357 THR A C 1
ATOM 2759 O O . THR A 1 357 ? -69.725 -17.985 106.796 1.00 90.81 357 THR A O 1
ATOM 2762 N N . ALA A 1 358 ? -71.059 -19.457 107.828 1.00 88.56 358 ALA A N 1
ATOM 2763 C CA . ALA A 1 358 ? -70.856 -20.554 106.873 1.00 88.56 358 ALA A CA 1
ATOM 2764 C C . ALA A 1 358 ? -71.309 -20.159 105.466 1.00 88.56 358 ALA A C 1
ATOM 2766 O O . ALA A 1 358 ? -70.564 -20.338 104.508 1.00 88.56 358 ALA A O 1
ATOM 2767 N N . ALA A 1 359 ? -72.511 -19.582 105.357 1.00 89.50 359 ALA A N 1
ATOM 2768 C CA . ALA A 1 359 ? -73.042 -19.110 104.083 1.00 89.50 359 ALA A CA 1
ATOM 2769 C C . ALA A 1 359 ? -72.133 -18.039 103.458 1.00 89.50 359 ALA A C 1
ATOM 2771 O O . ALA A 1 359 ? -71.798 -18.130 102.280 1.00 89.50 359 ALA A O 1
ATOM 2772 N N . SER A 1 360 ? -71.662 -17.070 104.252 1.00 91.31 360 SER A N 1
ATOM 2773 C CA . SER A 1 360 ? -70.711 -16.057 103.778 1.00 91.31 360 SER A CA 1
ATOM 2774 C C . SER A 1 360 ? -69.350 -16.647 103.394 1.00 91.31 360 SER A C 1
ATOM 2776 O O . SER A 1 360 ? -68.792 -16.247 102.378 1.00 91.31 360 SER A O 1
ATOM 2778 N N . THR A 1 361 ? -68.814 -17.609 104.150 1.00 90.25 361 THR A N 1
ATOM 2779 C CA . THR A 1 361 ? -67.554 -18.288 103.804 1.00 90.25 361 THR A CA 1
ATOM 2780 C C . THR A 1 361 ? -67.685 -19.060 102.492 1.00 90.25 361 THR A C 1
ATOM 2782 O O . THR A 1 361 ? -66.785 -18.971 101.664 1.00 90.25 361 THR A O 1
ATOM 2785 N N . GLN A 1 362 ? -68.817 -19.728 102.253 1.00 89.12 362 GLN A N 1
ATOM 2786 C CA . GLN A 1 362 ? -69.094 -20.443 101.004 1.00 89.12 362 GLN A CA 1
ATOM 2787 C C . GLN A 1 362 ? -69.225 -19.492 99.798 1.00 89.12 362 GLN A C 1
ATOM 2789 O O . GLN A 1 362 ? -68.734 -19.789 98.710 1.00 89.12 362 GLN A O 1
ATOM 2794 N N . GLU A 1 363 ? -69.846 -18.320 99.977 1.00 91.19 363 GLU A N 1
ATOM 2795 C CA . GLU A 1 363 ? -69.871 -17.276 98.941 1.00 91.19 363 GLU A CA 1
ATOM 2796 C C . GLU A 1 363 ? -68.459 -16.756 98.618 1.00 91.19 363 GLU A C 1
ATOM 2798 O O . GLU A 1 363 ? -68.111 -16.598 97.444 1.00 91.19 363 GLU A O 1
ATOM 2803 N N . ILE A 1 364 ? -67.624 -16.527 99.641 1.00 92.12 364 ILE A N 1
ATOM 2804 C CA . ILE A 1 364 ? -66.232 -16.088 99.456 1.00 92.12 364 ILE A CA 1
ATOM 2805 C C . ILE A 1 364 ? -65.395 -17.193 98.794 1.00 92.12 364 ILE A C 1
ATOM 2807 O O . ILE A 1 364 ? -64.593 -16.890 97.914 1.00 92.12 364 ILE A O 1
ATOM 2811 N N . GLU A 1 365 ? -65.594 -18.461 99.154 1.00 90.50 365 GLU A N 1
ATOM 2812 C CA . GLU A 1 365 ? -64.933 -19.609 98.521 1.00 90.50 365 GLU A CA 1
ATOM 2813 C C . GLU A 1 365 ? -65.228 -19.653 97.015 1.00 90.50 365 GLU A C 1
ATOM 2815 O O . GLU A 1 365 ? -64.298 -19.710 96.210 1.00 90.50 365 GLU A O 1
ATOM 2820 N N . GLY A 1 366 ? -66.493 -19.477 96.615 1.00 91.94 366 GLY A N 1
ATOM 2821 C CA . GLY A 1 366 ? -66.869 -19.376 95.202 1.00 91.94 366 GLY A CA 1
ATOM 2822 C C . GLY A 1 366 ? -66.228 -18.184 94.474 1.00 91.94 366 GLY A C 1
ATOM 2823 O O . GLY A 1 366 ? -65.834 -18.301 93.309 1.00 91.94 366 GLY A O 1
ATOM 2824 N N . LEU A 1 367 ? -66.074 -17.033 95.143 1.00 91.81 367 LEU A N 1
ATOM 2825 C CA . LEU A 1 367 ? -65.340 -15.884 94.592 1.00 91.81 367 LEU A CA 1
ATOM 2826 C C . LEU A 1 367 ? -63.849 -16.198 94.410 1.00 91.81 367 LEU A C 1
ATOM 2828 O O . LEU A 1 367 ? -63.286 -15.885 93.362 1.00 91.81 367 LEU A O 1
ATOM 2832 N N . VAL A 1 368 ? -63.220 -16.845 95.392 1.00 92.94 368 VAL A N 1
ATOM 2833 C CA . VAL A 1 368 ? -61.808 -17.248 95.342 1.00 92.94 368 VAL A CA 1
ATOM 2834 C C . VAL A 1 368 ? -61.570 -18.267 94.228 1.00 92.94 368 VAL A C 1
ATOM 2836 O O . VAL A 1 368 ? -60.635 -18.089 93.450 1.00 92.94 368 VAL A O 1
ATOM 2839 N N . GLU A 1 369 ? -62.431 -19.274 94.068 1.00 91.44 369 GLU A N 1
ATOM 2840 C CA . GLU A 1 369 ? -62.352 -20.227 92.952 1.00 91.44 369 GLU A CA 1
ATOM 2841 C C . GLU A 1 369 ? -62.447 -19.538 91.583 1.00 91.44 369 GLU A C 1
ATOM 2843 O O . GLU A 1 369 ? -61.709 -19.881 90.652 1.00 91.44 369 GLU A O 1
ATOM 2848 N N . ASN A 1 370 ? -63.331 -18.543 91.444 1.00 93.12 370 ASN A N 1
ATOM 2849 C CA . ASN A 1 370 ? -63.432 -17.751 90.219 1.00 93.12 370 ASN A CA 1
ATOM 2850 C C . ASN A 1 370 ? -62.151 -16.940 89.968 1.00 93.12 370 ASN A C 1
ATOM 2852 O O . ASN A 1 370 ? -61.623 -16.997 88.857 1.00 93.12 370 ASN A O 1
ATOM 2856 N N . ILE A 1 371 ? -61.592 -16.283 90.994 1.00 92.94 371 ILE A N 1
ATOM 2857 C CA . ILE A 1 371 ? -60.312 -15.559 90.890 1.00 92.94 371 ILE A CA 1
ATOM 2858 C C . ILE A 1 371 ? -59.180 -16.513 90.490 1.00 92.94 371 ILE A C 1
ATOM 2860 O O . ILE A 1 371 ? -58.384 -16.172 89.617 1.00 92.94 371 ILE A O 1
ATOM 2864 N N . GLN A 1 372 ? -59.102 -17.723 91.056 1.00 89.50 372 GLN A N 1
ATOM 2865 C CA . GLN A 1 372 ? -58.089 -18.717 90.671 1.00 89.50 372 GLN A CA 1
ATOM 2866 C C . GLN A 1 372 ? -58.223 -19.130 89.201 1.00 89.50 372 GLN A C 1
ATOM 2868 O O . GLN A 1 372 ? -57.219 -19.245 88.491 1.00 89.50 372 GLN A O 1
ATOM 2873 N N . ARG A 1 373 ? -59.458 -19.351 88.731 1.00 93.00 373 ARG A N 1
ATOM 2874 C CA . ARG A 1 373 ? -59.737 -19.723 87.337 1.00 93.00 373 ARG A CA 1
ATOM 2875 C C . ARG A 1 373 ? -59.342 -18.604 86.375 1.00 93.00 373 ARG A C 1
ATOM 2877 O O . ARG A 1 373 ? -58.667 -18.874 85.383 1.00 93.00 373 ARG A O 1
ATOM 2884 N N . GLU A 1 374 ? -59.717 -17.366 86.686 1.00 93.62 374 GLU A N 1
ATOM 2885 C CA . GLU A 1 374 ? -59.349 -16.185 85.900 1.00 93.62 374 GLU A CA 1
ATOM 2886 C C . GLU A 1 374 ? -57.835 -15.953 85.916 1.00 93.62 374 GLU A C 1
ATOM 2888 O O . GLU A 1 374 ? -57.237 -15.767 84.859 1.00 93.62 374 GLU A O 1
ATOM 2893 N N . THR A 1 375 ? -57.182 -16.075 87.074 1.00 92.81 375 THR A N 1
ATOM 2894 C CA . THR A 1 375 ? -55.724 -15.921 87.212 1.00 92.81 375 THR A CA 1
ATOM 2895 C C . THR A 1 375 ? -54.970 -16.932 86.346 1.00 92.81 375 THR A C 1
ATOM 2897 O O . THR A 1 375 ? -54.050 -16.542 85.632 1.00 92.81 375 THR A O 1
ATOM 2900 N N . LYS A 1 376 ? -55.395 -18.206 86.315 1.00 90.94 376 LYS A N 1
ATOM 2901 C CA . LYS A 1 376 ? -54.820 -19.227 85.413 1.00 90.94 376 LYS A CA 1
ATOM 2902 C C . LYS A 1 376 ? -55.028 -18.895 83.933 1.00 90.94 376 LYS A C 1
ATOM 2904 O O . LYS A 1 376 ? -54.141 -19.133 83.115 1.00 90.94 376 LYS A O 1
ATOM 2909 N N . ALA A 1 377 ? -56.193 -18.357 83.567 1.00 92.44 377 ALA A N 1
ATOM 2910 C CA . ALA A 1 377 ? -56.463 -17.947 82.189 1.00 92.44 377 ALA A CA 1
ATOM 2911 C C . ALA A 1 377 ? -55.580 -16.758 81.762 1.00 92.44 377 ALA A C 1
ATOM 2913 O O . ALA A 1 377 ? -55.039 -16.750 80.651 1.00 92.44 377 ALA A O 1
ATOM 2914 N N . VAL A 1 378 ? -55.387 -15.784 82.658 1.00 93.31 378 VAL A N 1
ATOM 2915 C CA . VAL A 1 378 ? -54.487 -14.644 82.438 1.00 93.31 378 VAL A CA 1
ATOM 2916 C C . VAL A 1 378 ? -53.029 -15.111 82.378 1.00 93.31 378 VAL A C 1
ATOM 2918 O O . VAL A 1 378 ? -52.310 -14.690 81.477 1.00 93.31 378 VAL A O 1
ATOM 2921 N N . GLU A 1 379 ? -52.600 -16.027 83.255 1.00 91.81 379 GLU A N 1
ATOM 2922 C CA . GLU A 1 379 ? -51.252 -16.617 83.230 1.00 91.81 379 GLU A CA 1
ATOM 2923 C C . GLU A 1 379 ? -50.943 -17.244 81.868 1.00 91.81 379 GLU A C 1
ATOM 2925 O O . GLU A 1 379 ? -49.917 -16.928 81.264 1.00 91.81 379 GLU A O 1
ATOM 2930 N N . LYS A 1 380 ? -51.858 -18.074 81.349 1.00 92.00 380 LYS A N 1
ATOM 2931 C CA . LYS A 1 380 ? -51.716 -18.681 80.022 1.00 92.00 380 LYS A CA 1
ATOM 2932 C C . LYS A 1 380 ? -51.588 -17.619 78.928 1.00 92.00 380 LYS A C 1
ATOM 2934 O O . LYS A 1 380 ? -50.676 -17.696 78.117 1.00 92.00 380 LYS A O 1
ATOM 2939 N N . THR A 1 381 ? -52.458 -16.610 78.938 1.00 92.25 381 THR A N 1
ATOM 2940 C CA . THR A 1 381 ? -52.448 -15.536 77.928 1.00 92.25 381 THR A CA 1
ATOM 2941 C C . THR A 1 381 ? -51.133 -14.753 77.943 1.00 92.25 381 THR A C 1
ATOM 2943 O O . THR A 1 381 ? -50.577 -14.452 76.889 1.00 92.25 381 THR A O 1
ATOM 2946 N N . VAL A 1 382 ? -50.601 -14.445 79.130 1.00 91.75 382 VAL A N 1
ATOM 2947 C CA . VAL A 1 382 ? -49.307 -13.758 79.265 1.00 91.75 382 VAL A CA 1
ATOM 2948 C C . VAL A 1 382 ? -48.153 -14.666 78.838 1.00 91.75 382 VAL A C 1
ATOM 2950 O O . VAL A 1 382 ? -47.240 -14.194 78.168 1.00 91.75 382 VAL A O 1
ATOM 2953 N N . SER A 1 383 ? -48.199 -15.961 79.161 1.00 89.62 383 SER A N 1
ATOM 2954 C CA . SER A 1 383 ? -47.202 -16.940 78.707 1.00 89.62 383 SER A CA 1
ATOM 2955 C C . SER A 1 383 ? -47.166 -17.064 77.178 1.00 89.62 383 SER A C 1
ATOM 2957 O O . SER A 1 383 ? -46.089 -17.015 76.589 1.00 89.62 383 SER A O 1
ATOM 2959 N N . ASP A 1 384 ? -48.329 -17.169 76.530 1.00 91.00 384 ASP A N 1
ATOM 2960 C CA . ASP A 1 384 ? -48.444 -17.201 75.065 1.00 91.00 384 ASP A CA 1
ATOM 2961 C C . ASP A 1 384 ? -47.944 -15.874 74.445 1.00 91.00 384 ASP A C 1
ATOM 2963 O O . ASP A 1 384 ? -47.301 -15.858 73.389 1.00 91.00 384 ASP A O 1
ATOM 2967 N N . GLY A 1 385 ? -48.171 -14.750 75.138 1.00 91.00 385 GLY A N 1
ATOM 2968 C CA . GLY A 1 385 ? -47.634 -13.437 74.778 1.00 91.00 385 GLY A CA 1
ATOM 2969 C C . GLY A 1 385 ? -46.104 -13.369 74.827 1.00 91.00 385 GLY A C 1
ATOM 2970 O O . GLY A 1 385 ? -45.496 -12.850 73.895 1.00 91.00 385 GLY A O 1
ATOM 2971 N N . VAL A 1 386 ? -45.469 -13.940 75.859 1.00 88.62 386 VAL A N 1
ATOM 2972 C CA . VAL A 1 386 ? -43.998 -14.026 75.959 1.00 88.62 386 VAL A CA 1
ATOM 2973 C C . VAL A 1 386 ? -43.414 -14.816 74.786 1.00 88.62 386 VAL A C 1
ATOM 2975 O O . VAL A 1 386 ? -42.437 -14.369 74.186 1.00 88.62 386 VAL A O 1
ATOM 2978 N N . GLN A 1 387 ? -44.029 -15.943 74.409 1.00 89.25 387 GLN A N 1
ATOM 2979 C CA . GLN A 1 387 ? -43.582 -16.713 73.243 1.00 89.25 387 GLN A CA 1
ATOM 2980 C C . GLN A 1 387 ? -43.700 -15.894 71.949 1.00 89.25 387 GLN A C 1
ATOM 2982 O O . GLN A 1 387 ? -42.742 -15.807 71.188 1.00 89.25 387 GLN A O 1
ATOM 2987 N N . SER A 1 388 ? -44.836 -15.221 71.741 1.00 90.56 388 SER A N 1
ATOM 2988 C CA . SER A 1 388 ? -45.064 -14.385 70.550 1.00 90.56 388 SER A CA 1
ATOM 2989 C C . SER A 1 388 ? -44.054 -13.235 70.432 1.00 90.56 388 SER A C 1
ATOM 2991 O O . SER A 1 388 ? -43.646 -12.860 69.334 1.00 90.56 388 SER A O 1
ATOM 2993 N N . VAL A 1 389 ? -43.638 -12.665 71.566 1.00 91.38 389 VAL A N 1
ATOM 2994 C CA . VAL A 1 389 ? -42.596 -11.630 71.630 1.00 91.38 389 VAL A CA 1
ATOM 2995 C C . VAL A 1 389 ? -41.233 -12.205 71.245 1.00 91.38 389 VAL A C 1
ATOM 2997 O O . VAL A 1 389 ? -40.520 -11.572 70.469 1.00 91.38 389 VAL A O 1
ATOM 3000 N N . SER A 1 390 ? -40.895 -13.406 71.724 1.00 87.38 390 SER A N 1
ATOM 3001 C CA . SER A 1 390 ? -39.653 -14.105 71.366 1.00 87.38 390 SER A CA 1
ATOM 3002 C C . SER A 1 390 ? -39.547 -14.346 69.854 1.00 87.38 390 SER A C 1
ATOM 3004 O O . SER A 1 390 ? -38.554 -13.957 69.236 1.00 87.38 390 SER A O 1
ATOM 3006 N N . ASP A 1 391 ? -40.617 -14.857 69.239 1.00 89.88 391 ASP A N 1
ATOM 3007 C CA . ASP A 1 391 ? -40.699 -15.063 67.786 1.00 89.88 391 ASP A CA 1
ATOM 3008 C C . ASP A 1 391 ? -40.584 -13.722 67.019 1.00 89.88 391 ASP A C 1
ATOM 3010 O O . ASP A 1 391 ? -39.973 -13.626 65.946 1.00 89.88 391 ASP A O 1
ATOM 3014 N N . GLY A 1 392 ? -41.135 -12.647 67.597 1.00 89.19 392 GLY A N 1
ATOM 3015 C CA . GLY A 1 392 ? -41.013 -11.281 67.090 1.00 89.19 392 GLY A CA 1
ATOM 3016 C C . GLY A 1 392 ? -39.571 -10.762 67.080 1.00 89.19 392 GLY A C 1
ATOM 3017 O O . GLY A 1 392 ? -39.156 -10.152 66.093 1.00 89.19 392 GLY A O 1
ATOM 3018 N N . VAL A 1 393 ? -38.783 -11.042 68.128 1.00 87.81 393 VAL A N 1
ATOM 3019 C CA . VAL A 1 393 ? -37.349 -10.690 68.186 1.00 87.81 393 VAL A CA 1
ATOM 3020 C C . VAL A 1 393 ? -36.571 -11.398 67.078 1.00 87.81 393 VAL A C 1
ATOM 3022 O O . VAL A 1 393 ? -35.780 -10.759 66.379 1.00 87.81 393 VAL A O 1
ATOM 3025 N N . GLU A 1 394 ? -36.797 -12.699 66.882 1.00 89.75 394 GLU A N 1
ATOM 3026 C CA . GLU A 1 394 ? -36.110 -13.482 65.846 1.00 89.75 394 GLU A CA 1
ATOM 3027 C C . GLU A 1 394 ? -36.439 -12.972 64.432 1.00 89.75 394 GLU A C 1
ATOM 3029 O O . GLU A 1 394 ? -35.544 -12.792 63.595 1.00 89.75 394 GLU A O 1
ATOM 3034 N N . THR A 1 395 ? -37.711 -12.643 64.191 1.00 91.31 395 THR A N 1
ATOM 3035 C CA . THR A 1 395 ? -38.165 -12.053 62.925 1.00 91.31 395 THR A CA 1
ATOM 3036 C C . THR A 1 395 ? -37.537 -10.676 62.690 1.00 91.31 395 THR A C 1
ATOM 3038 O O . THR A 1 395 ? -37.040 -10.405 61.594 1.00 91.31 395 THR A O 1
ATOM 3041 N N . SER A 1 396 ? -37.487 -9.815 63.715 1.00 91.56 396 SER A N 1
ATOM 3042 C CA . SER A 1 396 ? -36.835 -8.501 63.625 1.00 91.56 396 SER A CA 1
ATOM 3043 C C . SER A 1 396 ? -35.339 -8.612 63.331 1.00 91.56 396 SER A C 1
ATOM 3045 O O . SER A 1 396 ? -34.830 -7.853 62.506 1.00 91.56 396 SER A O 1
ATOM 3047 N N . ARG A 1 397 ? -34.637 -9.574 63.946 1.00 90.50 397 ARG A N 1
ATOM 3048 C CA . ARG A 1 397 ? -33.213 -9.819 63.668 1.00 90.50 397 ARG A CA 1
ATOM 3049 C C . ARG A 1 397 ? -32.998 -10.241 62.215 1.00 90.50 397 ARG A C 1
ATOM 3051 O O . ARG A 1 397 ? -32.142 -9.680 61.540 1.00 90.50 397 ARG A O 1
ATOM 3058 N N . SER A 1 398 ? -33.824 -11.158 61.716 1.00 93.94 398 SER A N 1
ATOM 3059 C CA . SER A 1 398 ? -33.756 -11.619 60.324 1.00 93.94 398 SER A CA 1
ATOM 3060 C C . SER A 1 398 ? -34.018 -10.487 59.322 1.00 93.94 398 SER A C 1
ATOM 3062 O O . SER A 1 398 ? -33.342 -10.391 58.297 1.00 93.94 398 SER A O 1
ATOM 3064 N N . ALA A 1 399 ? -34.969 -9.595 59.621 1.00 94.38 399 ALA A N 1
ATOM 3065 C CA . ALA A 1 399 ? -35.231 -8.409 58.808 1.00 94.38 399 ALA A CA 1
ATOM 3066 C C . ALA A 1 399 ? -34.051 -7.421 58.824 1.00 94.38 399 ALA A C 1
ATOM 3068 O O . ALA A 1 399 ? -33.697 -6.873 57.779 1.00 94.38 399 ALA A O 1
ATOM 3069 N N . ASN A 1 400 ? -33.414 -7.225 59.982 1.00 95.44 400 ASN A N 1
ATOM 3070 C CA . ASN A 1 400 ? -32.237 -6.369 60.106 1.00 95.44 400 ASN A CA 1
ATOM 3071 C C . ASN A 1 400 ? -31.044 -6.905 59.292 1.00 95.44 400 ASN A C 1
ATOM 3073 O O . ASN A 1 400 ? -30.422 -6.150 58.545 1.00 95.44 400 ASN A O 1
ATOM 3077 N N . ASP A 1 401 ? -30.777 -8.213 59.351 1.00 96.12 401 ASP A N 1
ATOM 3078 C CA . ASP A 1 401 ? -29.732 -8.858 58.541 1.00 96.12 401 ASP A CA 1
ATOM 3079 C C . ASP A 1 401 ? -30.013 -8.733 57.035 1.00 96.12 401 ASP A C 1
ATOM 3081 O O . ASP A 1 401 ? -29.102 -8.484 56.239 1.00 96.12 401 ASP A O 1
ATOM 3085 N N . ALA A 1 402 ? -31.278 -8.863 56.619 1.00 97.25 402 ALA A N 1
ATOM 3086 C CA . ALA A 1 402 ? -31.669 -8.661 55.226 1.00 97.25 402 ALA A CA 1
ATOM 3087 C C . ALA A 1 402 ? -31.404 -7.220 54.756 1.00 97.25 402 ALA A C 1
ATOM 3089 O O . ALA A 1 402 ? -30.900 -7.026 53.650 1.00 97.25 402 ALA A O 1
ATOM 3090 N N . LEU A 1 403 ? -31.684 -6.217 55.594 1.00 97.62 403 LEU A N 1
ATOM 3091 C CA . LEU A 1 403 ? -31.412 -4.813 55.275 1.00 97.62 403 LEU A CA 1
ATOM 3092 C C . LEU A 1 403 ? -29.911 -4.512 55.191 1.00 97.62 403 LEU A C 1
ATOM 3094 O O . LEU A 1 403 ? -29.496 -3.821 54.264 1.00 97.62 403 LEU A O 1
ATOM 3098 N N . HIS A 1 404 ? -29.087 -5.086 56.072 1.00 97.31 404 HIS A N 1
ATOM 3099 C CA . HIS A 1 404 ? -27.626 -4.981 55.963 1.00 97.31 404 HIS A CA 1
ATOM 3100 C C . HIS A 1 404 ? -27.093 -5.569 54.652 1.00 97.31 404 HIS A C 1
ATOM 3102 O O . HIS A 1 404 ? -26.222 -4.983 54.012 1.00 97.31 404 HIS A O 1
ATOM 3108 N N . ARG A 1 405 ? -27.645 -6.701 54.201 1.00 97.81 405 ARG A N 1
ATOM 3109 C CA . ARG A 1 405 ? -27.274 -7.288 52.904 1.00 97.81 405 ARG A CA 1
ATOM 3110 C C . ARG A 1 405 ? -27.687 -6.406 51.724 1.00 97.81 405 ARG A C 1
ATOM 3112 O O . ARG A 1 405 ? -26.966 -6.367 50.727 1.00 97.81 405 ARG A O 1
ATOM 3119 N N . ILE A 1 406 ? -28.826 -5.713 51.816 1.00 97.94 406 ILE A N 1
ATOM 3120 C CA . ILE A 1 406 ? -29.273 -4.748 50.796 1.00 97.94 406 ILE A CA 1
ATOM 3121 C C . ILE A 1 406 ? -28.330 -3.540 50.750 1.00 97.94 406 ILE A C 1
ATOM 3123 O O . ILE A 1 406 ? -27.927 -3.147 49.658 1.00 97.94 406 ILE A O 1
ATOM 3127 N N . ASP A 1 407 ? -27.950 -2.991 51.908 1.00 97.31 407 ASP A N 1
ATOM 3128 C CA . ASP A 1 407 ? -26.998 -1.877 52.022 1.00 97.31 407 ASP A CA 1
ATOM 3129 C C . ASP A 1 407 ? -25.650 -2.217 51.364 1.00 97.31 407 ASP A C 1
ATOM 3131 O O . ASP A 1 407 ? -25.203 -1.503 50.464 1.00 97.31 407 ASP A O 1
ATOM 3135 N N . GLN A 1 408 ? -25.077 -3.376 51.709 1.00 97.25 408 GLN A N 1
ATOM 3136 C CA . GLN A 1 408 ? -23.833 -3.860 51.106 1.00 97.25 408 GLN A CA 1
ATOM 3137 C C . GLN A 1 408 ? -23.970 -4.067 49.588 1.00 97.25 408 GLN A C 1
ATOM 3139 O O . GLN A 1 408 ? -23.117 -3.630 48.819 1.00 97.25 408 GLN A O 1
ATOM 3144 N N . SER A 1 409 ? -25.060 -4.695 49.132 1.00 97.56 409 SER A N 1
ATOM 3145 C CA . SER A 1 409 ? -25.285 -4.926 47.695 1.00 97.56 409 SER A CA 1
ATOM 3146 C C . SER A 1 409 ? -25.408 -3.610 46.916 1.00 97.56 409 SER A C 1
ATOM 3148 O O . SER A 1 409 ? -24.976 -3.518 45.766 1.00 97.56 409 SER A O 1
ATOM 3150 N N . ALA A 1 410 ? -25.993 -2.576 47.528 1.00 97.00 410 ALA A N 1
ATOM 3151 C CA . ALA A 1 410 ? -26.096 -1.247 46.936 1.00 97.00 410 ALA A CA 1
ATOM 3152 C C . ALA A 1 410 ? -24.736 -0.526 46.882 1.00 97.00 410 ALA A C 1
ATOM 3154 O O . ALA A 1 410 ? -24.463 0.193 45.919 1.00 97.00 410 ALA A O 1
ATOM 3155 N N . GLU A 1 411 ? -23.871 -0.730 47.878 1.00 95.75 411 GLU A N 1
ATOM 3156 C CA . GLU A 1 411 ? -22.494 -0.227 47.870 1.00 95.75 411 GLU A CA 1
ATOM 3157 C C . GLU A 1 411 ? -21.663 -0.877 46.753 1.00 95.75 411 GLU A C 1
ATOM 3159 O O . GLU A 1 411 ? -21.097 -0.163 45.923 1.00 95.75 411 GLU A O 1
ATOM 3164 N N . GLU A 1 412 ? -21.699 -2.207 46.638 1.00 96.94 412 GLU A N 1
ATOM 3165 C CA . GLU A 1 412 ? -21.035 -2.951 45.556 1.00 96.94 412 GLU A CA 1
ATOM 3166 C C . GLU A 1 412 ? -21.531 -2.508 44.165 1.00 96.94 412 GLU A C 1
ATOM 3168 O O . GLU A 1 412 ? -20.738 -2.314 43.236 1.00 96.94 412 GLU A O 1
ATOM 3173 N N . ALA A 1 413 ? -22.842 -2.276 44.013 1.00 95.81 413 ALA A N 1
ATOM 3174 C CA . ALA A 1 413 ? -23.414 -1.741 42.778 1.00 95.81 413 ALA A CA 1
ATOM 3175 C C . ALA A 1 413 ? -22.885 -0.331 42.458 1.00 95.81 413 ALA A C 1
ATOM 3177 O O . ALA A 1 413 ? -22.543 -0.044 41.307 1.00 95.81 413 ALA A O 1
ATOM 3178 N N . SER A 1 414 ? -22.764 0.540 43.464 1.00 94.19 414 SER A N 1
ATOM 3179 C CA . SER A 1 414 ? -22.209 1.887 43.301 1.00 94.19 414 SER A CA 1
ATOM 3180 C C . SER A 1 414 ? -20.741 1.855 42.857 1.00 94.19 414 SER A C 1
ATOM 3182 O O . SER A 1 414 ? -20.351 2.607 41.960 1.00 94.19 414 SER A O 1
ATOM 3184 N N . GLU A 1 415 ? -19.924 0.972 43.434 1.00 95.06 415 GLU A N 1
ATOM 3185 C CA . GLU A 1 415 ? -18.524 0.792 43.028 1.00 95.06 415 GLU A CA 1
ATOM 3186 C C . GLU A 1 415 ? -18.403 0.281 41.587 1.00 95.06 415 GLU A C 1
ATOM 3188 O O . GLU A 1 415 ? -17.590 0.777 40.798 1.00 95.06 415 GLU A O 1
ATOM 3193 N N . MET A 1 416 ? -19.244 -0.685 41.207 1.00 95.31 416 MET A N 1
ATOM 3194 C CA . MET A 1 416 ? -19.266 -1.226 39.849 1.00 95.31 416 MET A CA 1
ATOM 3195 C C . MET A 1 416 ? -19.629 -0.151 38.822 1.00 95.31 416 MET A C 1
ATOM 3197 O O . MET A 1 416 ? -18.986 -0.042 37.776 1.00 95.31 416 MET A O 1
ATOM 3201 N N . VAL A 1 417 ? -20.610 0.691 39.141 1.00 95.94 417 VAL A N 1
ATOM 3202 C CA . VAL A 1 417 ? -21.007 1.824 38.303 1.00 95.94 417 VAL A CA 1
ATOM 3203 C C . VAL A 1 417 ? -19.876 2.838 38.144 1.00 95.94 417 VAL A C 1
ATOM 3205 O O . VAL A 1 417 ? -19.662 3.333 37.037 1.00 95.94 417 VAL A O 1
ATOM 3208 N N . GLN A 1 418 ? -19.108 3.114 39.201 1.00 91.88 418 GLN A N 1
ATOM 3209 C CA . GLN A 1 418 ? -17.948 4.003 39.111 1.00 91.88 418 GLN A CA 1
ATOM 3210 C C . GLN A 1 418 ? -16.897 3.456 38.132 1.00 91.88 418 GLN A C 1
ATOM 3212 O O . GLN A 1 418 ? -16.361 4.205 37.313 1.00 91.88 418 GLN A O 1
ATOM 3217 N N . ARG A 1 419 ? -16.645 2.139 38.151 1.00 95.31 419 ARG A N 1
ATOM 3218 C CA . ARG A 1 419 ? -15.753 1.482 37.180 1.00 95.31 419 ARG A CA 1
ATOM 3219 C C . ARG A 1 419 ? -16.291 1.558 35.751 1.00 95.31 419 ARG A C 1
ATOM 3221 O O . ARG A 1 419 ? -15.514 1.820 34.834 1.00 95.31 419 ARG A O 1
ATOM 3228 N N . ILE A 1 420 ? -17.601 1.369 35.559 1.00 94.94 420 ILE A N 1
ATOM 3229 C CA . ILE A 1 420 ? -18.255 1.531 34.249 1.00 94.94 420 ILE A CA 1
ATOM 3230 C C . ILE A 1 420 ? -18.085 2.968 33.747 1.00 94.94 420 ILE A C 1
ATOM 3232 O O . ILE A 1 420 ? -17.737 3.166 32.585 1.00 94.94 420 ILE A O 1
ATOM 3236 N N . ALA A 1 421 ? -18.274 3.972 34.607 1.00 91.69 421 ALA A N 1
ATOM 3237 C CA . ALA A 1 421 ? -18.100 5.376 34.242 1.00 91.69 421 ALA A CA 1
ATOM 3238 C C . ALA A 1 421 ? -16.662 5.677 33.785 1.00 91.69 421 ALA A C 1
ATOM 3240 O O . ALA A 1 421 ? -16.478 6.311 32.746 1.00 91.69 421 ALA A O 1
ATOM 3241 N N . THR A 1 422 ? -15.649 5.170 34.496 1.00 93.31 422 THR A N 1
ATOM 3242 C CA . THR A 1 422 ? -14.243 5.300 34.077 1.00 93.31 422 THR A CA 1
ATOM 3243 C C . THR A 1 422 ? -13.990 4.631 32.725 1.00 93.31 422 THR A C 1
ATOM 3245 O O . THR A 1 422 ? -13.473 5.283 31.819 1.00 93.31 422 THR A O 1
ATOM 3248 N N . GLY A 1 423 ? -14.430 3.380 32.535 1.00 95.19 423 GLY A N 1
ATOM 3249 C CA . GLY A 1 423 ? -14.286 2.680 31.251 1.00 95.19 423 GLY A CA 1
ATOM 3250 C C . GLY A 1 423 ? -15.016 3.385 30.099 1.00 95.19 423 GLY A C 1
ATOM 3251 O O . GLY A 1 423 ? -14.521 3.436 28.977 1.00 95.19 423 GLY A O 1
ATOM 3252 N N . THR A 1 424 ? -16.153 4.022 30.386 1.00 94.81 424 THR A N 1
ATOM 3253 C CA . THR A 1 424 ? -16.905 4.836 29.417 1.00 94.81 424 THR A CA 1
ATOM 3254 C C . THR A 1 424 ? -16.102 6.065 28.969 1.00 94.81 424 THR A C 1
ATOM 3256 O O . THR A 1 424 ? -16.111 6.410 27.788 1.00 94.81 424 THR A O 1
ATOM 3259 N N . ILE A 1 425 ? -15.374 6.727 29.878 1.00 91.50 425 ILE A N 1
ATOM 3260 C CA . ILE A 1 425 ? -14.509 7.877 29.549 1.00 91.50 425 ILE A CA 1
ATOM 3261 C C . ILE A 1 425 ? -13.322 7.441 28.681 1.00 91.50 425 ILE A C 1
ATOM 3263 O O . ILE A 1 425 ? -12.990 8.110 27.695 1.00 91.50 425 ILE A O 1
ATOM 3267 N N . GLU A 1 426 ? -12.697 6.312 29.013 1.00 93.81 426 GLU A N 1
ATOM 3268 C CA . GLU A 1 426 ? -11.613 5.734 28.211 1.00 93.81 426 GLU A CA 1
ATOM 3269 C C . GLU A 1 426 ? -12.105 5.370 26.805 1.00 93.81 426 GLU A C 1
ATOM 3271 O O . GLU A 1 426 ? -11.478 5.748 25.814 1.00 93.81 426 GLU A O 1
ATOM 3276 N N . GLN A 1 427 ? -13.279 4.740 26.700 1.00 93.81 427 GLN A N 1
ATOM 3277 C CA . GLN A 1 427 ? -13.903 4.404 25.421 1.00 93.81 427 GLN A CA 1
ATOM 3278 C C . GLN A 1 427 ? -14.244 5.651 24.590 1.00 93.81 427 GLN A C 1
ATOM 3280 O O . GLN A 1 427 ? -14.013 5.659 23.378 1.00 93.81 427 GLN A O 1
ATOM 3285 N N . ALA A 1 428 ? -14.739 6.726 25.216 1.00 92.69 428 ALA A N 1
ATOM 3286 C CA . ALA A 1 428 ? -14.981 8.003 24.536 1.00 92.69 428 ALA A CA 1
ATOM 3287 C C . ALA A 1 428 ? -13.679 8.595 23.971 1.00 92.69 428 ALA A C 1
ATOM 3289 O O . ALA A 1 428 ? -13.635 9.066 22.833 1.00 92.69 428 ALA A O 1
ATOM 3290 N N . THR A 1 429 ? -12.603 8.536 24.757 1.00 93.25 429 THR A N 1
ATOM 3291 C CA . THR A 1 429 ? -11.279 9.031 24.360 1.00 93.25 429 THR A CA 1
ATOM 3292 C C . THR A 1 429 ? -10.711 8.215 23.199 1.00 93.25 429 THR A C 1
ATOM 3294 O O . THR A 1 429 ? -10.264 8.791 22.206 1.00 93.25 429 THR A O 1
ATOM 3297 N N . GLY A 1 430 ? -10.794 6.883 23.277 1.00 94.38 430 GLY A N 1
ATOM 3298 C CA . GLY A 1 430 ? -10.387 5.981 22.199 1.00 94.38 430 GLY A CA 1
ATOM 3299 C C . GLY A 1 430 ? -11.182 6.218 20.915 1.00 94.38 430 GLY A C 1
ATOM 3300 O O . GLY A 1 430 ? -10.594 6.345 19.846 1.00 94.38 430 GLY A O 1
ATOM 3301 N N . SER A 1 431 ? -12.501 6.382 21.021 1.00 94.44 431 SER A N 1
ATOM 3302 C CA . SER A 1 431 ? -13.374 6.658 19.870 1.00 94.44 431 SER A CA 1
ATOM 3303 C C . SER A 1 431 ? -12.992 7.956 19.153 1.00 94.44 431 SER A C 1
ATOM 3305 O O . SER A 1 431 ? -12.881 7.968 17.930 1.00 94.44 431 SER A O 1
ATOM 3307 N N . ASN A 1 432 ? -12.701 9.029 19.898 1.00 91.56 432 ASN A N 1
ATOM 3308 C CA . ASN A 1 432 ? -12.225 10.291 19.321 1.00 91.56 432 ASN A CA 1
ATOM 3309 C C . ASN A 1 432 ? -10.871 10.147 18.607 1.00 91.56 432 ASN A C 1
ATOM 3311 O O . ASN A 1 432 ? -10.654 10.766 17.565 1.00 91.56 432 ASN A O 1
ATOM 3315 N N . LEU A 1 433 ? -9.956 9.333 19.145 1.00 94.88 433 LEU A N 1
ATOM 3316 C CA . LEU A 1 433 ? -8.675 9.069 18.492 1.00 94.88 433 LEU A CA 1
ATOM 3317 C C . LEU A 1 433 ? -8.873 8.326 17.166 1.00 94.88 433 LEU A C 1
ATOM 3319 O O . LEU A 1 433 ? -8.299 8.729 16.156 1.00 94.88 433 LEU A O 1
ATOM 3323 N N . ILE A 1 434 ? -9.717 7.290 17.153 1.00 94.75 434 ILE A N 1
ATOM 3324 C CA . ILE A 1 434 ? -10.024 6.543 15.927 1.00 94.75 434 ILE A CA 1
ATOM 3325 C C . ILE A 1 434 ? -10.708 7.467 14.906 1.00 94.75 434 ILE A C 1
ATOM 3327 O O . ILE A 1 434 ? -10.353 7.418 13.732 1.00 94.75 434 ILE A O 1
ATOM 3331 N N . ALA A 1 435 ? -11.612 8.363 15.331 1.00 93.12 435 ALA A N 1
ATOM 3332 C CA . ALA A 1 435 ? -12.257 9.328 14.430 1.00 93.12 435 ALA A CA 1
ATOM 3333 C C . ALA A 1 435 ? -11.225 10.212 13.715 1.00 93.12 435 ALA A C 1
ATOM 3335 O O . ALA A 1 435 ? -11.278 10.390 12.499 1.00 93.12 435 ALA A O 1
ATOM 3336 N N . LYS A 1 436 ? -10.244 10.718 14.469 1.00 94.00 436 LYS A N 1
ATOM 3337 C CA . LYS A 1 436 ? -9.165 11.552 13.932 1.00 94.00 436 LYS A CA 1
ATOM 3338 C C . LYS A 1 436 ? -8.264 10.790 12.958 1.00 94.00 436 LYS A C 1
ATOM 3340 O O . LYS A 1 436 ? -7.812 11.357 11.967 1.00 94.00 436 LYS A O 1
ATOM 3345 N N . GLU A 1 437 ? -7.974 9.519 13.228 1.00 95.38 437 GLU A N 1
ATOM 3346 C CA . GLU A 1 437 ? -7.194 8.690 12.302 1.00 95.38 437 GLU A CA 1
ATOM 3347 C C . GLU A 1 437 ? -7.989 8.321 11.042 1.00 95.38 437 GLU A C 1
ATOM 3349 O O . GLU A 1 437 ? -7.414 8.294 9.954 1.00 95.38 437 GLU A O 1
ATOM 3354 N N . ALA A 1 438 ? -9.306 8.124 11.150 1.00 95.25 438 ALA A N 1
ATOM 3355 C CA . ALA A 1 438 ? -10.175 7.944 9.989 1.00 95.25 438 ALA A CA 1
ATOM 3356 C C . ALA A 1 438 ? -10.164 9.188 9.081 1.00 95.25 438 ALA A C 1
ATOM 3358 O O . ALA A 1 438 ? -9.996 9.058 7.871 1.00 95.25 438 ALA A O 1
ATOM 3359 N N . GLU A 1 439 ? -10.238 10.394 9.652 1.00 93.69 439 GLU A N 1
ATOM 3360 C CA . GLU A 1 439 ? -10.131 11.652 8.895 1.00 93.69 439 GLU A CA 1
ATOM 3361 C C . GLU A 1 439 ? -8.787 11.767 8.155 1.00 93.69 439 GLU A C 1
ATOM 3363 O O . GLU A 1 439 ? -8.753 12.001 6.946 1.00 93.69 439 GLU A O 1
ATOM 3368 N N . LYS A 1 440 ? -7.668 11.494 8.840 1.00 95.69 440 LYS A N 1
ATOM 3369 C CA . LYS A 1 440 ? -6.340 11.471 8.203 1.00 95.69 440 LYS A CA 1
ATOM 3370 C C . LYS A 1 440 ? -6.230 10.423 7.097 1.00 95.69 440 LYS A C 1
ATOM 3372 O O . LYS A 1 440 ? -5.537 10.651 6.106 1.00 95.69 440 LYS A O 1
ATOM 3377 N N . ASN A 1 441 ? -6.860 9.261 7.262 1.00 95.56 441 ASN A N 1
ATOM 3378 C CA . ASN A 1 441 ? -6.872 8.232 6.227 1.00 95.56 441 ASN A CA 1
ATOM 3379 C C . ASN A 1 441 ? -7.655 8.684 4.991 1.00 95.56 441 ASN A C 1
ATOM 3381 O O . ASN A 1 441 ? -7.179 8.449 3.884 1.00 95.56 441 ASN A O 1
ATOM 3385 N N . LEU A 1 442 ? -8.770 9.403 5.149 1.00 94.56 442 LEU A N 1
ATOM 3386 C CA . LEU A 1 442 ? -9.478 10.006 4.012 1.00 94.56 442 LEU A CA 1
ATOM 3387 C C . LEU A 1 442 ? -8.605 11.027 3.267 1.00 94.56 442 LEU A C 1
ATOM 3389 O O . LEU A 1 442 ? -8.606 11.058 2.036 1.00 94.56 442 LEU A O 1
ATOM 3393 N N . ASP A 1 443 ? -7.796 11.815 3.976 1.00 95.25 443 ASP A N 1
ATOM 3394 C CA . ASP A 1 443 ? -6.837 12.717 3.325 1.00 95.25 443 ASP A CA 1
ATOM 3395 C C . ASP A 1 443 ? -5.742 11.957 2.560 1.00 95.25 443 ASP A C 1
ATOM 3397 O O . ASP A 1 443 ? -5.393 12.331 1.437 1.00 95.25 443 ASP A O 1
ATOM 3401 N N . ARG A 1 444 ? -5.240 10.842 3.107 1.00 95.44 444 ARG A N 1
ATOM 3402 C CA . ARG A 1 444 ? -4.289 9.956 2.406 1.00 95.44 444 ARG A CA 1
ATOM 3403 C C . ARG A 1 444 ? -4.902 9.290 1.175 1.00 95.44 444 ARG A C 1
ATOM 3405 O O . ARG A 1 444 ? -4.218 9.139 0.162 1.00 95.44 444 ARG A O 1
ATOM 3412 N N . VAL A 1 445 ? -6.180 8.916 1.241 1.00 97.06 445 VAL A N 1
ATOM 3413 C CA . VAL A 1 445 ? -6.950 8.400 0.099 1.00 97.06 445 VAL A CA 1
ATOM 3414 C C . VAL A 1 445 ? -7.025 9.457 -1.002 1.00 97.06 445 VAL A C 1
ATOM 3416 O O . VAL A 1 445 ? -6.715 9.155 -2.154 1.00 97.06 445 VAL A O 1
ATOM 3419 N N . ARG A 1 446 ? -7.336 10.717 -0.663 1.00 95.06 446 ARG A N 1
ATOM 3420 C CA . ARG A 1 446 ? -7.349 11.832 -1.631 1.00 95.06 446 ARG A CA 1
ATOM 3421 C C . ARG A 1 446 ? -5.988 12.031 -2.298 1.00 95.06 446 ARG A C 1
ATOM 3423 O O . ARG A 1 446 ? -5.925 12.144 -3.519 1.00 95.06 446 ARG A O 1
ATOM 3430 N N . GLN A 1 447 ? -4.908 12.025 -1.515 1.00 96.31 447 GLN A N 1
ATOM 3431 C CA . GLN A 1 447 ? -3.542 12.139 -2.041 1.00 96.31 447 GLN A CA 1
ATOM 3432 C C . GLN A 1 447 ? -3.177 10.963 -2.956 1.00 96.31 447 GLN A C 1
ATO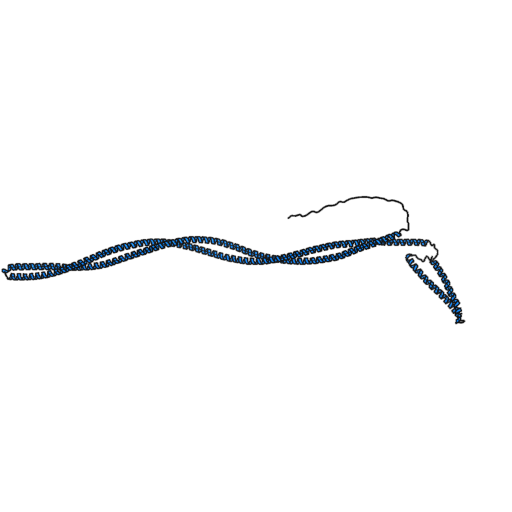M 3434 O O . GLN A 1 447 ? -2.625 11.177 -4.033 1.00 96.31 447 GLN A O 1
ATOM 3439 N N . SER A 1 448 ? -3.526 9.731 -2.572 1.00 96.38 448 SER A N 1
ATOM 3440 C CA . SER A 1 448 ? -3.280 8.546 -3.406 1.00 96.38 448 SER A CA 1
ATOM 3441 C C . SER A 1 448 ? -4.051 8.614 -4.718 1.00 96.38 448 SER A C 1
ATOM 3443 O O . SER A 1 448 ? -3.493 8.324 -5.771 1.00 96.38 448 SER A O 1
ATOM 3445 N N . ARG A 1 449 ? -5.311 9.061 -4.679 1.00 96.00 449 ARG A N 1
ATOM 3446 C CA . ARG A 1 449 ? -6.134 9.243 -5.878 1.00 96.00 449 ARG A CA 1
ATOM 3447 C C . ARG A 1 449 ? -5.521 10.259 -6.843 1.00 96.00 449 ARG A C 1
ATOM 3449 O O . ARG A 1 449 ? -5.501 10.006 -8.043 1.00 96.00 449 ARG A O 1
ATOM 3456 N N . GLN A 1 450 ? -4.990 11.371 -6.333 1.00 95.50 450 GLN A N 1
ATOM 3457 C CA . GLN A 1 450 ? -4.263 12.337 -7.159 1.00 95.50 450 GLN A CA 1
ATOM 3458 C C . GLN A 1 450 ? -3.003 11.708 -7.778 1.00 95.50 450 GLN A C 1
ATOM 3460 O O . GLN A 1 450 ? -2.784 11.832 -8.980 1.00 95.50 450 GLN A O 1
ATOM 3465 N N . ALA A 1 451 ? -2.202 10.993 -6.982 1.00 96.62 451 ALA A N 1
ATOM 3466 C CA . ALA A 1 451 ? -0.989 10.340 -7.470 1.00 96.62 451 ALA A CA 1
ATOM 3467 C C . ALA A 1 451 ? -1.285 9.298 -8.565 1.00 96.62 451 ALA A C 1
ATOM 3469 O O . ALA A 1 451 ? -0.559 9.232 -9.554 1.00 96.62 451 ALA A O 1
ATOM 3470 N N . ILE A 1 452 ? -2.371 8.531 -8.426 1.00 96.62 452 ILE A N 1
ATOM 3471 C CA . ILE A 1 452 ? -2.853 7.596 -9.453 1.00 96.62 452 ILE A CA 1
ATOM 3472 C C . ILE A 1 452 ? -3.158 8.338 -10.758 1.00 96.62 452 ILE A C 1
ATOM 3474 O O . ILE A 1 452 ? -2.654 7.940 -11.804 1.00 96.62 452 ILE A O 1
ATOM 3478 N N . GLN A 1 453 ? -3.917 9.440 -10.709 1.00 93.75 453 GLN A N 1
ATOM 3479 C CA . GLN A 1 453 ? -4.248 10.226 -11.907 1.00 93.75 453 GLN A CA 1
ATOM 3480 C C . GLN A 1 453 ? -2.997 10.773 -12.608 1.00 93.75 453 GLN A C 1
ATOM 3482 O O . GLN A 1 453 ? -2.891 10.742 -13.835 1.00 93.75 453 GLN A O 1
ATOM 3487 N N . GLU A 1 454 ? -2.022 11.254 -11.836 1.00 95.06 454 GLU A N 1
ATOM 3488 C CA . GLU A 1 454 ? -0.741 11.706 -12.380 1.00 95.06 454 GLU A CA 1
ATOM 3489 C C . GLU A 1 454 ? 0.037 10.549 -13.026 1.00 95.06 454 GLU A C 1
ATOM 3491 O O . GLU A 1 454 ? 0.595 10.711 -14.113 1.00 95.06 454 GLU A O 1
ATOM 3496 N N . GLN A 1 455 ? 0.062 9.368 -12.400 1.00 94.94 455 GLN A N 1
ATOM 3497 C CA . GLN A 1 455 ? 0.727 8.193 -12.964 1.00 94.94 455 GLN A CA 1
ATOM 3498 C C . GLN A 1 455 ? 0.044 7.688 -14.243 1.00 94.94 455 GLN A C 1
ATOM 3500 O O . GLN A 1 455 ? 0.750 7.360 -15.196 1.00 94.94 455 GLN A O 1
ATOM 3505 N N . GLU A 1 456 ? -1.290 7.687 -14.317 1.00 93.19 456 GLU A N 1
ATOM 3506 C CA . GLU A 1 456 ? -2.033 7.358 -15.545 1.00 93.19 456 GLU A CA 1
ATOM 3507 C C . GLU A 1 456 ? -1.622 8.276 -16.707 1.00 93.19 456 GLU A C 1
ATOM 3509 O O . GLU A 1 456 ? -1.311 7.801 -17.802 1.00 93.19 456 GLU A O 1
ATOM 3514 N N . GLY A 1 457 ? -1.522 9.587 -16.456 1.00 91.50 457 GLY A N 1
ATOM 3515 C CA . GLY A 1 457 ? -1.028 10.547 -17.447 1.00 91.50 457 GLY A CA 1
ATOM 3516 C C . GLY A 1 457 ? 0.416 10.269 -17.885 1.00 91.50 457 GLY A C 1
ATOM 3517 O O . GLY A 1 457 ? 0.742 10.348 -19.071 1.00 91.50 457 GLY A O 1
ATOM 3518 N N . ARG A 1 458 ? 1.292 9.884 -16.948 1.00 94.00 458 ARG A N 1
ATOM 3519 C CA . ARG A 1 458 ? 2.692 9.538 -17.255 1.00 94.00 458 ARG A CA 1
ATOM 3520 C C . ARG A 1 458 ? 2.808 8.260 -18.080 1.00 94.00 458 ARG A C 1
ATOM 3522 O O . ARG A 1 458 ? 3.646 8.221 -18.978 1.00 94.00 458 ARG A O 1
ATOM 3529 N N . ILE A 1 459 ? 1.966 7.254 -17.836 1.00 95.12 459 ILE A N 1
ATOM 3530 C CA . ILE A 1 459 ? 1.926 6.043 -18.666 1.00 95.12 459 ILE A CA 1
ATOM 3531 C C . ILE A 1 459 ? 1.592 6.392 -20.113 1.00 95.12 459 ILE A C 1
ATOM 3533 O O . ILE A 1 459 ? 2.286 5.924 -21.012 1.00 95.12 459 ILE A O 1
ATOM 3537 N N . LEU A 1 460 ? 0.604 7.259 -20.355 1.00 92.62 460 LEU A N 1
ATOM 3538 C CA . LEU A 1 460 ? 0.260 7.682 -21.717 1.00 92.62 460 LEU A CA 1
ATOM 3539 C C . LEU A 1 460 ? 1.451 8.328 -22.440 1.00 92.62 460 LEU A C 1
ATOM 3541 O O . LEU A 1 460 ? 1.690 8.048 -23.615 1.00 92.62 460 LEU A O 1
ATOM 3545 N N . HIS A 1 461 ? 2.237 9.149 -21.738 1.00 94.00 461 HIS A N 1
ATOM 3546 C CA . HIS A 1 461 ? 3.454 9.733 -22.304 1.00 94.00 461 HIS A CA 1
ATOM 3547 C C . HIS A 1 461 ? 4.514 8.676 -22.638 1.00 94.00 461 HIS A C 1
ATOM 3549 O O . HIS A 1 461 ? 5.156 8.776 -23.684 1.00 94.00 461 HIS A O 1
ATOM 3555 N N . ILE A 1 462 ? 4.695 7.662 -21.785 1.00 94.38 462 ILE A N 1
ATOM 3556 C CA . ILE A 1 462 ? 5.657 6.582 -22.042 1.00 94.38 462 ILE A CA 1
ATOM 3557 C C . ILE A 1 462 ? 5.207 5.728 -23.229 1.00 94.38 462 ILE A C 1
ATOM 3559 O O . ILE A 1 462 ? 6.021 5.445 -24.102 1.00 94.38 462 ILE A O 1
ATOM 3563 N N . VAL A 1 463 ? 3.921 5.376 -23.311 1.00 93.88 463 VAL A N 1
ATOM 3564 C CA . VAL A 1 463 ? 3.361 4.638 -24.455 1.00 93.88 463 VAL A CA 1
ATOM 3565 C C . VAL A 1 463 ? 3.617 5.393 -25.761 1.00 93.88 463 VAL A C 1
ATOM 3567 O O . VAL A 1 463 ? 4.085 4.803 -26.732 1.00 93.88 463 VAL A O 1
ATOM 3570 N N . HIS A 1 464 ? 3.394 6.711 -25.782 1.00 93.50 464 HIS A N 1
ATOM 3571 C CA . HIS A 1 464 ? 3.704 7.525 -26.958 1.00 93.50 464 HIS A CA 1
ATOM 3572 C C . HIS A 1 464 ? 5.207 7.527 -27.292 1.00 93.50 464 HIS A C 1
ATOM 3574 O O . HIS A 1 464 ? 5.579 7.406 -28.458 1.00 93.50 464 HIS A O 1
ATOM 3580 N N . ALA A 1 465 ? 6.081 7.635 -26.287 1.00 94.75 465 ALA A N 1
ATOM 3581 C CA . ALA A 1 465 ? 7.528 7.581 -26.495 1.00 94.75 465 ALA A CA 1
ATOM 3582 C C . ALA A 1 465 ? 7.991 6.220 -27.046 1.00 94.75 465 ALA A C 1
ATOM 3584 O O . ALA A 1 465 ? 8.838 6.187 -27.938 1.00 94.75 465 ALA A O 1
ATOM 3585 N N . LEU A 1 466 ? 7.412 5.114 -26.570 1.00 94.69 466 LEU A N 1
ATOM 3586 C CA . LEU A 1 466 ? 7.702 3.766 -27.064 1.00 94.69 466 LEU A CA 1
ATOM 3587 C C . LEU A 1 466 ? 7.299 3.590 -28.529 1.00 94.69 466 LEU A C 1
ATOM 3589 O O . LEU A 1 466 ? 8.067 3.019 -29.303 1.00 94.69 466 LEU A O 1
ATOM 3593 N N . GLU A 1 467 ? 6.153 4.136 -28.941 1.00 92.44 467 GLU A N 1
ATOM 3594 C CA . GLU A 1 467 ? 5.739 4.093 -30.348 1.00 92.44 467 GLU A CA 1
ATOM 3595 C C . GLU A 1 467 ? 6.720 4.868 -31.247 1.00 92.44 467 GLU A C 1
ATOM 3597 O O . GLU A 1 467 ? 7.118 4.381 -32.305 1.00 92.44 467 GLU A O 1
ATOM 3602 N N . GLN A 1 468 ? 7.203 6.032 -30.798 1.00 94.75 468 GLN A N 1
ATOM 3603 C CA . GLN A 1 468 ? 8.238 6.783 -31.522 1.00 94.75 468 GLN A CA 1
ATOM 3604 C C . GLN A 1 468 ? 9.564 6.012 -31.601 1.00 94.75 468 GLN A C 1
ATOM 3606 O O . GLN A 1 468 ? 10.188 5.961 -32.662 1.00 94.75 468 GLN A O 1
ATOM 3611 N N . MET A 1 469 ? 9.988 5.370 -30.507 1.00 94.81 469 MET A N 1
ATOM 3612 C CA . MET A 1 469 ? 11.198 4.539 -30.495 1.00 94.81 469 MET A CA 1
ATOM 3613 C C . MET A 1 469 ? 11.080 3.345 -31.441 1.00 94.81 469 MET A C 1
ATOM 3615 O O . MET A 1 469 ? 12.042 3.017 -32.132 1.00 94.81 469 MET A O 1
ATOM 3619 N N . LYS A 1 470 ? 9.903 2.718 -31.518 1.00 92.12 470 LYS A N 1
ATOM 3620 C CA . LYS A 1 470 ? 9.630 1.611 -32.439 1.00 92.12 470 LYS A CA 1
ATOM 3621 C C . LYS A 1 470 ? 9.774 2.044 -33.898 1.00 92.12 470 LYS A C 1
ATOM 3623 O O . LYS A 1 470 ? 10.434 1.352 -34.673 1.00 92.12 470 LYS A O 1
ATOM 3628 N N . ILE A 1 471 ? 9.210 3.200 -34.258 1.00 93.69 471 ILE A N 1
ATOM 3629 C CA . ILE A 1 471 ? 9.361 3.784 -35.599 1.00 93.69 471 ILE A CA 1
ATOM 3630 C C . ILE A 1 471 ? 10.841 4.063 -35.893 1.00 93.69 471 ILE A C 1
ATOM 3632 O O . ILE A 1 471 ? 11.333 3.701 -36.962 1.00 93.69 471 ILE A O 1
ATOM 3636 N N . LEU A 1 472 ? 11.570 4.652 -34.940 1.00 92.94 472 LEU A N 1
ATOM 3637 C CA . LEU A 1 472 ? 12.993 4.954 -35.098 1.00 92.94 472 LEU A CA 1
ATOM 3638 C C . LEU A 1 472 ? 13.841 3.683 -35.272 1.00 92.94 472 LEU A C 1
ATOM 3640 O O . LEU A 1 472 ? 14.690 3.635 -36.158 1.00 92.94 472 LEU A O 1
ATOM 3644 N N . ALA A 1 473 ? 13.589 2.637 -34.483 1.00 92.25 473 ALA A N 1
ATOM 3645 C CA . ALA A 1 473 ? 14.276 1.351 -34.610 1.00 92.25 473 ALA A CA 1
ATOM 3646 C C . ALA A 1 473 ? 14.061 0.735 -36.004 1.00 92.25 473 ALA A C 1
ATOM 3648 O O . ALA A 1 473 ? 15.007 0.267 -36.639 1.00 92.25 473 ALA A O 1
ATOM 3649 N N . GLN A 1 474 ? 12.833 0.808 -36.529 1.00 91.06 474 GLN A N 1
ATOM 3650 C CA . GLN A 1 474 ? 12.518 0.343 -37.880 1.00 91.06 474 GLN A CA 1
ATOM 3651 C C . GLN A 1 474 ? 13.237 1.166 -38.965 1.00 91.06 474 GLN A C 1
ATOM 3653 O O . GLN A 1 474 ? 13.707 0.607 -39.963 1.00 91.06 474 GLN A O 1
ATOM 3658 N N . GLN A 1 475 ? 13.354 2.484 -38.776 1.00 93.00 475 GLN A N 1
ATOM 3659 C CA . GLN A 1 475 ? 14.109 3.358 -39.678 1.00 93.00 475 GLN A CA 1
ATOM 3660 C C . GLN A 1 475 ? 15.604 3.031 -39.671 1.00 93.00 475 GLN A C 1
ATOM 3662 O O . GLN A 1 475 ? 16.191 2.939 -40.748 1.00 93.00 475 GLN A O 1
ATOM 3667 N N . ILE A 1 476 ? 16.198 2.799 -38.495 1.00 93.12 476 ILE A N 1
ATOM 3668 C CA . ILE A 1 476 ? 17.601 2.384 -38.366 1.00 93.12 476 ILE A CA 1
ATOM 3669 C C . ILE A 1 476 ? 17.821 1.070 -39.116 1.00 93.12 476 ILE A C 1
ATOM 3671 O O . ILE A 1 476 ? 18.667 1.032 -40.001 1.00 93.12 476 ILE A O 1
ATOM 3675 N N . ASN A 1 477 ? 17.013 0.033 -38.869 1.00 91.31 477 ASN A N 1
ATOM 3676 C CA . ASN A 1 477 ? 17.163 -1.253 -39.566 1.00 91.31 477 ASN A CA 1
ATOM 3677 C C . ASN A 1 477 ? 17.063 -1.117 -41.096 1.00 91.31 477 ASN A C 1
ATOM 3679 O O . ASN A 1 477 ? 17.846 -1.719 -41.838 1.00 91.31 477 ASN A O 1
ATOM 3683 N N . THR A 1 478 ? 16.144 -0.280 -41.582 1.00 92.75 478 THR A N 1
ATOM 3684 C CA . THR A 1 478 ? 16.003 -0.015 -43.023 1.00 92.75 478 THR A CA 1
ATOM 3685 C C . THR A 1 478 ? 17.232 0.709 -43.585 1.00 92.75 478 THR A C 1
ATOM 3687 O O . THR A 1 478 ? 17.765 0.305 -44.620 1.00 92.75 478 THR A O 1
ATOM 3690 N N . ALA A 1 479 ? 17.712 1.749 -42.898 1.00 93.50 479 ALA A N 1
ATOM 3691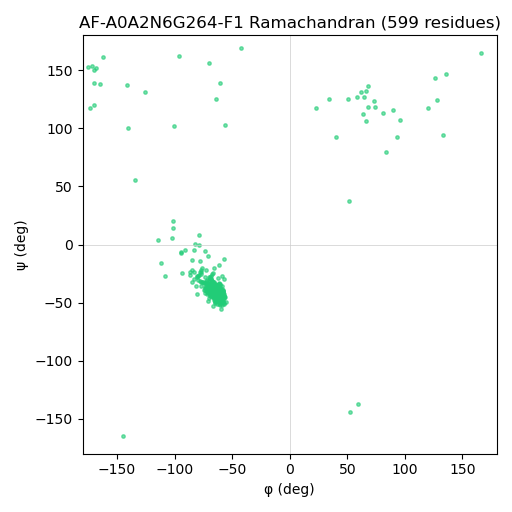 C CA . ALA A 1 479 ? 18.882 2.521 -43.309 1.00 93.50 479 ALA A CA 1
ATOM 3692 C C . ALA A 1 479 ? 20.159 1.668 -43.309 1.00 93.50 479 ALA A C 1
ATOM 3694 O O . ALA A 1 479 ? 20.899 1.685 -44.290 1.00 93.50 479 ALA A O 1
ATOM 3695 N N . THR A 1 480 ? 20.370 0.862 -42.267 1.00 93.38 480 THR A N 1
ATOM 3696 C CA . THR A 1 480 ? 21.488 -0.084 -42.145 1.00 93.38 480 THR A CA 1
ATOM 3697 C C . THR A 1 480 ? 21.480 -1.101 -43.286 1.00 93.38 480 THR A C 1
ATOM 3699 O O . THR A 1 480 ? 22.510 -1.344 -43.915 1.00 93.38 480 THR A O 1
ATOM 3702 N N . THR A 1 481 ? 20.307 -1.637 -43.640 1.00 91.50 481 THR A N 1
ATOM 3703 C CA . THR A 1 481 ? 20.168 -2.585 -44.759 1.00 91.50 481 THR A CA 1
ATOM 3704 C C . THR A 1 481 ? 20.538 -1.950 -46.105 1.00 91.50 481 THR A C 1
ATOM 3706 O O . THR A 1 481 ? 21.271 -2.547 -46.903 1.00 91.50 481 THR A O 1
ATOM 3709 N N . GLU A 1 482 ? 20.064 -0.731 -46.377 1.00 92.25 482 GLU A N 1
ATOM 3710 C CA . GLU A 1 482 ? 20.416 -0.019 -47.612 1.00 92.25 482 GLU A CA 1
ATOM 3711 C C . GLU A 1 482 ? 21.885 0.436 -47.619 1.00 92.25 482 GLU A C 1
ATOM 3713 O O . GLU A 1 482 ? 22.530 0.358 -48.666 1.00 92.25 482 GLU A O 1
ATOM 3718 N N . GLN A 1 483 ? 22.460 0.804 -46.471 1.00 92.62 483 GLN A N 1
ATOM 3719 C CA . GLN A 1 483 ? 23.886 1.116 -46.340 1.00 92.62 483 GLN A CA 1
ATOM 3720 C C . GLN A 1 483 ? 24.761 -0.112 -46.622 1.00 92.62 483 GLN A C 1
ATOM 3722 O O . GLN A 1 483 ? 25.706 -0.004 -47.402 1.00 92.62 483 GLN A O 1
ATOM 3727 N N . ALA A 1 484 ? 24.414 -1.292 -46.095 1.00 91.31 484 ALA A N 1
ATOM 3728 C CA . ALA A 1 484 ? 25.125 -2.542 -46.385 1.00 91.31 484 ALA A CA 1
ATOM 3729 C C . ALA A 1 484 ? 25.119 -2.853 -47.890 1.00 91.31 484 ALA A C 1
ATOM 3731 O O . ALA A 1 484 ? 26.135 -3.208 -48.493 1.00 91.31 484 ALA A O 1
ATOM 3732 N N . LYS A 1 485 ? 23.959 -2.686 -48.534 1.00 91.81 485 LYS A N 1
ATOM 3733 C CA . LYS A 1 485 ? 23.795 -2.876 -49.979 1.00 91.81 485 LYS A CA 1
ATOM 3734 C C . LYS A 1 485 ? 24.576 -1.840 -50.791 1.00 91.81 485 LYS A C 1
ATOM 3736 O O . LYS A 1 485 ? 25.200 -2.213 -51.785 1.00 91.81 485 LYS A O 1
ATOM 3741 N N . GLY A 1 486 ? 24.552 -0.575 -50.378 1.00 92.31 486 GLY A N 1
ATOM 3742 C CA . GLY A 1 486 ? 25.331 0.504 -50.984 1.00 92.31 486 GLY A CA 1
ATOM 3743 C C . GLY A 1 486 ? 26.831 0.247 -50.881 1.00 92.31 486 GLY A C 1
ATOM 3744 O O . GLY A 1 486 ? 27.538 0.360 -51.880 1.00 92.31 486 GLY A O 1
ATOM 3745 N N . ASN A 1 487 ? 27.297 -0.201 -49.715 1.00 93.44 487 ASN A N 1
ATOM 3746 C CA . ASN A 1 487 ? 28.696 -0.531 -49.482 1.00 93.44 487 ASN A CA 1
ATOM 3747 C C . ASN A 1 487 ? 29.178 -1.695 -50.358 1.00 93.44 487 ASN A C 1
ATOM 3749 O O . ASN A 1 487 ? 30.235 -1.602 -50.972 1.00 93.44 487 ASN A O 1
ATOM 3753 N N . ARG A 1 488 ? 28.375 -2.761 -50.498 1.00 89.81 488 ARG A N 1
ATOM 3754 C CA . ARG A 1 488 ? 28.700 -3.878 -51.405 1.00 89.81 488 ARG A CA 1
ATOM 3755 C C . ARG A 1 488 ? 28.875 -3.417 -52.852 1.00 89.81 488 ARG A C 1
ATOM 3757 O O . ARG A 1 488 ? 29.846 -3.796 -53.496 1.00 89.81 488 ARG A O 1
ATOM 3764 N N . LYS A 1 489 ? 27.966 -2.570 -53.348 1.00 91.69 489 LYS A N 1
ATOM 3765 C CA . LYS A 1 489 ? 28.074 -1.991 -54.699 1.00 91.69 489 LYS A CA 1
ATOM 3766 C C . LYS A 1 489 ? 29.290 -1.076 -54.841 1.00 91.69 489 LYS A C 1
ATOM 3768 O O . LYS A 1 489 ? 29.933 -1.063 -55.886 1.00 91.69 489 LYS A O 1
ATOM 3773 N N . TYR A 1 490 ? 29.595 -0.301 -53.804 1.00 91.25 490 TYR A N 1
ATOM 3774 C CA . TYR A 1 490 ? 30.776 0.553 -53.782 1.00 91.25 490 TYR A CA 1
ATOM 3775 C C . TYR A 1 490 ? 32.061 -0.277 -53.874 1.00 91.25 490 TYR A C 1
ATOM 3777 O O . TYR A 1 490 ? 32.917 0.031 -54.699 1.00 91.25 490 TYR A O 1
ATOM 3785 N N . LEU A 1 491 ? 32.161 -1.357 -53.094 1.00 91.50 491 LEU A N 1
ATOM 3786 C CA . LEU A 1 491 ? 33.293 -2.280 -53.129 1.00 91.50 491 LEU A CA 1
ATOM 3787 C C . LEU A 1 491 ? 33.460 -2.928 -54.510 1.00 91.50 491 LEU A C 1
ATOM 3789 O O . LEU A 1 491 ? 34.563 -2.940 -55.047 1.00 91.50 491 LEU A O 1
ATOM 3793 N N . GLU A 1 492 ? 32.367 -3.403 -55.112 1.00 91.50 492 GLU A N 1
ATOM 3794 C CA . GLU A 1 492 ? 32.366 -3.949 -56.477 1.00 91.50 492 GLU A CA 1
ATOM 3795 C C . GLU A 1 492 ? 32.901 -2.927 -57.498 1.00 91.50 492 GLU A C 1
ATOM 3797 O O . GLU A 1 492 ? 33.738 -3.260 -58.337 1.00 91.50 492 GLU A O 1
ATOM 3802 N N . SER A 1 493 ? 32.491 -1.658 -57.386 1.00 91.56 493 SER A N 1
ATOM 3803 C CA . SER A 1 493 ? 33.012 -0.578 -58.233 1.00 91.56 493 SER A CA 1
ATOM 3804 C C . SER A 1 493 ? 34.505 -0.326 -58.016 1.00 91.56 493 SER A C 1
ATOM 3806 O O . SER A 1 493 ? 35.218 -0.125 -58.992 1.00 91.56 493 SER A O 1
ATOM 3808 N N . VAL A 1 494 ? 34.986 -0.335 -56.767 1.00 91.06 494 VAL A N 1
ATOM 3809 C CA . VAL A 1 494 ? 36.412 -0.132 -56.443 1.00 91.06 494 VAL A CA 1
ATOM 3810 C C . VAL A 1 494 ? 37.272 -1.245 -57.040 1.00 91.06 494 VAL A C 1
ATOM 3812 O O . VAL A 1 494 ? 38.319 -0.962 -57.621 1.00 91.06 494 VAL A O 1
ATOM 3815 N N . VAL A 1 495 ? 36.824 -2.499 -56.930 1.00 89.31 495 VAL A N 1
ATOM 3816 C CA . VAL A 1 495 ? 37.522 -3.656 -57.511 1.00 89.31 495 VAL A CA 1
ATOM 3817 C C . VAL A 1 495 ? 37.588 -3.534 -59.034 1.00 89.31 495 VAL A C 1
ATOM 3819 O O . VAL A 1 495 ? 38.669 -3.654 -59.605 1.00 89.31 495 VAL A O 1
ATOM 3822 N N . ASN A 1 496 ? 36.472 -3.199 -59.686 1.00 90.19 496 ASN A N 1
ATOM 3823 C CA . ASN A 1 496 ? 36.417 -2.993 -61.136 1.00 90.19 496 ASN A CA 1
ATOM 3824 C C . ASN A 1 496 ? 37.298 -1.817 -61.610 1.00 90.19 496 ASN A C 1
ATOM 3826 O O . ASN A 1 496 ? 37.963 -1.915 -62.640 1.00 90.19 496 ASN A O 1
ATOM 3830 N N . ASP A 1 497 ? 37.331 -0.704 -60.868 1.00 87.19 497 ASP A N 1
ATOM 3831 C CA . ASP A 1 497 ? 38.215 0.431 -61.171 1.00 87.19 497 ASP A CA 1
ATOM 3832 C C . ASP A 1 497 ? 39.691 0.013 -61.086 1.00 87.19 497 ASP A C 1
ATOM 3834 O O . ASP A 1 497 ? 40.485 0.364 -61.960 1.00 87.19 497 ASP A O 1
ATOM 3838 N N . ASN A 1 498 ? 40.053 -0.780 -60.072 1.00 88.75 498 ASN A N 1
ATOM 3839 C CA . ASN A 1 498 ? 41.409 -1.296 -59.903 1.00 88.75 498 ASN A CA 1
ATOM 3840 C C . ASN A 1 498 ? 41.806 -2.274 -61.025 1.00 88.75 498 ASN A C 1
ATOM 3842 O O . ASN A 1 498 ? 42.920 -2.193 -61.540 1.00 88.75 498 ASN A O 1
ATOM 3846 N N . GLU A 1 499 ? 40.900 -3.156 -61.457 1.00 88.88 499 GLU A N 1
ATOM 3847 C CA . GLU A 1 499 ? 41.126 -4.041 -62.612 1.00 88.88 499 GLU A CA 1
ATOM 3848 C C . GLU A 1 499 ? 41.373 -3.241 -63.900 1.00 88.88 499 GLU A C 1
ATOM 3850 O O . GLU A 1 499 ? 42.335 -3.500 -64.626 1.00 88.88 499 GLU A O 1
ATOM 3855 N N . LYS A 1 500 ? 40.561 -2.210 -64.166 1.00 88.25 500 LYS A N 1
ATOM 3856 C CA . LYS A 1 500 ? 40.758 -1.319 -65.322 1.00 88.25 500 LYS A CA 1
ATOM 3857 C C . LYS A 1 500 ? 42.067 -0.542 -65.244 1.00 88.25 500 LYS A C 1
ATOM 3859 O O . LYS A 1 500 ? 42.726 -0.366 -66.267 1.00 88.25 500 LYS A O 1
ATOM 3864 N N . ALA A 1 501 ? 42.450 -0.088 -64.053 1.00 89.19 501 ALA A N 1
ATOM 3865 C CA . ALA A 1 501 ? 43.722 0.585 -63.829 1.00 89.19 501 ALA A CA 1
ATOM 3866 C C . ALA A 1 501 ? 44.899 -0.342 -64.188 1.00 89.19 501 ALA A C 1
ATOM 3868 O O . ALA A 1 501 ? 45.799 0.073 -64.915 1.00 89.19 501 ALA A O 1
ATOM 3869 N N . GLN A 1 502 ? 44.858 -1.620 -63.789 1.00 87.44 502 GLN A N 1
ATOM 3870 C CA . GLN A 1 502 ? 45.881 -2.602 -64.180 1.00 87.44 502 GLN A CA 1
ATOM 3871 C C . GLN A 1 502 ? 45.952 -2.805 -65.700 1.00 87.44 502 GLN A C 1
ATOM 3873 O O . GLN A 1 502 ? 47.042 -2.761 -66.267 1.00 87.44 502 GLN A O 1
ATOM 3878 N N . LEU A 1 503 ? 44.808 -2.924 -66.381 1.00 89.75 503 LEU A N 1
ATOM 3879 C CA . LEU A 1 503 ? 44.778 -3.025 -67.847 1.00 89.75 503 LEU A CA 1
ATOM 3880 C C . LEU A 1 503 ? 45.374 -1.781 -68.531 1.00 89.75 503 LEU A C 1
ATOM 3882 O O . LEU A 1 503 ? 46.107 -1.899 -69.514 1.00 89.75 503 LEU A O 1
ATOM 3886 N N . LEU A 1 504 ? 45.103 -0.582 -68.004 1.00 89.06 504 LEU A N 1
ATOM 3887 C CA . LEU A 1 504 ? 45.710 0.660 -68.496 1.00 89.06 504 LEU A CA 1
ATOM 3888 C C . LEU A 1 504 ? 47.226 0.684 -68.277 1.00 89.06 504 LEU A C 1
ATOM 3890 O O . LEU A 1 504 ? 47.953 1.145 -69.158 1.00 89.06 504 LEU A O 1
ATOM 3894 N N . LYS A 1 505 ? 47.713 0.160 -67.143 1.00 90.06 505 LYS A N 1
ATOM 3895 C CA . LYS A 1 505 ? 49.152 0.015 -66.878 1.00 90.06 505 LYS A CA 1
ATOM 3896 C C . LYS A 1 505 ? 49.815 -0.863 -67.933 1.00 90.06 505 LYS A C 1
ATOM 3898 O O . LYS A 1 505 ? 50.826 -0.464 -68.506 1.00 90.06 505 LYS A O 1
ATOM 3903 N N . GLU A 1 506 ? 49.244 -2.036 -68.198 1.00 89.94 506 GLU A N 1
ATOM 3904 C CA . GLU A 1 506 ? 49.756 -2.978 -69.198 1.00 89.94 506 GLU A CA 1
ATOM 3905 C C . GLU A 1 506 ? 49.789 -2.347 -70.595 1.00 89.94 506 GLU A C 1
ATOM 3907 O O . GLU A 1 506 ? 50.820 -2.392 -71.270 1.00 89.94 506 GLU A O 1
ATOM 3912 N N . ALA A 1 507 ? 48.706 -1.673 -70.994 1.00 90.00 507 ALA A N 1
ATOM 3913 C CA . ALA A 1 507 ? 48.637 -0.969 -72.270 1.00 90.00 507 ALA A CA 1
ATOM 3914 C C . ALA A 1 507 ? 49.683 0.158 -72.376 1.00 90.00 507 ALA A C 1
ATOM 3916 O O . ALA A 1 507 ? 50.347 0.282 -73.405 1.00 90.00 507 ALA A O 1
ATOM 3917 N N . ALA A 1 508 ? 49.880 0.957 -71.321 1.00 90.38 508 ALA A N 1
ATOM 3918 C CA . ALA A 1 508 ? 50.880 2.027 -71.300 1.00 90.38 508 ALA A CA 1
ATOM 3919 C C . ALA A 1 508 ? 52.317 1.483 -71.383 1.00 90.38 508 ALA A C 1
ATOM 3921 O O . ALA A 1 508 ? 53.139 2.027 -72.122 1.00 90.38 508 ALA A O 1
ATOM 3922 N N . ILE A 1 509 ? 52.616 0.378 -70.687 1.00 90.88 509 ILE A N 1
ATOM 3923 C CA . ILE A 1 509 ? 53.906 -0.323 -70.799 1.00 90.88 509 ILE A CA 1
ATOM 3924 C C . ILE A 1 509 ? 54.119 -0.813 -72.234 1.00 90.88 509 ILE A C 1
ATOM 3926 O O . ILE A 1 509 ? 55.194 -0.614 -72.799 1.00 90.88 509 ILE A O 1
ATOM 3930 N N . GLN A 1 510 ? 53.098 -1.403 -72.856 1.00 90.50 510 GLN A N 1
ATOM 3931 C CA . GLN A 1 510 ? 53.186 -1.869 -74.237 1.00 90.50 510 GLN A CA 1
ATOM 3932 C C . GLN A 1 510 ? 53.435 -0.715 -75.224 1.00 90.50 510 GLN A C 1
ATOM 3934 O O . GLN A 1 510 ? 54.242 -0.852 -76.142 1.00 90.50 510 GLN A O 1
ATOM 3939 N N . GLN A 1 511 ? 52.809 0.446 -75.016 1.00 90.25 511 GLN A N 1
ATOM 3940 C CA . GLN A 1 511 ? 53.053 1.637 -75.836 1.00 90.25 511 GLN A CA 1
ATOM 3941 C C . GLN A 1 511 ? 54.467 2.207 -75.666 1.00 90.25 511 GLN A C 1
ATOM 3943 O O . GLN A 1 511 ? 55.043 2.692 -76.638 1.00 90.25 511 GLN A O 1
ATOM 3948 N N . LEU A 1 512 ? 55.068 2.102 -74.475 1.00 90.00 512 LEU A N 1
ATOM 3949 C CA . LEU A 1 512 ? 56.482 2.446 -74.282 1.00 90.00 512 LEU A CA 1
ATOM 3950 C C . LEU A 1 512 ? 57.407 1.537 -75.096 1.00 90.00 512 LEU A C 1
ATOM 3952 O O . LEU A 1 512 ? 58.357 2.033 -75.696 1.00 90.00 512 LEU A O 1
ATOM 3956 N N . VAL A 1 513 ? 57.104 0.236 -75.165 1.00 89.62 513 VAL A N 1
ATOM 3957 C CA . VAL A 1 513 ? 57.855 -0.717 -76.001 1.00 89.62 513 VAL A CA 1
ATOM 3958 C C . VAL A 1 513 ? 57.738 -0.354 -77.485 1.00 89.62 513 VAL A C 1
ATOM 3960 O O . VAL A 1 513 ? 58.747 -0.340 -78.187 1.00 89.62 513 VAL A O 1
ATOM 3963 N N . TYR A 1 514 ? 56.542 -0.001 -77.969 1.00 87.00 514 TYR A N 1
ATOM 3964 C CA . TYR A 1 514 ? 56.376 0.471 -79.350 1.00 87.00 514 TYR A CA 1
ATOM 3965 C C . TYR A 1 514 ? 57.107 1.792 -79.613 1.00 87.00 514 TYR A C 1
ATOM 3967 O O . TYR A 1 514 ? 57.728 1.946 -80.662 1.00 87.00 514 TYR A O 1
ATOM 3975 N N . GLY A 1 515 ? 57.078 2.731 -78.665 1.00 87.12 515 GLY A N 1
ATOM 3976 C CA . GLY A 1 515 ? 57.820 3.988 -78.765 1.00 87.12 515 GLY A CA 1
ATOM 3977 C C . GLY A 1 515 ? 59.332 3.775 -78.893 1.00 87.12 515 GLY A C 1
ATOM 3978 O O . GLY A 1 515 ? 59.974 4.446 -79.700 1.00 87.12 515 GLY A O 1
ATOM 3979 N N . ASP A 1 516 ? 59.889 2.807 -78.159 1.00 86.75 516 ASP A N 1
ATOM 3980 C CA . ASP A 1 516 ? 61.306 2.432 -78.254 1.00 86.75 516 ASP A CA 1
ATOM 3981 C C . ASP A 1 516 ? 61.646 1.831 -79.628 1.00 86.75 516 ASP A C 1
ATOM 3983 O O . ASP A 1 516 ? 62.605 2.253 -80.270 1.00 86.75 516 ASP A O 1
ATOM 3987 N N . GLN A 1 517 ? 60.791 0.946 -80.155 1.00 87.31 517 GLN A N 1
ATOM 3988 C CA . GLN A 1 517 ? 60.946 0.399 -81.511 1.00 87.31 517 GLN A CA 1
ATOM 3989 C C . GLN A 1 517 ? 60.912 1.484 -82.594 1.00 87.31 517 GLN A C 1
ATOM 3991 O O . GLN A 1 517 ? 61.723 1.456 -83.520 1.00 87.31 517 GLN A O 1
ATOM 3996 N N . VAL A 1 518 ? 60.000 2.458 -82.476 1.00 86.62 518 VAL A N 1
ATOM 3997 C CA . VAL A 1 518 ? 59.944 3.613 -83.385 1.00 86.62 518 VAL A CA 1
ATOM 3998 C C . VAL A 1 518 ? 61.238 4.416 -83.296 1.00 86.62 518 VAL A C 1
ATOM 4000 O O . VAL A 1 518 ? 61.796 4.772 -84.329 1.00 86.62 518 VAL A O 1
ATOM 4003 N N . LYS A 1 519 ? 61.762 4.659 -82.090 1.00 85.81 519 LYS A N 1
ATOM 4004 C CA . LYS A 1 519 ? 63.029 5.376 -81.893 1.00 85.81 519 LYS A CA 1
ATOM 4005 C C . LYS A 1 519 ? 64.213 4.656 -82.546 1.00 85.81 519 LYS A C 1
ATOM 4007 O O . LYS A 1 519 ? 65.012 5.306 -83.224 1.00 85.81 519 LYS A O 1
ATOM 4012 N N . THR A 1 520 ? 64.320 3.337 -82.389 1.00 86.31 520 THR A N 1
ATOM 4013 C CA . THR A 1 520 ? 65.344 2.526 -83.068 1.00 86.31 520 THR A CA 1
ATOM 4014 C C . THR A 1 520 ? 65.210 2.632 -84.586 1.00 86.31 520 THR A C 1
ATOM 4016 O O . THR A 1 520 ? 66.179 2.981 -85.255 1.00 86.31 520 THR A O 1
ATOM 4019 N N . PHE A 1 521 ? 64.002 2.444 -85.126 1.00 86.75 521 PHE A N 1
ATOM 4020 C CA . PHE A 1 521 ? 63.741 2.536 -86.566 1.00 86.75 521 PHE A CA 1
ATOM 4021 C C . PHE A 1 521 ? 64.074 3.920 -87.149 1.00 86.75 521 PHE A C 1
ATOM 4023 O O . PHE A 1 521 ? 64.692 4.026 -88.209 1.00 86.75 521 PHE A O 1
ATOM 4030 N N . VAL A 1 522 ? 63.689 4.990 -86.447 1.00 87.50 522 VAL A N 1
ATOM 4031 C CA . VAL A 1 522 ? 63.997 6.381 -86.812 1.00 87.50 522 VAL A CA 1
ATOM 4032 C C . VAL A 1 522 ? 65.511 6.610 -86.850 1.00 87.50 522 VAL A C 1
ATOM 4034 O O . VAL A 1 522 ? 66.004 7.268 -87.767 1.00 87.50 522 VAL A O 1
ATOM 4037 N N . THR A 1 523 ? 66.249 6.051 -85.885 1.00 85.50 523 THR A N 1
ATOM 4038 C CA . THR A 1 523 ? 67.713 6.173 -85.798 1.00 85.50 523 THR A CA 1
ATOM 4039 C C . THR A 1 523 ? 68.386 5.455 -86.968 1.00 85.50 523 THR A C 1
ATOM 4041 O O . THR A 1 523 ? 69.125 6.087 -87.720 1.00 85.50 523 THR A O 1
ATOM 4044 N N . GLU A 1 524 ? 68.056 4.180 -87.192 1.00 86.44 524 GLU A N 1
ATOM 4045 C CA . GLU A 1 524 ? 68.594 3.378 -88.302 1.00 86.44 524 GLU A CA 1
ATOM 4046 C C . GLU A 1 524 ? 68.286 4.008 -89.670 1.00 86.44 524 GLU A C 1
ATOM 4048 O O . GLU A 1 524 ? 69.151 4.090 -90.541 1.00 86.44 524 GLU A O 1
ATOM 4053 N N . THR A 1 525 ?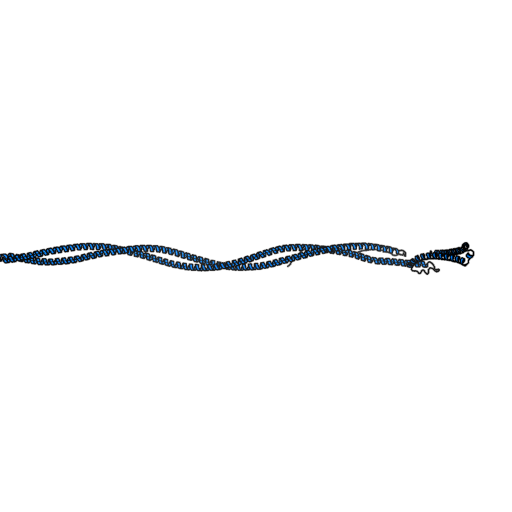 67.065 4.517 -89.861 1.00 84.62 525 THR A N 1
ATOM 4054 C CA . THR A 1 525 ? 66.669 5.140 -91.134 1.00 84.62 525 THR A CA 1
ATOM 4055 C C . THR A 1 525 ? 67.365 6.485 -91.347 1.00 84.62 525 THR A C 1
ATOM 4057 O O . THR A 1 525 ? 67.779 6.789 -92.465 1.00 84.62 525 THR A O 1
ATOM 4060 N N . SER A 1 526 ? 67.553 7.279 -90.287 1.00 86.38 526 SER A N 1
ATOM 4061 C CA . SER A 1 526 ? 68.283 8.552 -90.373 1.00 86.38 526 SER A CA 1
ATOM 4062 C C . SER A 1 526 ? 69.751 8.339 -90.751 1.00 86.38 526 SER A C 1
ATOM 4064 O O . SER A 1 526 ? 70.283 9.107 -91.549 1.00 86.38 526 SER A O 1
ATOM 4066 N N . GLU A 1 527 ? 70.395 7.277 -90.252 1.00 85.06 527 GLU A N 1
ATOM 4067 C CA . GLU A 1 527 ? 71.763 6.908 -90.649 1.00 85.06 527 GLU A CA 1
ATOM 4068 C C . GLU A 1 527 ? 71.854 6.571 -92.147 1.00 85.06 527 GLU A C 1
ATOM 4070 O O . GLU A 1 527 ? 72.763 7.043 -92.836 1.00 85.06 527 GLU A O 1
ATOM 4075 N N . VAL A 1 528 ? 70.881 5.820 -92.678 1.00 85.62 528 VAL A N 1
ATOM 4076 C CA . VAL A 1 528 ? 70.802 5.498 -94.115 1.00 85.62 528 VAL A CA 1
ATOM 4077 C C . VAL A 1 528 ? 70.571 6.753 -94.959 1.00 85.62 528 VAL A C 1
ATOM 4079 O O . VAL A 1 528 ? 71.245 6.949 -95.970 1.00 85.62 528 VAL A O 1
ATOM 4082 N N . LEU A 1 529 ? 69.648 7.628 -94.555 1.00 86.56 529 LEU A N 1
ATOM 4083 C CA . LEU A 1 529 ? 69.375 8.875 -95.276 1.00 86.56 529 LEU A CA 1
ATOM 4084 C C . LEU A 1 529 ? 70.575 9.823 -95.251 1.00 86.56 529 LEU A C 1
ATOM 4086 O O . LEU A 1 529 ? 70.881 10.441 -96.271 1.00 86.56 529 LEU A O 1
ATOM 4090 N N . GLN A 1 530 ? 71.294 9.891 -94.130 1.00 84.25 530 GLN A N 1
ATOM 4091 C CA . GLN A 1 530 ? 72.524 10.670 -94.025 1.00 84.25 530 GLN A CA 1
ATOM 4092 C C . GLN A 1 530 ? 73.598 10.123 -94.970 1.00 84.25 530 GLN A C 1
ATOM 4094 O O . GLN A 1 530 ? 74.266 10.891 -95.663 1.00 84.25 530 GLN A O 1
ATOM 4099 N N . HIS A 1 531 ? 73.739 8.798 -95.049 1.00 85.19 531 HIS A N 1
ATOM 4100 C CA . HIS A 1 531 ? 74.646 8.156 -95.995 1.00 85.19 531 HIS A CA 1
ATOM 4101 C C . HIS A 1 531 ? 74.269 8.454 -97.457 1.00 85.19 531 HIS A C 1
ATOM 4103 O O . HIS A 1 531 ? 75.139 8.796 -98.262 1.00 85.19 531 HIS A O 1
ATOM 4109 N N . ASN A 1 532 ? 72.978 8.395 -97.797 1.00 84.88 532 ASN A N 1
ATOM 4110 C CA . ASN A 1 532 ? 72.491 8.719 -99.138 1.00 84.88 532 ASN A CA 1
ATOM 4111 C C . ASN A 1 532 ? 72.686 10.202 -99.486 1.00 84.88 532 ASN A C 1
ATOM 4113 O O . ASN A 1 532 ? 73.057 10.505 -100.616 1.00 84.88 532 ASN A O 1
ATOM 4117 N N . SER A 1 533 ? 72.479 11.120 -98.534 1.00 84.50 533 SER A N 1
ATOM 4118 C CA . SER A 1 533 ? 72.762 12.550 -98.720 1.00 84.50 533 SER A CA 1
ATOM 4119 C C . SER A 1 533 ? 74.243 12.781 -99.015 1.00 84.50 533 SER A C 1
ATOM 4121 O O . SER A 1 533 ? 74.567 13.425 -100.003 1.00 84.50 533 SER A O 1
ATOM 4123 N N . ASN A 1 534 ? 75.140 12.178 -98.227 1.00 83.69 534 ASN A N 1
ATOM 4124 C CA . ASN A 1 534 ? 76.584 12.295 -98.450 1.00 83.69 534 ASN A CA 1
ATOM 4125 C C . ASN A 1 534 ? 77.002 11.722 -99.819 1.00 83.69 534 ASN A C 1
ATOM 4127 O O . ASN A 1 534 ? 77.893 12.254 -100.474 1.00 83.69 534 ASN A O 1
ATOM 4131 N N . THR A 1 535 ? 76.358 10.636 -100.259 1.00 82.50 535 THR A N 1
ATOM 4132 C CA . THR A 1 535 ? 76.603 10.032 -101.580 1.00 82.50 535 THR A CA 1
ATOM 4133 C C . THR A 1 535 ? 76.090 10.925 -102.713 1.00 82.50 535 THR A C 1
ATOM 4135 O O . THR A 1 535 ? 76.736 11.036 -103.752 1.00 82.50 535 THR A O 1
ATOM 4138 N N . ALA A 1 536 ? 74.943 11.583 -102.527 1.00 82.19 536 ALA A N 1
ATOM 4139 C CA . ALA A 1 536 ? 74.413 12.551 -103.483 1.00 82.19 536 ALA A CA 1
ATOM 4140 C C . ALA A 1 536 ? 75.320 13.789 -103.600 1.00 82.19 536 ALA A C 1
ATOM 4142 O O . ALA A 1 536 ? 75.596 14.221 -104.717 1.00 82.19 536 ALA A O 1
ATOM 4143 N N . ASP A 1 537 ? 75.857 14.293 -102.484 1.00 81.25 537 ASP A N 1
ATOM 4144 C CA . ASP A 1 537 ? 76.837 15.389 -102.476 1.00 81.25 537 ASP A CA 1
ATOM 4145 C C . ASP A 1 537 ? 78.122 15.020 -103.245 1.00 81.25 537 ASP A C 1
ATOM 4147 O O . ASP A 1 537 ? 78.646 15.828 -104.015 1.00 81.25 537 ASP A O 1
ATOM 4151 N N . ASP A 1 538 ? 78.606 13.781 -103.096 1.00 81.00 538 ASP A N 1
ATOM 4152 C CA . ASP A 1 538 ? 79.760 13.275 -103.853 1.00 81.00 538 ASP A CA 1
ATOM 4153 C C . ASP A 1 538 ? 79.459 13.166 -105.360 1.00 81.00 538 ASP A C 1
ATOM 4155 O O . ASP A 1 538 ? 80.283 13.546 -106.194 1.00 81.00 538 ASP A O 1
ATOM 4159 N N . LEU A 1 539 ? 78.249 12.731 -105.733 1.00 78.75 539 LEU A N 1
ATOM 4160 C CA . LEU A 1 539 ? 77.804 12.709 -107.131 1.00 78.75 539 LEU A CA 1
ATOM 4161 C C . LEU A 1 539 ? 77.742 14.115 -107.740 1.00 78.75 539 LEU A C 1
ATOM 4163 O O . LEU A 1 539 ? 78.211 14.292 -108.864 1.00 78.75 539 LEU A O 1
ATOM 4167 N N . ILE A 1 540 ? 77.222 15.111 -107.013 1.00 79.75 540 ILE A N 1
ATOM 4168 C CA . ILE A 1 540 ? 77.211 16.519 -107.452 1.00 79.75 540 ILE A CA 1
ATOM 4169 C C . ILE A 1 540 ? 78.645 16.990 -107.734 1.00 79.75 540 ILE A C 1
ATOM 4171 O O . ILE A 1 540 ? 78.917 17.568 -108.789 1.00 79.75 540 ILE A O 1
ATOM 4175 N N . ALA A 1 541 ? 79.591 16.686 -106.838 1.00 78.31 541 ALA A N 1
ATOM 4176 C CA . ALA A 1 541 ? 80.996 17.045 -107.021 1.00 78.31 541 ALA A CA 1
ATOM 4177 C C . ALA A 1 541 ? 81.618 16.380 -108.267 1.00 78.31 541 ALA A C 1
ATOM 4179 O O . ALA A 1 541 ? 82.290 17.048 -109.056 1.00 78.31 541 ALA A O 1
ATOM 4180 N N . GLN A 1 542 ? 81.351 15.089 -108.494 1.00 76.25 542 GLN A N 1
ATOM 4181 C CA . GLN A 1 542 ? 81.841 14.369 -109.677 1.00 76.25 542 GLN A CA 1
ATOM 4182 C C . GLN A 1 542 ? 81.214 14.880 -110.990 1.00 76.25 542 GLN A C 1
ATOM 4184 O O . GLN A 1 542 ? 81.897 14.963 -112.015 1.00 76.25 542 GLN A O 1
ATOM 4189 N N . ILE A 1 543 ? 79.928 15.253 -110.980 1.00 76.81 543 ILE A N 1
ATOM 4190 C CA . ILE A 1 543 ? 79.236 15.839 -112.140 1.00 76.81 543 ILE A CA 1
ATOM 4191 C C . ILE A 1 543 ? 79.837 17.205 -112.500 1.00 76.81 543 ILE A C 1
ATOM 4193 O O . ILE A 1 543 ? 80.058 17.478 -113.683 1.00 76.81 543 ILE A O 1
ATOM 4197 N N . ALA A 1 544 ? 80.168 18.032 -111.504 1.00 73.69 544 ALA A N 1
ATOM 4198 C CA . ALA A 1 544 ? 80.830 19.318 -111.721 1.00 73.69 544 ALA A CA 1
ATOM 4199 C C . ALA A 1 544 ? 82.206 19.159 -112.403 1.00 73.69 544 ALA A C 1
ATOM 4201 O O . ALA A 1 544 ? 82.542 19.916 -113.321 1.00 73.69 544 ALA A O 1
ATOM 4202 N N . ASP A 1 545 ? 82.977 18.135 -112.024 1.00 74.44 545 ASP A N 1
ATOM 4203 C CA . ASP A 1 545 ? 84.259 17.817 -112.665 1.00 74.44 545 ASP A CA 1
ATOM 4204 C C . ASP A 1 545 ? 84.095 17.352 -114.126 1.00 74.44 545 ASP A C 1
ATOM 4206 O O . ASP A 1 545 ? 84.882 17.741 -115.000 1.00 74.44 545 ASP A O 1
ATOM 4210 N N . ALA A 1 546 ? 83.052 16.573 -114.428 1.00 66.75 546 ALA A N 1
ATOM 4211 C CA . ALA A 1 546 ? 82.740 16.125 -115.788 1.00 66.75 546 ALA A CA 1
ATOM 4212 C C . ALA A 1 546 ? 82.280 17.276 -116.711 1.00 66.75 546 ALA A C 1
ATOM 4214 O O . ALA A 1 546 ? 82.698 17.351 -117.872 1.00 66.75 546 ALA A O 1
ATOM 4215 N N . LEU A 1 547 ? 81.505 18.231 -116.188 1.00 69.56 547 LEU A N 1
ATOM 4216 C CA . LEU A 1 547 ? 81.148 19.475 -116.887 1.00 69.56 547 LEU A CA 1
ATOM 4217 C C . LEU A 1 547 ? 82.393 20.293 -117.253 1.00 69.56 547 LEU A C 1
ATOM 4219 O O . LEU A 1 547 ? 82.534 20.736 -118.394 1.00 69.56 547 LEU A O 1
ATOM 4223 N N . ARG A 1 548 ? 83.355 20.405 -116.329 1.00 70.62 548 ARG A N 1
ATOM 4224 C CA . ARG A 1 548 ? 84.620 21.113 -116.574 1.00 70.62 548 ARG A CA 1
ATOM 4225 C C . ARG A 1 548 ? 85.459 20.467 -117.680 1.00 70.62 548 ARG A C 1
ATOM 4227 O O . ARG A 1 548 ? 86.154 21.165 -118.418 1.00 70.62 548 ARG A O 1
ATOM 4234 N N . LEU A 1 549 ? 85.429 19.137 -117.789 1.00 67.31 549 LEU A N 1
ATOM 4235 C CA . LEU A 1 549 ? 86.076 18.400 -118.880 1.00 67.31 549 LEU A CA 1
ATOM 4236 C C . LEU A 1 549 ? 85.366 18.629 -120.224 1.00 67.31 549 LEU A C 1
ATOM 4238 O O . LEU A 1 549 ? 86.045 18.782 -121.240 1.00 67.31 549 LEU A O 1
ATOM 4242 N N . THR A 1 550 ? 84.035 18.715 -120.218 1.00 66.44 550 THR A N 1
ATOM 4243 C CA . THR A 1 550 ? 83.209 18.941 -121.416 1.00 66.44 550 THR A CA 1
ATOM 4244 C C . THR A 1 550 ? 83.389 20.361 -121.976 1.00 66.44 550 THR A C 1
ATOM 4246 O O . THR A 1 550 ? 83.673 20.508 -123.163 1.00 66.44 550 THR A O 1
ATOM 4249 N N . GLU A 1 551 ? 83.397 21.403 -121.133 1.00 66.56 551 GLU A N 1
ATOM 4250 C CA . GLU A 1 551 ? 83.730 22.785 -121.552 1.00 66.56 551 GLU A CA 1
ATOM 4251 C C . GLU A 1 551 ? 85.139 22.895 -122.158 1.00 66.56 551 GLU A C 1
ATOM 4253 O O . GLU A 1 551 ? 85.407 23.678 -123.076 1.00 66.56 551 GLU A O 1
ATOM 4258 N N . LYS A 1 552 ? 86.084 22.110 -121.630 1.00 67.12 552 LYS A N 1
ATOM 4259 C CA . LYS A 1 552 ? 87.460 22.082 -122.133 1.00 67.12 552 LYS A CA 1
ATOM 4260 C C . LYS A 1 552 ? 87.533 21.460 -123.531 1.00 67.12 552 LYS A C 1
ATOM 4262 O O . LYS A 1 552 ? 88.347 21.904 -124.339 1.00 67.12 552 LYS A O 1
ATOM 4267 N N . LEU A 1 553 ? 86.679 20.473 -123.811 1.00 63.75 553 LEU A N 1
ATOM 4268 C CA . LEU A 1 553 ? 86.538 19.846 -125.124 1.00 63.75 553 LEU A CA 1
ATOM 4269 C C . LEU A 1 553 ? 85.925 20.822 -126.145 1.00 63.75 553 LEU A C 1
ATOM 4271 O O . LEU A 1 553 ? 86.466 20.961 -127.240 1.00 63.75 553 LEU A O 1
ATOM 4275 N N . GLU A 1 554 ? 84.874 21.564 -125.778 1.00 64.00 554 GLU A N 1
ATOM 4276 C CA . GLU A 1 554 ? 84.269 22.591 -126.647 1.00 64.00 554 GLU A CA 1
ATOM 4277 C C . GLU A 1 554 ? 85.260 23.698 -127.041 1.00 64.00 554 GLU A C 1
ATOM 4279 O O . GLU A 1 554 ? 85.302 24.124 -128.200 1.00 64.00 554 GLU A O 1
ATOM 4284 N N . LYS A 1 555 ? 86.111 24.138 -126.102 1.00 64.44 555 LYS A N 1
ATOM 4285 C CA . LYS A 1 555 ? 87.151 25.145 -126.374 1.00 64.44 555 LYS A CA 1
ATOM 4286 C C . LYS A 1 555 ? 88.186 24.695 -127.408 1.00 64.44 555 LYS A C 1
ATOM 4288 O O . LYS A 1 555 ? 88.604 25.514 -128.223 1.00 64.44 555 LYS A O 1
ATOM 4293 N N . GLU A 1 556 ? 88.594 23.428 -127.392 1.00 61.16 556 GLU A N 1
ATOM 4294 C CA . GLU A 1 556 ? 89.536 22.871 -128.380 1.00 61.16 556 GLU A CA 1
ATOM 4295 C C . GLU A 1 556 ? 88.893 22.718 -129.769 1.00 61.16 556 GLU A C 1
ATOM 4297 O O . GLU A 1 556 ? 89.523 22.998 -130.790 1.00 61.16 556 GLU A O 1
ATOM 4302 N N . VAL A 1 557 ? 87.604 22.367 -129.832 1.00 61.34 557 VAL A N 1
ATOM 4303 C CA . VAL A 1 557 ? 86.860 22.267 -131.101 1.00 61.34 557 VAL A CA 1
ATOM 4304 C C . VAL A 1 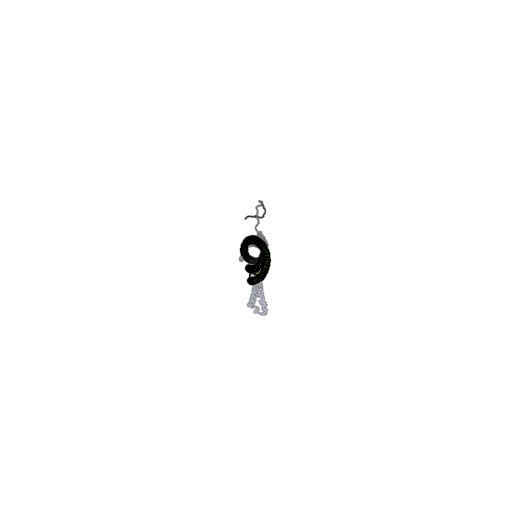557 ? 86.682 23.641 -131.770 1.00 61.34 557 VAL A C 1
ATOM 4306 O O . VAL A 1 557 ? 86.745 23.747 -132.997 1.00 61.34 557 VAL A O 1
ATOM 4309 N N . ALA A 1 558 ? 86.554 24.719 -130.990 1.00 59.81 558 ALA A N 1
ATOM 4310 C CA . ALA A 1 558 ? 86.474 26.086 -131.511 1.00 59.81 558 ALA A CA 1
ATOM 4311 C C . ALA A 1 558 ? 87.777 26.580 -132.186 1.00 59.81 558 ALA A C 1
ATOM 4313 O O . ALA A 1 558 ? 87.718 27.443 -133.066 1.00 59.81 558 ALA A O 1
ATOM 4314 N N . LEU A 1 559 ? 88.947 26.028 -131.833 1.00 57.59 559 LEU A N 1
ATOM 4315 C CA . LEU A 1 559 ? 90.251 26.453 -132.368 1.00 57.59 559 LEU A CA 1
ATOM 4316 C C . LEU A 1 559 ? 90.464 26.073 -133.850 1.00 57.59 559 LEU A C 1
ATOM 4318 O O . LEU A 1 559 ? 91.140 26.800 -134.583 1.00 57.59 559 LEU A O 1
ATOM 4322 N N . PHE A 1 560 ? 89.833 24.992 -134.325 1.00 55.69 560 PHE A N 1
ATOM 4323 C CA . PHE A 1 560 ? 89.940 24.500 -135.710 1.00 55.69 560 PHE A CA 1
ATOM 4324 C C . PHE A 1 560 ? 89.178 25.341 -136.754 1.00 55.69 560 PHE A C 1
ATOM 4326 O O . PHE A 1 560 ? 89.324 25.114 -137.954 1.00 55.69 560 PHE A O 1
ATOM 4333 N N . ARG A 1 561 ? 88.402 26.347 -136.331 1.00 52.91 561 ARG A N 1
ATOM 4334 C CA . ARG A 1 561 ? 87.625 27.238 -137.216 1.00 52.91 561 ARG A CA 1
ATOM 4335 C C . ARG A 1 561 ? 88.421 28.414 -137.816 1.00 52.91 561 ARG A C 1
ATOM 4337 O O . ARG A 1 561 ? 87.859 29.159 -138.608 1.00 52.91 561 ARG A O 1
ATOM 4344 N N . SER A 1 562 ? 89.692 28.621 -137.450 1.00 44.28 562 SER A N 1
ATOM 4345 C CA . SER A 1 562 ? 90.384 29.920 -137.626 1.00 44.28 562 SER A CA 1
ATOM 4346 C C . SER A 1 562 ? 91.352 30.062 -138.824 1.00 44.28 562 SER A C 1
ATOM 4348 O O . SER A 1 562 ? 92.114 31.027 -138.871 1.00 44.28 562 SER A O 1
ATOM 4350 N N . HIS A 1 563 ? 91.339 29.156 -139.812 1.00 36.59 563 HIS A N 1
ATOM 4351 C CA . HIS A 1 563 ? 92.240 29.212 -140.983 1.00 36.59 563 HIS A CA 1
ATOM 4352 C C . HIS A 1 563 ? 91.526 28.957 -142.325 1.00 36.59 563 HIS A C 1
ATOM 4354 O O . HIS A 1 563 ? 91.882 28.056 -143.069 1.00 36.59 563 HIS A O 1
ATOM 4360 N N . ASP A 1 564 ? 90.492 29.740 -142.627 1.00 32.19 564 ASP A N 1
ATOM 4361 C CA . ASP A 1 564 ? 90.170 30.167 -143.996 1.00 32.19 564 ASP A CA 1
ATOM 4362 C C . ASP A 1 564 ? 89.082 31.251 -143.919 1.00 32.19 564 ASP A C 1
ATOM 4364 O O . ASP A 1 564 ? 87.970 30.998 -143.461 1.00 32.19 564 ASP A O 1
ATOM 4368 N N . SER A 1 565 ? 89.395 32.443 -144.436 1.00 27.50 565 SER A N 1
ATOM 4369 C CA . SER A 1 565 ? 88.481 33.580 -144.688 1.00 27.50 565 SER A CA 1
ATOM 4370 C C . SER A 1 565 ? 88.158 34.535 -143.514 1.00 27.50 565 SER A C 1
ATOM 4372 O O . SER A 1 565 ? 87.066 34.537 -142.955 1.00 27.50 565 SER A O 1
ATOM 4374 N N . GLN A 1 566 ? 89.085 35.454 -143.230 1.00 25.44 566 GLN A N 1
ATOM 4375 C CA . GLN A 1 566 ? 88.781 36.895 -143.068 1.00 25.44 566 GLN A CA 1
ATOM 4376 C C . GLN A 1 566 ? 89.075 37.591 -144.424 1.00 25.44 566 GLN A C 1
ATOM 4378 O O . GLN A 1 566 ? 89.841 36.987 -145.183 1.00 25.44 566 GLN A O 1
ATOM 4383 N N . PRO A 1 567 ? 88.592 38.816 -144.773 1.00 36.41 567 PRO A N 1
ATOM 4384 C CA . PRO A 1 567 ? 88.162 39.929 -143.899 1.00 36.41 567 PRO A CA 1
ATOM 4385 C C . PRO A 1 567 ? 86.958 40.780 -144.425 1.00 36.41 567 PRO A C 1
ATOM 4387 O O . PRO A 1 567 ? 86.318 40.419 -145.409 1.00 36.41 567 PRO A O 1
ATOM 4390 N N . VAL A 1 568 ? 86.769 41.965 -143.804 1.00 33.34 568 VAL A N 1
ATOM 4391 C CA . VAL A 1 568 ? 85.997 43.179 -144.203 1.00 33.34 568 VAL A CA 1
ATOM 4392 C C . VAL A 1 568 ? 84.552 43.209 -143.663 1.00 33.34 568 VAL A C 1
ATOM 4394 O O . VAL A 1 568 ? 83.674 42.582 -144.239 1.00 33.34 568 VAL A O 1
ATOM 4397 N N . GLU A 1 569 ? 84.189 43.790 -142.510 1.00 25.34 569 GLU A N 1
ATOM 4398 C CA . GLU A 1 569 ? 84.590 45.015 -141.772 1.00 25.34 569 GLU A CA 1
ATOM 4399 C C . GLU A 1 569 ? 84.061 46.339 -142.385 1.00 25.34 569 GLU A C 1
ATOM 4401 O O . GLU A 1 569 ? 84.425 46.664 -143.510 1.00 25.34 569 GLU A O 1
ATOM 4406 N N . SER A 1 570 ? 83.234 47.060 -141.591 1.00 28.62 570 SER A N 1
ATOM 4407 C CA . SER A 1 570 ? 82.616 48.418 -141.704 1.00 28.62 570 SER A CA 1
ATOM 4408 C C . SER A 1 570 ? 81.074 48.345 -141.687 1.00 28.62 570 SER A C 1
ATOM 4410 O O . SER A 1 570 ? 80.513 47.710 -142.573 1.00 28.62 570 SER A O 1
ATOM 4412 N N . GLU A 1 571 ? 80.285 48.896 -140.759 1.00 31.44 571 GLU A N 1
ATOM 4413 C CA . GLU A 1 571 ? 80.396 50.019 -139.804 1.00 31.44 571 GLU A CA 1
ATOM 4414 C C . GLU A 1 571 ? 79.708 49.615 -138.470 1.00 31.44 571 GLU A C 1
ATOM 4416 O O . GLU A 1 571 ? 78.756 48.835 -138.482 1.00 31.44 571 GLU A O 1
ATOM 4421 N N . ASP A 1 572 ? 80.276 49.903 -137.293 1.00 31.33 572 ASP A N 1
ATOM 4422 C CA . ASP A 1 572 ? 80.179 51.181 -136.546 1.00 31.33 572 ASP A CA 1
ATOM 4423 C C . ASP A 1 572 ? 78.724 51.525 -136.140 1.00 31.33 572 ASP A C 1
ATOM 4425 O O . ASP A 1 572 ? 77.814 51.515 -136.955 1.00 31.33 572 ASP A O 1
ATOM 4429 N N . ASP A 1 573 ? 78.380 51.882 -134.911 1.00 31.75 573 ASP A N 1
ATOM 4430 C CA . ASP A 1 573 ?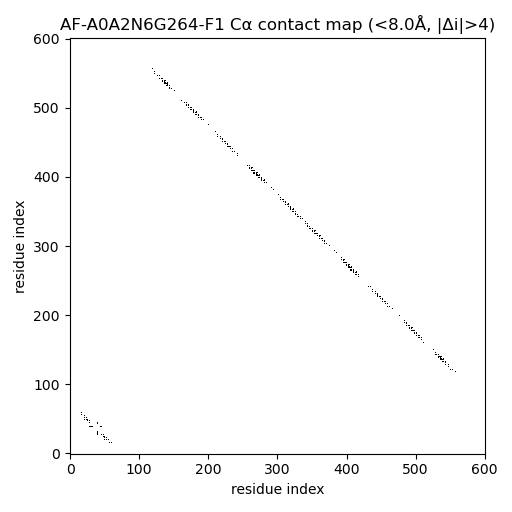 79.132 51.940 -133.676 1.00 31.75 573 ASP A CA 1
ATOM 4431 C C . ASP A 1 573 ? 78.121 52.000 -132.522 1.00 31.75 573 ASP A C 1
ATOM 4433 O O . ASP A 1 573 ? 76.933 52.301 -132.647 1.00 31.75 573 ASP A O 1
ATOM 4437 N N . SER A 1 574 ? 78.695 51.659 -131.393 1.00 29.44 574 SER A N 1
ATOM 4438 C CA . SER A 1 574 ? 78.259 51.565 -130.025 1.00 29.44 574 SER A CA 1
ATOM 4439 C C . SER A 1 574 ? 77.363 52.670 -129.430 1.00 29.44 574 SER A C 1
ATOM 4441 O O . SER A 1 574 ? 77.266 53.803 -129.893 1.00 29.44 574 SER A O 1
ATOM 4443 N N . LYS A 1 575 ? 76.871 52.301 -128.233 1.00 33.50 575 LYS A N 1
ATOM 4444 C CA . LYS A 1 575 ? 76.683 53.129 -127.025 1.00 33.50 575 LYS A CA 1
ATOM 4445 C C . LYS A 1 575 ? 75.299 53.751 -126.776 1.00 33.50 575 LYS A C 1
ATOM 4447 O O . LYS A 1 575 ? 74.980 54.836 -127.236 1.00 33.50 575 LYS A O 1
ATOM 4452 N N . ASN A 1 576 ? 74.620 53.171 -125.781 1.00 31.75 576 ASN A N 1
ATOM 4453 C CA . ASN A 1 576 ? 74.758 53.556 -124.361 1.00 31.75 576 ASN A CA 1
ATOM 4454 C C . ASN A 1 576 ? 73.434 53.899 -123.667 1.00 31.75 576 ASN A C 1
ATOM 4456 O O . ASN A 1 576 ? 72.605 54.630 -124.195 1.00 31.75 576 ASN A O 1
ATOM 4460 N N . SER A 1 577 ? 73.398 53.496 -122.392 1.00 31.30 577 SER A N 1
ATOM 4461 C CA . SER A 1 577 ? 72.502 53.919 -121.309 1.00 31.30 577 SER A CA 1
ATOM 4462 C C . SER A 1 577 ? 71.038 53.501 -121.473 1.00 31.30 577 SER A C 1
ATOM 4464 O O . SER A 1 577 ? 70.473 53.577 -122.548 1.00 31.30 577 SER A O 1
ATOM 4466 N N . GLY A 1 578 ? 70.343 53.017 -120.456 1.00 28.84 578 GLY A N 1
ATOM 4467 C CA . GLY A 1 578 ? 70.548 53.152 -119.025 1.00 28.84 578 GLY A CA 1
ATOM 4468 C C . GLY A 1 578 ? 69.186 53.456 -118.404 1.00 28.84 578 GLY A C 1
ATOM 4469 O O . GLY A 1 578 ? 68.377 54.144 -119.014 1.00 28.84 578 GLY A O 1
ATOM 4470 N N . GLY A 1 579 ? 68.976 52.973 -117.183 1.00 30.34 579 GLY A N 1
ATOM 4471 C CA . GLY A 1 579 ? 67.990 53.540 -116.268 1.00 30.34 579 GLY A CA 1
ATOM 4472 C C . GLY A 1 579 ? 66.577 52.962 -116.342 1.00 30.34 579 GLY A C 1
ATOM 4473 O O . GLY A 1 579 ? 65.825 53.230 -117.268 1.00 30.34 579 GLY A O 1
ATOM 4474 N N . GLY A 1 580 ? 66.175 52.334 -115.238 1.00 29.86 580 GLY A N 1
ATOM 4475 C CA . GLY A 1 580 ? 65.464 53.140 -114.248 1.00 29.86 580 GLY A CA 1
ATOM 4476 C C . GLY A 1 580 ? 64.120 52.591 -113.785 1.00 29.86 580 GLY A C 1
ATOM 4477 O O . GLY A 1 580 ? 63.198 52.440 -114.577 1.00 29.86 580 GLY A O 1
ATOM 4478 N N . GLY A 1 581 ? 64.023 52.429 -112.465 1.00 30.67 581 GLY A N 1
ATOM 4479 C CA . GLY A 1 581 ? 62.789 52.573 -111.696 1.00 30.67 581 GLY A CA 1
ATOM 4480 C C . GLY A 1 581 ? 62.577 51.408 -110.724 1.00 30.67 581 GLY A C 1
ATOM 4481 O O . GLY A 1 581 ? 62.220 50.331 -111.179 1.00 30.67 581 GLY A O 1
ATOM 4482 N N . GLU A 1 582 ? 62.981 51.486 -109.446 1.00 32.28 582 GLU A N 1
ATOM 4483 C CA . GLU A 1 582 ? 62.236 52.147 -108.342 1.00 32.28 582 GLU A CA 1
ATOM 4484 C C . GLU A 1 582 ? 60.916 51.398 -108.028 1.00 32.28 582 GLU A C 1
ATOM 4486 O O . GLU A 1 582 ? 60.176 51.086 -108.948 1.00 32.28 582 GLU A O 1
ATOM 4491 N N . LEU A 1 583 ? 60.505 51.046 -106.804 1.00 34.19 583 LEU A N 1
ATOM 4492 C CA . LEU A 1 583 ? 60.798 51.494 -105.437 1.00 34.19 583 LEU A CA 1
ATOM 4493 C C . LEU A 1 583 ? 60.173 50.486 -104.436 1.00 34.19 583 LEU A C 1
ATOM 4495 O O . LEU A 1 583 ? 59.123 49.921 -104.732 1.00 34.19 583 LEU A O 1
ATOM 4499 N N . SER A 1 584 ? 60.825 50.377 -103.270 1.00 33.81 584 SER A N 1
ATOM 4500 C CA . SER A 1 584 ? 60.310 50.278 -101.879 1.00 33.81 584 SER A CA 1
ATOM 4501 C C . SER A 1 584 ? 59.349 49.144 -101.457 1.00 33.81 584 SER A C 1
ATOM 4503 O O . SER A 1 584 ? 58.357 48.859 -102.116 1.00 33.81 584 SER A O 1
ATOM 4505 N N . GLU A 1 585 ? 59.641 48.375 -100.389 1.00 32.31 585 GLU A N 1
ATOM 4506 C CA . GLU A 1 585 ? 59.580 48.762 -98.949 1.00 32.31 585 GLU A CA 1
ATOM 4507 C C . GLU A 1 585 ? 58.222 49.407 -98.615 1.00 32.31 585 GLU A C 1
ATOM 4509 O O . GLU A 1 585 ? 57.783 50.324 -99.293 1.00 32.31 585 GLU A O 1
ATOM 4514 N N . GLU A 1 586 ? 57.449 48.951 -97.634 1.00 34.56 586 GLU A N 1
ATOM 4515 C CA . GLU A 1 586 ? 57.769 48.937 -96.202 1.00 34.56 586 GLU A CA 1
ATOM 4516 C C . GLU A 1 586 ? 56.610 48.157 -95.523 1.00 34.56 586 GLU A C 1
ATOM 4518 O O . GLU A 1 586 ? 55.444 48.378 -95.848 1.00 34.56 586 GLU A O 1
ATOM 4523 N N . ASN A 1 587 ? 56.885 47.017 -94.879 1.00 32.44 587 ASN A N 1
ATOM 4524 C CA . ASN A 1 587 ? 57.138 46.847 -93.436 1.00 32.44 587 ASN A CA 1
ATOM 4525 C C . ASN A 1 587 ? 55.898 47.095 -92.550 1.00 32.44 587 ASN A C 1
ATOM 4527 O O . ASN A 1 587 ? 55.222 48.109 -92.669 1.00 32.44 587 ASN A O 1
ATOM 4531 N N . LEU A 1 588 ? 55.474 46.055 -91.814 1.00 30.11 588 LEU A N 1
ATOM 4532 C CA . LEU A 1 588 ? 55.835 45.780 -90.402 1.00 30.11 588 LEU A CA 1
ATOM 4533 C C . LEU A 1 588 ? 55.091 46.779 -89.505 1.00 30.11 588 LEU A C 1
ATOM 4535 O O . LEU A 1 588 ? 55.185 47.979 -89.701 1.00 30.11 588 LEU A O 1
ATOM 4539 N N . ASP A 1 589 ? 54.282 46.413 -88.527 1.00 32.25 589 ASP A N 1
ATOM 4540 C CA . ASP A 1 589 ? 54.485 45.550 -87.356 1.00 32.25 589 ASP A CA 1
ATOM 4541 C C . ASP A 1 589 ? 53.228 45.882 -86.481 1.00 32.25 589 ASP A C 1
ATOM 4543 O O . ASP A 1 589 ? 52.554 46.879 -86.739 1.00 32.25 589 ASP A O 1
ATOM 4547 N N . ALA A 1 590 ? 52.757 45.203 -85.442 1.00 31.36 590 ALA A N 1
ATOM 4548 C CA . ALA A 1 590 ? 53.353 44.295 -84.489 1.00 31.36 590 ALA A CA 1
ATOM 4549 C C . ALA A 1 590 ? 52.228 43.662 -83.632 1.00 31.36 590 ALA A C 1
ATOM 4551 O O . ALA A 1 590 ? 51.188 44.274 -83.396 1.00 31.36 590 ALA A O 1
ATOM 4552 N N . GLN A 1 591 ? 52.540 42.462 -83.137 1.00 30.59 591 GLN A N 1
ATOM 4553 C CA . GLN A 1 591 ? 52.378 41.966 -81.757 1.00 30.59 591 GLN A CA 1
ATOM 4554 C C . GLN A 1 591 ? 50.991 41.805 -81.099 1.00 30.59 591 GLN A C 1
ATOM 4556 O O . GLN A 1 591 ? 50.303 42.750 -80.740 1.00 30.59 591 GLN A O 1
ATOM 4561 N N . LEU A 1 592 ? 50.677 40.519 -80.880 1.00 35.09 592 LEU A N 1
ATOM 4562 C CA . LEU A 1 592 ? 50.481 39.849 -79.580 1.00 35.09 592 LEU A CA 1
ATOM 4563 C C . LEU A 1 592 ? 50.117 40.708 -78.357 1.00 35.09 592 LEU A C 1
ATOM 4565 O O . LEU A 1 592 ? 50.953 41.449 -77.861 1.00 35.09 592 LEU A O 1
ATOM 4569 N N . ASP A 1 593 ? 48.926 40.434 -77.827 1.00 31.84 593 ASP A N 1
ATOM 4570 C CA . ASP A 1 593 ? 48.512 40.396 -76.412 1.00 31.84 593 ASP A CA 1
ATOM 4571 C C . ASP A 1 593 ? 47.049 39.906 -76.427 1.00 31.84 593 ASP A C 1
ATOM 4573 O O . ASP A 1 593 ? 46.334 40.124 -77.401 1.00 31.84 593 ASP A O 1
ATOM 4577 N N . GLU A 1 594 ? 46.442 39.256 -75.448 1.00 31.94 594 GLU A N 1
ATOM 4578 C CA . GLU A 1 594 ? 46.824 38.500 -74.265 1.00 31.94 594 GLU A CA 1
ATOM 4579 C C . GLU A 1 594 ? 45.494 37.827 -73.840 1.00 31.94 594 GLU A C 1
ATOM 4581 O O . GLU A 1 594 ? 44.407 38.319 -74.140 1.00 31.94 594 GLU A O 1
ATOM 4586 N N . PHE A 1 595 ? 45.595 36.677 -73.185 1.00 31.91 595 PHE A N 1
ATOM 4587 C CA . PHE A 1 595 ? 44.730 36.189 -72.104 1.00 31.91 595 PHE A CA 1
ATOM 4588 C C . PHE A 1 595 ? 43.206 36.507 -72.043 1.00 31.91 595 PHE A C 1
ATOM 4590 O O . PHE A 1 595 ? 42.765 37.629 -71.837 1.00 31.91 595 PHE A O 1
ATOM 4597 N N . PHE A 1 596 ? 42.446 35.404 -71.947 1.00 36.94 596 PHE A N 1
ATOM 4598 C CA . PHE A 1 596 ? 41.199 35.206 -71.183 1.00 36.94 596 PHE A CA 1
ATOM 4599 C C . PHE A 1 596 ? 39.931 35.982 -71.583 1.00 36.94 596 PHE A C 1
ATOM 4601 O O . PHE A 1 596 ? 39.694 37.120 -71.195 1.00 36.94 596 PHE A O 1
ATOM 4608 N N . SER A 1 597 ? 39.000 35.242 -72.195 1.00 34.75 597 SER A N 1
ATOM 4609 C CA . SER A 1 597 ? 37.562 35.468 -72.041 1.00 34.75 597 SER A CA 1
ATOM 4610 C C . SER A 1 597 ? 37.024 34.438 -71.049 1.00 34.75 597 SER A C 1
ATOM 4612 O O . SER A 1 597 ? 36.844 33.262 -71.354 1.00 34.75 597 SER A O 1
ATOM 4614 N N . GLU A 1 598 ? 36.811 34.923 -69.835 1.00 39.88 598 GLU A N 1
ATOM 4615 C CA . GLU A 1 598 ? 35.977 34.339 -68.795 1.00 39.88 598 GLU A CA 1
ATOM 4616 C C . GLU A 1 598 ? 34.492 34.447 -69.196 1.00 39.88 598 GLU A C 1
ATOM 4618 O O . GLU A 1 598 ? 34.112 35.365 -69.927 1.00 39.88 598 GLU A O 1
ATOM 4623 N N . THR A 1 599 ? 33.653 33.567 -68.634 1.00 42.72 599 THR A N 1
ATOM 4624 C CA . THR A 1 599 ? 32.170 33.602 -68.601 1.00 42.72 599 THR A CA 1
ATOM 4625 C C . THR A 1 599 ? 31.441 33.484 -69.952 1.00 42.72 599 THR A C 1
ATOM 4627 O O . THR A 1 599 ? 31.636 34.256 -70.879 1.00 42.72 599 THR A O 1
ATOM 4630 N N . THR A 1 600 ? 30.495 32.558 -70.131 1.00 43.00 600 THR A N 1
ATOM 4631 C CA . THR A 1 600 ? 29.128 32.712 -69.606 1.00 43.00 600 THR A CA 1
ATOM 4632 C C . THR A 1 600 ? 28.332 31.401 -69.739 1.00 43.00 600 THR A C 1
ATOM 4634 O O . THR A 1 600 ? 28.337 30.802 -70.813 1.00 43.00 600 THR A O 1
ATOM 4637 N N . ASN A 1 601 ? 27.568 31.107 -68.678 1.00 39.03 601 ASN A N 1
ATOM 4638 C CA . ASN A 1 601 ? 26.433 30.176 -68.521 1.00 39.03 601 ASN A CA 1
ATOM 4639 C C . ASN A 1 601 ? 26.678 28.674 -68.358 1.00 39.03 601 ASN A C 1
ATOM 4641 O O . ASN A 1 601 ? 27.093 28.003 -69.325 1.00 39.03 601 ASN A O 1
#

Secondary structure (DSSP, 8-state):
-HHHHHHHHHHHHHHHHHHHHHHHHHHHHHHHHHHHGGGGG-HHHHHHHHHHHHHHHHHHHHHHHHHHHHHHHHHHHHHHHHH---GGGSSSS---TTHHHHHHHHHHHHHHHHHHHHHHHHHHHHHHHHHHHHHHHHHHHHHHHHHHHHHHHHHHHHHHHHHHHHHHHHHHHHHHHHHHHHHHHHHHHHHHHHHHHHHHHHHHHHHHHHHHHHHHHHHHHHHHHHHHHHHHHHHHHHHHHHHHHHHHHHHHHHHHHHHHHHHHHHHHHHHHHHHHHHHHHHHHHHHHHHHHHHHHHHHHHHHHHHHHHHHHHHHHHHHHHHHHHHHHHHHHHHHTGGGTHHHHHHHHHHHHHHHHHHHHHHHHHHHHHHHHHHHHHHHHHHHHHHHHHHHHHHHHHHHHHHHHHHHHHHHHHHHHHHHHHHHHHHHHHHHHHHHHHHHHHHHHHHHHHHHHHHHHHHHHHHHHHHHHHHHHHHHHHHHHHHHHHHHHHHHHHHHHHHHHHHHHHHHHHHHHHHHHHHHHHHHHHHHHHHHHHHHHHHHHHHHHHHHHHHHHHHHHHHHTT-SS-------------------------------------

Foldseek 3Di:
DVVVVVVVVLVVLLVVLQVQLQVQLQVVLVVVCVPPPPCSPPVVNSVVSSVVSNVVSVVVSVVVVVVVVPPVVVVVVVVCVVQVDDPPPPPDDDDDDPPVVVVVVVVVVVVLVVVLVVLVVVLVVVVVVLVVLLVVLVCLLVVLVVVLVVLVVLLVVLVVLLVVLVVLLVVLVVLLVVLVVLLVVLVVLLVVLVVLLVVLVVLLVVLVVVVVVLVVVVVVLVVLLVVLVVLLVVLVVLLVVLVVLLVVLVVLLVVLVVLLVVLVVLLVVLVVQLVVLVVVLVVLVVVLVVLVVVLVVLVVVLVVLVVVLVVLVVLLVVLVVQLVVLVVQLVVLVVVPPVSVVSNVVSVVSNVVSVVSNVVSVVVNVVSVVSNVVSVVVSVVSVVVSVVSVVVSVVSVVSSVVSVVSNVVSVVSSVVSVVSNVVSVVSSVVSVVSSVVSVVSSVVSVVSNVVSVVVVVVSVVVVVVSVVSNVVSVVSNVVSVVSSVVSVVSSVVSVVSSVVSVVSSVVSVVSSVVSVVSSVVSVVSSVVSVVSSVVSVVSSVVSVVVVVVSVVSVVVSVVVPPPDDDDDDDDDDDDDDDDDDDDDDDDDDDDDDDDDDDDDD

Mean predicted aligned error: 19.89 Å

Nearest PDB structures (foldseek):
  1qu7-assembly1_B  TM=5.416E-01  e=7.990E-06  Escherichia coli
  7zr1-assembly1_D  TM=3.265E-01  e=2.457E-04  Thermochaetoides thermophila
  6yvu-assembly1_B  TM=2.509E-01  e=3.842E-03  Saccharomyces cerevisiae S288C
  6h2f-assembly1_A  TM=3.292E-01  e=2.029E-01  Aeromonas hydrophila subsp. hydrophila AL09-71
  6grj-assembly1_F  TM=2.419E-01  e=1.939E-01  Aeromonas hydrophila

Solvent-accessible surface area (backbone atoms only — not comparable to full-atom values): 32068 Å² total; per-residue (Å²): 124,74,64,66,64,53,60,58,56,60,59,58,56,56,57,55,37,52,53,53,16,51,55,55,19,64,54,47,43,71,66,47,39,82,81,52,55,88,61,37,72,37,68,72,55,46,50,48,40,39,52,52,22,46,51,54,28,52,52,59,53,50,58,58,54,56,65,63,54,57,65,59,55,60,67,49,55,63,55,48,76,78,62,79,66,82,73,80,69,78,81,65,81,93,76,77,81,67,65,65,56,56,55,53,55,54,55,51,53,56,50,54,54,50,51,55,51,51,55,47,52,52,54,64,56,47,52,59,52,50,54,51,51,42,52,50,25,52,50,46,25,54,50,30,50,57,47,42,54,53,37,52,53,48,43,53,51,34,52,52,50,44,48,52,34,52,51,50,41,52,54,36,53,52,49,44,53,53,35,52,55,52,47,53,53,42,51,52,52,47,55,52,34,54,52,50,43,54,52,37,53,53,50,48,53,52,51,54,53,52,49,53,54,50,54,52,50,57,50,51,50,54,52,51,51,51,52,44,52,53,50,43,55,54,37,51,54,49,43,55,51,39,55,52,50,51,52,52,36,51,51,50,44,52,51,28,54,54,49,36,54,51,23,52,50,52,27,53,54,23,53,51,47,38,55,50,37,58,50,49,48,55,52,47,56,50,49,44,54,54,39,54,53,48,48,54,54,46,51,51,51,47,51,54,49,51,52,50,51,54,52,48,53,52,49,47,51,52,29,53,52,43,28,53,51,18,50,52,43,28,52,52,16,61,73,50,45,89,83,13,53,72,52,26,53,52,17,48,52,45,26,53,50,22,54,53,49,39,54,51,49,53,54,50,48,56,52,45,55,50,50,49,53,50,46,53,53,51,45,51,53,43,53,56,46,46,52,54,42,53,56,47,50,55,53,43,50,54,53,36,54,52,28,52,52,49,28,51,54,21,51,56,48,32,55,51,29,53,51,51,42,53,54,37,52,52,50,47,52,51,41,54,51,52,45,54,52,35,54,52,48,51,54,51,38,52,52,48,53,52,51,50,55,53,48,55,55,50,50,56,53,49,55,54,51,50,54,52,49,52,53,50,38,55,49,49,50,52,50,38,52,52,48,48,53,50,43,53,53,50,45,54,50,40,52,52,52,42,53,52,37,52,54,50,38,53,52,34,53,51,49,41,55,51,34,51,51,49,45,52,51,42,50,59,49,39,53,53,33,52,52,51,23,56,51,21,52,50,49,41,54,54,51,54,55,52,50,57,53,50,56,54,51,54,57,58,63,61,61,76,69,78,84,76,86,84,86,85,90,89,80,88,81,85,86,82,86,79,86,87,79,88,81,79,86,81,80,90,86,82,82,92,85,78,86,84,88,74,88,86,136

pLDDT: mean 79.64, std 18.74, range [25.34, 98.0]

Radius of gyration: 113.29 Å; Cα contacts (8 Å, |Δi|>4): 318; chains: 1; bounding box: 225×94×310 Å